Protein AF-0000000078949912 (afdb_homodimer)

Secondary structure (DSSP, 8-state):
----SS--HHHHHHHHHHHHHHHHHHHHTGGGS-HHHHHHHHHHHHHHHHHHHHHHHHHHHHTT---HHHHHHHHHHHHHHHHHHHHHHHHTT-S-HHHHHHHHHHHHHHHHHHHHHHTTT--PPPPHHHHHHHHHHHHHHHHHHHHHHHHHTT-HHHHHHHHHHHHTS---HHHHHHHHHHHHHHHHHHHHHHHHHHHHHHHHHH-/----SS--HHHHHHHHHHHHHHHHHHHHTGGGS-HHHHHHHHHHHHHHHHHHHHHHHHHHHHTT---HHHHHHHHHHHHHHHHHHHHHHHHTT-S-HHHHHHHHHHHHHHHHHHHHHHTTT--PPPPHHHHHHHHHHHHHHHHHHHHHHHHHTT-HHHHHHHHHHHHTS---HHHHHHHHHHHHHHHHHHHHHHHHHHHHHHHHHH-

InterPro domains:
  IPR000462 CDP-alcohol phosphatidyltransferase [PF01066] (8-153)
  IPR004570 CDP-diacylglycerol--glycerol-3-phosphate 3-phosphatidyltransferase [PIRSF000847] (8-204)
  IPR004570 CDP-diacylglycerol--glycerol-3-phosphate 3-phosphatidyltransferase [TIGR00560] (9-200)
  IPR043130 CDP-alcohol phosphatidyltransferase, transmembrane domain [G3DSA:1.20.120.1760] (3-205)
  IPR048254 CDP-alcohol phosphatidyltransferase, conserved site [PS00379] (56-78)
  IPR050324 CDP-alcohol phosphatidyltransferase class-I [PTHR14269] (9-197)

Sequence (414 aa):
MNSEIIMSPNKITFFRIILSFVILFILCLEDLWNSYLFLILIWFLIIFNEITDVIDGYIARKYNLVSNVGKILDPYADVLQHLTYFAFFFYKGITPYYFFMIFIYRELSVGVVRNLIIQFDIVQQAKFLGKIKSLFYAIATFASLFFYSLNKLRITTLIENFISSILNLDFNFSFIVGMIYAMSAFLTIISLIDYVVIFLYLSKYEKMNSEIIMSPNKITFFRIILSFVILFILCLEDLWNSYLFLILIWFLIIFNEITDVIDGYIARKYNLVSNVGKILDPYADVLQHLTYFAFFFYKGITPYYFFMIFIYRELSVGVVRNLIIQFDIVQQAKFLGKIKSLFYAIATFASLFFYSLNKLRITTLIENFISSILNLDFNFSFIVGMIYAMSAFLTIISLIDYVVIFLYLSKYEK

Radius of gyration: 22.81 Å; Cα contacts (8 Å, |Δi|>4): 380; chains: 2; bounding box: 58×64×53 Å

Organism: Borrelia turicatae (strain 91E135) (NCBI:txid314724)

Solvent-accessible surface area (backbone atoms only — not comparable to full-atom values): 22485 Å² total; per-residue (Å²): 137,90,86,79,83,68,72,46,51,54,52,53,39,50,49,47,42,52,47,36,51,50,52,48,53,52,60,72,41,50,86,79,44,58,68,67,62,48,50,54,49,52,53,50,51,51,52,50,54,56,50,50,54,56,49,40,52,50,50,22,62,74,70,66,59,74,44,76,66,39,49,54,46,45,59,49,32,53,49,53,39,51,50,49,51,47,50,52,35,34,74,71,70,67,42,53,69,70,48,53,51,52,52,53,51,40,57,54,48,51,50,51,50,49,46,59,39,36,77,72,74,41,85,72,66,88,47,72,52,50,51,53,27,51,51,35,48,50,51,36,49,53,46,47,50,51,53,50,50,29,53,74,68,71,42,44,67,60,50,32,50,52,47,16,66,72,64,73,38,92,52,49,68,69,56,55,46,49,49,41,40,49,52,28,42,51,39,42,52,54,34,44,50,54,53,52,51,52,45,55,55,52,57,59,65,72,100,136,93,84,76,81,68,72,46,50,54,53,54,39,51,49,47,41,52,47,36,54,52,50,47,54,53,60,74,42,51,88,78,44,58,68,66,62,46,50,55,50,49,52,49,52,53,52,49,55,56,50,50,53,57,49,40,53,49,49,22,63,73,68,66,59,75,44,76,68,41,49,54,46,43,58,47,32,53,49,53,38,50,50,49,51,47,50,53,36,33,74,72,69,66,42,52,70,72,47,53,50,50,52,52,52,39,57,54,48,51,50,51,50,49,45,58,38,35,76,73,75,40,84,73,64,88,48,72,51,51,52,55,26,49,50,35,49,48,50,36,48,52,47,47,49,50,53,50,50,30,54,74,69,70,42,43,67,61,51,31,52,52,48,16,66,71,65,73,40,92,50,48,69,70,55,55,46,49,50,42,40,48,51,28,42,52,40,42,52,53,35,44,50,55,53,52,50,53,47,55,56,54,57,58,65,72,100

Structure (mmCIF, N/CA/C/O backbone):
data_AF-0000000078949912-model_v1
#
loop_
_entity.id
_entity.type
_entity.pdbx_description
1 polymer 'CDP-diacylglycerol--glycerol-3-phosphate 3-phosphatidyltransferase'
#
loop_
_atom_site.group_PDB
_atom_site.id
_atom_site.type_symbol
_atom_site.label_atom_id
_atom_site.label_alt_id
_atom_site.label_comp_id
_atom_site.label_asym_id
_atom_site.label_entity_id
_atom_site.label_seq_id
_atom_site.pdbx_PDB_ins_code
_atom_site.Cartn_x
_atom_site.Cartn_y
_atom_site.Cartn_z
_atom_site.occupancy
_atom_site.B_iso_or_equiv
_atom_site.auth_seq_id
_atom_site.auth_comp_id
_atom_site.auth_asym_id
_atom_site.auth_atom_id
_atom_site.pdbx_PDB_model_num
ATOM 1 N N . MET A 1 1 ? 27.75 34.344 -1.564 1 29.56 1 MET A N 1
ATOM 2 C CA . MET A 1 1 ? 26.859 33.344 -0.991 1 29.56 1 MET A CA 1
ATOM 3 C C . MET A 1 1 ? 26.406 32.344 -2.049 1 29.56 1 MET A C 1
ATOM 5 O O . MET A 1 1 ? 25.594 32.656 -2.91 1 29.56 1 MET A O 1
ATOM 9 N N . ASN A 1 2 ? 27.234 31.469 -2.703 1 34.25 2 ASN A N 1
ATOM 10 C CA . ASN A 1 2 ? 27.531 30.516 -3.771 1 34.25 2 ASN A CA 1
ATOM 11 C C . ASN A 1 2 ? 26.609 29.312 -3.711 1 34.25 2 ASN A C 1
ATOM 13 O O . ASN A 1 2 ? 26.984 28.266 -3.15 1 34.25 2 ASN A O 1
ATOM 17 N N . SER A 1 3 ? 25.391 29.266 -3.158 1 40 3 SER A N 1
ATOM 18 C CA . SER A 1 3 ? 24.188 28.578 -2.715 1 40 3 SER A CA 1
ATOM 19 C C . SER A 1 3 ? 23.625 27.672 -3.811 1 40 3 SER A C 1
ATOM 21 O O . SER A 1 3 ? 22.422 27.438 -3.877 1 40 3 SER A O 1
ATOM 23 N N . GLU A 1 4 ? 24.188 27.312 -5.086 1 39.69 4 GLU A N 1
ATOM 24 C CA . GLU A 1 4 ? 24.125 26.953 -6.496 1 39.69 4 GLU A CA 1
ATOM 25 C C . GLU A 1 4 ? 23.703 25.484 -6.664 1 39.69 4 GLU A C 1
ATOM 27 O O . GLU A 1 4 ? 22.531 25.203 -6.941 1 39.69 4 GLU A O 1
ATOM 32 N N . ILE A 1 5 ? 24.688 24.359 -7.344 1 41.09 5 ILE A N 1
ATOM 33 C CA . ILE A 1 5 ? 24.641 23.203 -8.227 1 41.09 5 ILE A CA 1
ATOM 34 C C . ILE A 1 5 ? 24.266 21.953 -7.422 1 41.09 5 ILE A C 1
ATOM 36 O O . ILE A 1 5 ? 24.391 20.828 -7.91 1 41.09 5 ILE A O 1
ATOM 40 N N . ILE A 1 6 ? 24.547 21.828 -6.117 1 49.88 6 ILE A N 1
ATOM 41 C CA . ILE A 1 6 ? 24.297 20.578 -5.406 1 49.88 6 ILE A CA 1
ATOM 42 C C . ILE A 1 6 ? 22.828 20.203 -5.523 1 49.88 6 ILE A C 1
ATOM 44 O O . ILE A 1 6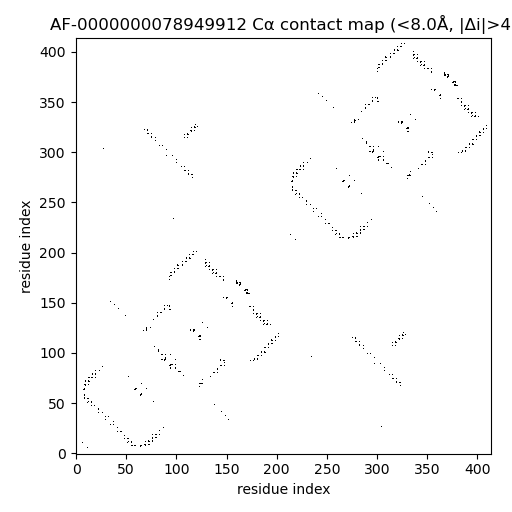 ? 21.953 20.984 -5.148 1 49.88 6 ILE A O 1
ATOM 48 N N . MET A 1 7 ? 22.719 19.344 -6.379 1 59.84 7 MET A N 1
ATOM 49 C CA . MET A 1 7 ? 21.344 18.875 -6.473 1 59.84 7 MET A CA 1
ATOM 50 C C . MET A 1 7 ? 20.703 18.797 -5.086 1 59.84 7 MET A C 1
ATOM 52 O O . MET A 1 7 ? 21.234 18.156 -4.188 1 59.84 7 MET A O 1
ATOM 56 N N . SER A 1 8 ? 19.875 19.656 -4.645 1 78 8 SER A N 1
ATOM 57 C CA . SER A 1 8 ? 19.156 19.703 -3.377 1 78 8 SER A CA 1
ATOM 58 C C . SER A 1 8 ? 18.562 18.344 -3.025 1 78 8 SER A C 1
ATOM 60 O O . SER A 1 8 ? 18.172 17.578 -3.914 1 78 8 SER A O 1
ATOM 62 N N . PRO A 1 9 ? 19.031 17.844 -1.79 1 81.44 9 PRO A N 1
ATOM 63 C CA . PRO A 1 9 ? 18.453 16.594 -1.315 1 81.44 9 PRO A CA 1
ATOM 64 C C . PRO A 1 9 ? 17.016 16.391 -1.799 1 81.44 9 PRO A C 1
ATOM 66 O O . PRO A 1 9 ? 16.625 15.258 -2.127 1 81.44 9 PRO A O 1
ATOM 69 N N . ASN A 1 10 ? 16.406 17.406 -2.064 1 86 10 ASN A N 1
ATOM 70 C CA . ASN A 1 10 ? 15.031 17.312 -2.541 1 86 10 ASN A CA 1
ATOM 71 C C . ASN A 1 10 ? 14.969 16.844 -3.994 1 86 10 ASN A C 1
ATOM 73 O O . ASN A 1 10 ? 14.078 16.094 -4.371 1 86 10 ASN A O 1
ATOM 77 N N . LYS A 1 11 ? 15.938 17.312 -4.742 1 88.38 11 LYS A N 1
ATOM 78 C CA . LYS A 1 11 ? 15.977 16.906 -6.145 1 88.38 11 LYS A CA 1
ATOM 79 C C . LYS A 1 11 ? 16.297 15.414 -6.273 1 88.38 11 LYS A C 1
ATOM 81 O O . LYS A 1 11 ? 15.75 14.727 -7.137 1 88.38 11 LYS A O 1
ATOM 86 N N . ILE A 1 12 ? 17.141 14.969 -5.438 1 90.62 12 ILE A N 1
ATOM 87 C CA . ILE A 1 12 ? 17.5 13.555 -5.445 1 90.62 12 ILE A CA 1
ATOM 88 C C . ILE A 1 12 ? 16.297 12.703 -5.047 1 90.62 12 ILE A C 1
ATOM 90 O O . ILE A 1 12 ? 16.031 11.672 -5.664 1 90.62 12 ILE A O 1
ATOM 94 N N . THR A 1 13 ? 15.633 13.148 -4.031 1 91.25 13 THR A N 1
ATOM 95 C CA . THR A 1 13 ? 14.43 12.445 -3.592 1 91.25 13 THR A CA 1
ATOM 96 C C . THR A 1 13 ? 13.398 12.391 -4.711 1 91.25 13 THR A C 1
ATOM 98 O O . THR A 1 13 ? 12.797 11.344 -4.961 1 91.25 13 THR A O 1
ATOM 101 N N . PHE A 1 14 ? 13.297 13.492 -5.434 1 91.5 14 PHE A N 1
ATOM 102 C CA . PHE A 1 14 ? 12.367 13.547 -6.551 1 91.5 14 PHE A CA 1
ATOM 103 C C . PHE A 1 14 ? 12.789 12.578 -7.652 1 91.5 14 PHE A C 1
ATOM 105 O O . PHE A 1 14 ? 11.945 11.891 -8.234 1 91.5 14 PHE A O 1
ATOM 112 N N . PHE A 1 15 ? 14.016 12.586 -7.898 1 93.62 15 PHE A N 1
ATOM 113 C CA . PHE A 1 15 ? 14.547 11.664 -8.891 1 93.62 15 PHE A CA 1
ATOM 114 C C . PHE A 1 15 ? 14.266 10.219 -8.492 1 93.62 15 PHE A C 1
ATOM 116 O O . PHE A 1 15 ? 13.891 9.398 -9.336 1 93.62 15 PHE A O 1
ATOM 123 N N . ARG A 1 16 ? 14.359 9.875 -7.262 1 94.56 16 ARG A N 1
ATOM 124 C CA . ARG A 1 16 ? 14.133 8.523 -6.773 1 94.56 16 ARG A CA 1
ATOM 125 C C . ARG A 1 16 ? 12.664 8.133 -6.898 1 94.56 16 ARG A C 1
ATOM 127 O O . ARG A 1 16 ? 12.344 6.973 -7.172 1 94.56 16 ARG A O 1
ATOM 134 N N . ILE A 1 17 ? 11.828 9.062 -6.715 1 94.25 17 ILE A N 1
ATOM 135 C CA . ILE A 1 17 ? 10.398 8.82 -6.902 1 94.25 17 ILE A CA 1
ATOM 136 C C . ILE A 1 17 ? 10.125 8.453 -8.359 1 94.25 17 ILE A C 1
ATOM 138 O O . ILE A 1 17 ? 9.461 7.449 -8.641 1 94.25 17 ILE A O 1
ATOM 142 N N . ILE A 1 18 ? 10.688 9.25 -9.273 1 94.69 18 ILE A N 1
ATOM 143 C CA . ILE A 1 18 ? 10.539 8.984 -10.695 1 94.69 18 ILE A CA 1
ATOM 144 C C . ILE A 1 18 ? 11.148 7.625 -11.039 1 94.69 18 ILE A C 1
ATOM 146 O O . ILE A 1 18 ? 10.555 6.84 -11.781 1 94.69 18 ILE A O 1
ATOM 150 N N . LEU A 1 19 ? 12.312 7.426 -10.5 1 95.44 19 LEU A N 1
ATOM 151 C CA . LEU A 1 19 ? 13 6.164 -10.742 1 95.44 19 LEU A CA 1
ATOM 152 C C . LEU A 1 19 ? 12.148 4.984 -10.289 1 95.44 19 LEU A C 1
ATOM 154 O O . LEU A 1 19 ? 12.164 3.924 -10.922 1 95.44 19 LEU A O 1
ATOM 158 N N . SER A 1 20 ? 11.461 5.105 -9.156 1 95.06 20 SER A N 1
ATOM 159 C CA . SER A 1 20 ? 10.586 4.043 -8.68 1 95.06 20 SER A CA 1
ATOM 160 C C . SER A 1 20 ? 9.5 3.717 -9.695 1 95.06 20 SER A C 1
ATOM 162 O O . SER A 1 20 ? 9.164 2.549 -9.898 1 95.06 20 SER A O 1
ATOM 164 N N . PHE A 1 21 ? 8.961 4.719 -10.375 1 94.12 21 PHE A N 1
ATOM 165 C CA . PHE A 1 21 ? 7.98 4.508 -11.43 1 94.12 21 PHE A CA 1
ATOM 166 C C . PHE A 1 21 ? 8.602 3.771 -12.609 1 94.12 21 PHE A C 1
ATOM 168 O O . PHE A 1 21 ? 7.988 2.863 -13.172 1 94.12 21 PHE A O 1
ATOM 175 N N . VAL A 1 22 ? 9.766 4.172 -12.977 1 95.06 22 VAL A N 1
ATOM 176 C CA . VAL A 1 22 ? 10.477 3.555 -14.094 1 95.06 22 VAL A CA 1
ATOM 177 C C . VAL A 1 22 ? 10.75 2.084 -13.781 1 95.06 22 VAL A C 1
ATOM 179 O O . VAL A 1 22 ? 10.523 1.212 -14.617 1 95.06 22 VAL A O 1
ATOM 182 N N . ILE A 1 23 ? 11.219 1.814 -12.602 1 96.19 23 ILE A N 1
ATOM 183 C CA . ILE A 1 23 ? 11.508 0.444 -12.188 1 96.19 23 ILE A CA 1
ATOM 184 C C . ILE A 1 23 ? 10.227 -0.387 -12.234 1 96.19 23 ILE A C 1
ATOM 186 O O . ILE A 1 23 ? 10.234 -1.526 -12.703 1 96.19 23 ILE A O 1
ATOM 190 N N . LEU A 1 24 ? 9.133 0.185 -11.719 1 94.88 24 LEU A N 1
ATOM 191 C CA . LEU A 1 24 ? 7.852 -0.501 -11.789 1 94.88 24 LEU A CA 1
ATOM 192 C C . LEU A 1 24 ? 7.5 -0.861 -13.227 1 94.88 24 LEU A C 1
ATOM 194 O O . LEU A 1 24 ? 7.074 -1.984 -13.508 1 94.88 24 LEU A O 1
ATOM 198 N N . PHE A 1 25 ? 7.688 0.076 -14.117 1 93.19 25 PHE A N 1
ATOM 199 C CA . PHE A 1 25 ? 7.387 -0.144 -15.523 1 93.19 25 PHE A CA 1
ATOM 200 C C . PHE A 1 25 ? 8.227 -1.281 -16.094 1 93.19 25 PHE A C 1
ATOM 202 O O . PHE A 1 25 ? 7.715 -2.141 -16.812 1 93.19 25 PHE A O 1
ATOM 209 N N . ILE A 1 26 ? 9.469 -1.305 -15.82 1 94.31 26 ILE A N 1
ATOM 210 C CA . ILE A 1 26 ? 10.383 -2.33 -16.312 1 94.31 26 ILE A CA 1
ATOM 211 C C . ILE A 1 26 ? 9.992 -3.689 -15.734 1 94.31 26 ILE A C 1
ATOM 213 O O . ILE A 1 26 ? 10.008 -4.699 -16.438 1 94.31 26 ILE A O 1
ATOM 217 N N . LEU A 1 27 ? 9.641 -3.713 -14.445 1 94.25 27 LEU A N 1
ATOM 218 C CA . LEU A 1 27 ? 9.219 -4.957 -13.805 1 94.25 27 LEU A CA 1
ATOM 219 C C . LEU A 1 27 ? 7.965 -5.512 -14.469 1 94.25 27 LEU A C 1
ATOM 221 O O . LEU A 1 27 ? 7.809 -6.727 -14.586 1 94.25 27 LEU A O 1
ATOM 225 N N . CYS A 1 28 ? 7.105 -4.605 -14.914 1 90.69 28 CYS A N 1
ATOM 226 C CA . CYS A 1 28 ? 5.867 -5.012 -15.57 1 90.69 28 CYS A CA 1
ATOM 227 C C . CYS A 1 28 ? 6.156 -5.66 -16.922 1 90.69 28 CYS A C 1
ATOM 229 O O . CYS A 1 28 ? 5.348 -6.441 -17.422 1 90.69 28 CYS A O 1
ATOM 231 N N . LEU A 1 29 ? 7.301 -5.398 -17.469 1 90.19 29 LEU A N 1
ATOM 232 C CA . LEU A 1 29 ? 7.648 -5.918 -18.781 1 90.19 29 LEU A CA 1
ATOM 233 C C . LEU A 1 29 ? 8.656 -7.059 -18.672 1 90.19 29 LEU A C 1
ATOM 235 O O . LEU A 1 29 ? 9.367 -7.363 -19.641 1 90.19 29 LEU A O 1
ATOM 239 N N . GLU A 1 30 ? 8.734 -7.621 -17.562 1 89.06 30 GLU A N 1
ATOM 240 C CA . GLU A 1 30 ? 9.711 -8.664 -17.281 1 89.06 30 GLU A CA 1
ATOM 241 C C . GLU A 1 30 ? 9.664 -9.766 -18.344 1 89.06 30 GLU A C 1
ATOM 243 O O . GLU A 1 30 ? 10.703 -10.242 -18.797 1 89.06 30 GLU A O 1
ATOM 248 N N . ASP A 1 31 ? 8.469 -10.172 -18.75 1 86.38 31 ASP A N 1
ATOM 249 C CA . ASP A 1 31 ? 8.281 -11.32 -19.641 1 86.38 31 ASP A CA 1
ATOM 250 C C . ASP A 1 31 ? 8.672 -10.977 -21.062 1 86.38 31 ASP A C 1
ATOM 252 O O . ASP A 1 31 ? 8.875 -11.867 -21.891 1 86.38 31 ASP A O 1
ATOM 256 N N . LEU A 1 32 ? 8.828 -9.688 -21.328 1 87.5 32 LEU A N 1
ATOM 257 C CA . LEU A 1 32 ? 9.094 -9.266 -22.703 1 87.5 32 LEU A CA 1
ATOM 258 C C . LEU A 1 32 ? 10.594 -9.117 -22.938 1 87.5 32 LEU A C 1
ATOM 260 O O . LEU A 1 32 ? 11.039 -8.992 -24.094 1 87.5 32 LEU A O 1
ATOM 264 N N . TRP A 1 33 ? 11.359 -9.234 -21.953 1 84.38 33 TRP A N 1
ATOM 265 C CA . TRP A 1 33 ? 12.797 -9 -22.062 1 84.38 33 TRP A CA 1
ATOM 266 C C . TRP A 1 33 ? 13.578 -10.305 -21.938 1 84.38 33 TRP A C 1
ATOM 268 O O . TRP A 1 33 ? 13.055 -11.297 -21.438 1 84.38 33 TRP A O 1
ATOM 278 N N . ASN A 1 34 ? 14.797 -10.195 -22.531 1 89 34 ASN A N 1
ATOM 279 C CA . ASN A 1 34 ? 15.742 -11.273 -22.266 1 89 34 ASN A CA 1
ATOM 280 C C . ASN A 1 34 ? 16.047 -11.383 -20.781 1 89 34 ASN A C 1
ATOM 282 O O . ASN A 1 34 ? 16.281 -10.375 -20.109 1 89 34 ASN A O 1
ATOM 286 N N . SER A 1 35 ? 16.031 -12.586 -20.297 1 86.19 35 SER A N 1
ATOM 287 C CA . SER A 1 35 ? 16.172 -12.836 -18.859 1 86.19 35 SER A CA 1
ATOM 288 C C . SER A 1 35 ? 17.469 -12.234 -18.328 1 86.19 35 SER A C 1
ATOM 290 O O . SER A 1 35 ? 17.469 -11.602 -17.266 1 86.19 35 SER A O 1
ATOM 292 N N . TYR A 1 36 ? 18.578 -12.391 -19.031 1 89 36 TYR A N 1
ATOM 293 C CA . TYR A 1 36 ? 19.875 -11.93 -18.562 1 89 36 TYR A CA 1
ATOM 294 C C . TYR A 1 36 ? 19.938 -10.406 -18.531 1 89 36 TYR A C 1
ATOM 296 O O . TYR A 1 36 ? 20.344 -9.82 -17.531 1 89 36 TYR A O 1
ATOM 304 N N . LEU A 1 37 ? 19.531 -9.828 -19.578 1 91 37 LEU A N 1
ATOM 305 C CA . LEU A 1 37 ? 19.547 -8.375 -19.656 1 91 37 LEU A CA 1
ATOM 306 C C . LEU A 1 37 ? 18.625 -7.762 -18.609 1 91 37 LEU A C 1
ATOM 308 O O . LEU A 1 37 ? 18.953 -6.746 -18 1 91 37 LEU A O 1
ATOM 312 N N . PHE A 1 38 ? 17.453 -8.336 -18.438 1 93.81 38 PHE A N 1
ATOM 313 C CA . PHE A 1 38 ? 16.5 -7.879 -17.438 1 93.81 38 PHE A CA 1
ATOM 314 C C . PHE A 1 38 ? 17.109 -7.926 -16.047 1 93.81 38 PHE A C 1
ATOM 316 O O . PHE A 1 38 ? 17.016 -6.957 -15.289 1 93.81 38 PHE A O 1
ATOM 323 N N . LEU A 1 39 ? 17.766 -9.047 -15.742 1 93.31 39 LEU A N 1
ATOM 324 C CA . LEU A 1 39 ? 18.344 -9.227 -14.414 1 93.31 39 LEU A CA 1
ATOM 325 C C . LEU A 1 39 ? 19.453 -8.211 -14.156 1 93.31 39 LEU A C 1
ATOM 327 O O . LEU A 1 39 ? 19.5 -7.613 -13.078 1 93.31 39 LEU A O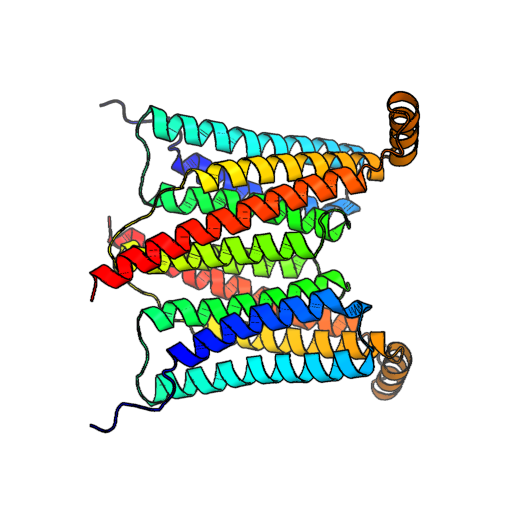 1
ATOM 331 N N . ILE A 1 40 ? 20.297 -8.008 -15.102 1 94.25 40 ILE A N 1
ATOM 332 C CA . ILE A 1 40 ? 21.375 -7.047 -14.953 1 94.25 40 ILE A CA 1
ATOM 333 C C . ILE A 1 40 ? 20.812 -5.648 -14.719 1 94.25 40 ILE A C 1
ATOM 335 O O . ILE A 1 40 ? 21.25 -4.934 -13.82 1 94.25 40 ILE A O 1
ATOM 339 N N . LEU A 1 41 ? 19.812 -5.309 -15.492 1 95.44 41 LEU A N 1
ATOM 340 C CA . LEU A 1 41 ? 19.203 -3.986 -15.406 1 95.44 41 LEU A CA 1
ATOM 341 C C . LEU A 1 41 ? 18.516 -3.793 -14.055 1 95.44 41 LEU A C 1
ATOM 343 O O . LEU A 1 41 ? 18.703 -2.758 -13.406 1 95.44 41 LEU A O 1
ATOM 347 N N . ILE A 1 42 ? 17.766 -4.738 -13.648 1 96 42 ILE A N 1
ATOM 348 C CA . ILE A 1 42 ? 17 -4.609 -12.414 1 96 42 ILE A CA 1
ATOM 349 C C . ILE A 1 42 ? 17.953 -4.578 -11.219 1 96 42 ILE A C 1
ATOM 351 O O . ILE A 1 42 ? 17.734 -3.82 -10.273 1 96 42 ILE A O 1
ATOM 355 N N . TRP A 1 43 ? 19.016 -5.43 -11.227 1 96.69 43 TRP A N 1
ATOM 356 C CA . TRP A 1 43 ? 20.031 -5.367 -10.18 1 96.69 43 TRP A CA 1
ATOM 357 C C . TRP A 1 43 ? 20.656 -3.977 -10.109 1 96.69 43 TRP A C 1
ATOM 359 O O . TRP A 1 43 ? 20.75 -3.391 -9.031 1 96.69 43 TRP A O 1
ATOM 369 N N . PHE A 1 44 ? 21.016 -3.484 -11.219 1 97.12 44 PHE A N 1
ATOM 370 C CA . PHE A 1 44 ? 21.656 -2.174 -11.289 1 97.12 44 PHE A CA 1
ATOM 371 C C . PHE A 1 44 ? 20.719 -1.09 -10.758 1 97.12 44 PHE A C 1
ATOM 373 O O . PHE A 1 44 ? 21.109 -0.281 -9.914 1 97.12 44 PHE A O 1
ATOM 380 N N . LEU A 1 45 ? 19.516 -1.075 -11.227 1 97.19 45 LEU A N 1
ATOM 381 C CA . LEU A 1 45 ? 18.562 -0.025 -10.867 1 97.19 45 LEU A CA 1
ATOM 382 C C . LEU A 1 45 ? 18.219 -0.084 -9.383 1 97.19 45 LEU A C 1
ATOM 384 O O . LEU A 1 45 ? 18.141 0.951 -8.719 1 97.19 45 LEU A O 1
ATOM 388 N N . ILE A 1 46 ? 18.031 -1.299 -8.852 1 96.88 46 ILE A N 1
ATOM 389 C CA . ILE A 1 46 ? 17.641 -1.441 -7.453 1 96.88 46 ILE A CA 1
ATOM 390 C C . ILE A 1 46 ? 18.812 -1.042 -6.555 1 96.88 46 ILE A C 1
ATOM 392 O O . ILE A 1 46 ? 18.625 -0.313 -5.578 1 96.88 46 ILE A O 1
ATOM 396 N N . ILE A 1 47 ? 20.031 -1.468 -6.867 1 96.19 47 ILE A N 1
ATOM 397 C CA . ILE A 1 47 ? 21.219 -1.095 -6.102 1 96.19 47 ILE A CA 1
ATOM 398 C C . ILE A 1 47 ? 21.422 0.418 -6.16 1 96.19 47 ILE A C 1
ATOM 400 O O . ILE A 1 47 ? 21.656 1.059 -5.133 1 96.19 47 ILE A O 1
ATOM 404 N N . PHE A 1 48 ? 21.297 0.929 -7.336 1 95.69 48 PHE A N 1
ATOM 405 C CA . PHE A 1 48 ? 21.453 2.363 -7.539 1 95.69 48 PHE A CA 1
ATOM 406 C C . PHE A 1 48 ? 20.453 3.145 -6.688 1 95.69 48 PHE A C 1
ATOM 408 O O . PHE A 1 48 ? 20.828 4.113 -6.023 1 95.69 48 PHE A O 1
ATOM 415 N N . ASN A 1 49 ? 19.234 2.732 -6.73 1 94.12 49 ASN A N 1
ATOM 416 C CA . ASN A 1 49 ? 18.188 3.416 -5.984 1 94.12 49 ASN A CA 1
ATOM 417 C C . ASN A 1 49 ? 18.422 3.33 -4.48 1 94.12 49 ASN A C 1
ATOM 419 O O . ASN A 1 49 ? 18.25 4.316 -3.764 1 94.12 49 ASN A O 1
ATOM 423 N N . GLU A 1 50 ? 18.844 2.184 -3.979 1 92.62 50 GLU A N 1
ATOM 424 C CA . GLU A 1 50 ? 19.094 1.994 -2.553 1 92.62 50 GLU A CA 1
ATOM 425 C C . GLU A 1 50 ? 20.297 2.807 -2.094 1 92.62 50 GLU A C 1
ATOM 427 O O . GLU A 1 50 ? 20.281 3.406 -1.016 1 92.62 50 GLU A O 1
ATOM 432 N N . ILE A 1 51 ? 21.328 2.871 -2.863 1 91.75 51 ILE A N 1
ATOM 433 C CA . ILE A 1 51 ? 22.547 3.574 -2.504 1 91.75 51 ILE A CA 1
ATOM 434 C C . ILE A 1 51 ? 22.297 5.082 -2.521 1 91.75 51 ILE A C 1
ATOM 436 O O . ILE A 1 51 ? 22.812 5.809 -1.66 1 91.75 51 ILE A O 1
ATOM 440 N N . THR A 1 52 ? 21.578 5.566 -3.475 1 91.25 52 THR A N 1
ATOM 441 C CA . THR A 1 52 ? 21.297 6.992 -3.59 1 91.25 52 THR A CA 1
ATOM 442 C C . THR A 1 52 ? 20.531 7.496 -2.371 1 91.25 52 THR A C 1
ATOM 444 O O . THR A 1 52 ? 20.703 8.641 -1.95 1 91.25 52 THR A O 1
ATOM 447 N N . ASP A 1 53 ? 19.641 6.621 -1.862 1 89.25 53 ASP A N 1
ATOM 448 C CA . ASP A 1 53 ? 18.891 6.992 -0.662 1 89.25 53 ASP A CA 1
ATOM 449 C C . ASP A 1 53 ? 19.828 7.211 0.52 1 89.25 53 ASP A C 1
ATOM 451 O O . ASP A 1 53 ? 19.719 8.211 1.229 1 89.25 53 ASP A O 1
ATOM 455 N N . VAL A 1 54 ? 20.781 6.371 0.708 1 86.94 54 VAL A N 1
ATOM 456 C CA . VAL A 1 54 ? 21.734 6.445 1.82 1 86.94 54 VAL A CA 1
ATOM 457 C C . VAL A 1 54 ? 22.625 7.676 1.662 1 86.94 54 VAL A C 1
ATOM 459 O O . VAL A 1 54 ? 22.844 8.414 2.621 1 86.94 54 VAL A O 1
ATOM 462 N N . ILE A 1 55 ? 22.984 7.902 0.501 1 86.94 55 ILE A N 1
ATOM 463 C CA . ILE A 1 55 ? 23.938 8.984 0.224 1 86.94 55 ILE A CA 1
ATOM 464 C C . ILE A 1 55 ? 23.234 10.328 0.399 1 86.94 55 ILE A C 1
ATOM 466 O O . ILE A 1 55 ? 23.766 11.234 1.049 1 86.94 55 ILE A O 1
ATOM 470 N N . ASP A 1 56 ? 22.109 10.414 -0.19 1 85.19 56 ASP A N 1
ATOM 471 C CA . ASP A 1 56 ? 21.406 11.688 -0.136 1 85.19 56 ASP A CA 1
ATOM 472 C C . ASP A 1 56 ? 21 12.031 1.295 1 85.19 56 ASP A C 1
ATOM 474 O O . ASP A 1 56 ? 21.047 13.195 1.696 1 85.19 56 ASP A O 1
ATOM 478 N N . GLY A 1 57 ? 20.578 11.039 2.076 1 81.81 57 GLY A N 1
ATOM 479 C CA . GLY A 1 57 ? 20.281 11.273 3.48 1 81.81 57 GLY A CA 1
ATOM 480 C C . GLY A 1 57 ? 21.484 11.758 4.27 1 81.81 57 GLY A C 1
ATOM 481 O O . GLY A 1 57 ? 21.375 12.68 5.074 1 81.81 57 GLY A O 1
ATOM 482 N N . TYR A 1 58 ? 22.562 11.156 3.955 1 83.81 58 TYR A N 1
ATOM 483 C CA . TYR A 1 58 ? 23.797 11.531 4.625 1 83.81 58 TYR A CA 1
ATOM 484 C C . TYR A 1 58 ? 24.188 12.969 4.297 1 83.81 58 TYR A C 1
ATOM 486 O O . TYR A 1 58 ? 24.531 13.75 5.188 1 83.81 58 TYR A O 1
ATOM 494 N N . ILE A 1 59 ? 24.016 13.305 3.068 1 83.81 59 ILE A N 1
ATOM 495 C CA . ILE A 1 59 ? 24.375 14.641 2.607 1 83.81 59 ILE A CA 1
ATOM 496 C C . ILE A 1 59 ? 23.422 15.672 3.207 1 83.81 59 ILE A C 1
ATOM 498 O O . ILE A 1 59 ? 23.859 16.734 3.654 1 83.81 59 ILE A O 1
ATOM 502 N N . ALA A 1 60 ? 22.188 15.406 3.248 1 83.38 60 ALA A N 1
ATOM 503 C CA . ALA A 1 60 ? 21.188 16.328 3.787 1 83.38 60 ALA A CA 1
ATOM 504 C C . ALA A 1 60 ? 21.453 16.625 5.262 1 83.38 60 ALA A C 1
ATOM 506 O O . ALA A 1 60 ? 21.344 17.766 5.699 1 83.38 60 ALA A O 1
ATOM 507 N N . ARG A 1 61 ? 21.906 15.617 6.035 1 82.19 61 ARG A N 1
ATOM 508 C CA . ARG A 1 61 ? 22.141 15.773 7.465 1 82.19 61 ARG A CA 1
ATOM 509 C C . ARG A 1 61 ? 23.484 16.453 7.727 1 82.19 61 ARG A C 1
ATOM 511 O O . ARG A 1 61 ? 23.594 17.328 8.586 1 82.19 61 ARG A O 1
ATOM 518 N N . LYS A 1 62 ? 24.375 16.094 6.969 1 85.69 62 LYS A N 1
ATOM 519 C CA . LYS A 1 62 ? 25.719 16.609 7.148 1 85.69 62 LYS A CA 1
ATOM 520 C C . LYS A 1 62 ? 25.781 18.109 6.852 1 85.69 62 LYS A C 1
ATOM 522 O O . LYS A 1 62 ? 26.438 18.859 7.562 1 85.69 62 LYS A O 1
ATOM 527 N N . TYR A 1 63 ? 25.016 18.547 5.809 1 87.81 63 TYR A N 1
ATOM 528 C CA . TYR A 1 63 ? 25.094 19.938 5.383 1 87.81 63 TYR A CA 1
ATOM 529 C C . TYR A 1 63 ? 23.859 20.719 5.836 1 87.81 63 TYR A C 1
ATOM 531 O O . TYR A 1 63 ? 23.625 21.828 5.359 1 87.81 63 TYR A O 1
ATOM 539 N N . ASN A 1 64 ? 22.969 20.078 6.652 1 85.12 64 ASN A N 1
ATOM 540 C CA . ASN A 1 64 ? 21.781 20.703 7.23 1 85.12 64 ASN A CA 1
ATOM 541 C C . ASN A 1 64 ? 20.828 21.203 6.152 1 85.12 64 ASN A C 1
ATOM 543 O O . ASN A 1 64 ? 20.375 22.359 6.195 1 85.12 64 ASN A O 1
ATOM 547 N N . LEU A 1 65 ? 20.688 20.5 5.199 1 83.38 65 LEU A N 1
ATOM 548 C CA . LEU A 1 65 ? 19.812 20.828 4.082 1 83.38 65 LEU A CA 1
ATOM 549 C C . LEU A 1 65 ? 18.453 20.172 4.242 1 83.38 65 LEU A C 1
ATOM 551 O O . LEU A 1 65 ? 17.703 20.031 3.27 1 83.38 65 LEU A O 1
ATOM 555 N N . VAL A 1 66 ? 18.094 19.828 5.504 1 80.31 66 VAL A N 1
ATOM 556 C CA . VAL A 1 66 ? 16.828 19.156 5.75 1 80.31 66 VAL A CA 1
ATOM 557 C C . VAL A 1 66 ? 15.68 20.156 5.691 1 80.31 66 VAL A C 1
ATOM 559 O O . VAL A 1 66 ? 15.727 21.188 6.355 1 80.31 66 VAL A O 1
ATOM 562 N N . SER A 1 67 ? 14.742 20 4.805 1 83.31 67 SER A N 1
ATOM 563 C CA . SER A 1 67 ? 13.578 20.859 4.652 1 83.31 67 SER A CA 1
ATOM 564 C C . SER A 1 67 ? 12.297 20.141 5.066 1 83.31 67 SER A C 1
ATOM 566 O O . SER A 1 67 ? 12.289 18.922 5.195 1 83.31 67 SER A O 1
ATOM 568 N N . ASN A 1 68 ? 11.25 20.875 5.316 1 82.69 68 ASN A N 1
ATOM 569 C CA . ASN A 1 68 ? 9.969 20.266 5.672 1 82.69 68 ASN A CA 1
ATOM 570 C C . ASN A 1 68 ? 9.422 19.406 4.535 1 82.69 68 ASN A C 1
ATOM 572 O O . ASN A 1 68 ? 8.883 18.328 4.773 1 82.69 68 ASN A O 1
ATOM 576 N N . VAL A 1 69 ? 9.57 19.891 3.363 1 84.12 69 VAL A N 1
ATOM 577 C CA . VAL A 1 69 ? 9.125 19.125 2.205 1 84.12 69 VAL A CA 1
ATOM 578 C C . VAL A 1 69 ? 9.938 17.828 2.092 1 84.12 69 VAL A C 1
ATOM 580 O O . VAL A 1 69 ? 9.391 16.766 1.815 1 84.12 69 VAL A O 1
ATOM 583 N N . GLY A 1 70 ? 11.188 17.953 2.336 1 85.44 70 GLY A N 1
ATOM 584 C CA . GLY A 1 70 ? 12.062 16.781 2.311 1 85.44 70 GLY A CA 1
ATOM 585 C C . GLY A 1 70 ? 11.711 15.758 3.363 1 85.44 70 GLY A C 1
ATOM 586 O O . GLY A 1 70 ? 11.734 14.555 3.096 1 85.44 70 GLY A O 1
ATOM 587 N N . LYS A 1 71 ? 11.297 16.203 4.512 1 87.25 71 LYS A N 1
ATOM 588 C CA . LYS A 1 71 ? 10.914 15.32 5.609 1 87.25 71 LYS A CA 1
ATOM 589 C C . LYS A 1 71 ? 9.695 14.484 5.242 1 87.25 71 LYS A C 1
ATOM 591 O O . LYS A 1 71 ? 9.516 13.375 5.75 1 87.25 71 LYS A O 1
ATOM 596 N N . ILE A 1 72 ? 8.984 15.031 4.336 1 89.38 72 ILE A N 1
ATOM 597 C CA . ILE A 1 72 ? 7.758 14.359 3.93 1 89.38 72 ILE A CA 1
ATOM 598 C C . ILE A 1 72 ? 8.031 13.484 2.707 1 89.38 72 ILE A C 1
ATOM 600 O O . ILE A 1 72 ? 7.621 12.32 2.666 1 89.38 72 ILE A O 1
ATOM 604 N N . LEU A 1 73 ? 8.812 13.961 1.756 1 90.12 73 LEU A N 1
ATOM 605 C CA . LEU A 1 73 ? 9.008 13.289 0.475 1 90.12 73 LEU A CA 1
ATOM 606 C C . LEU A 1 73 ? 10 12.141 0.61 1 90.12 73 LEU A C 1
ATOM 608 O O . LEU A 1 73 ? 9.883 11.125 -0.087 1 90.12 73 LEU A O 1
ATOM 612 N N . ASP A 1 74 ? 10.914 12.359 1.526 1 89.69 74 ASP A N 1
ATOM 613 C CA . ASP A 1 74 ? 11.953 11.352 1.68 1 89.69 74 ASP A CA 1
ATOM 614 C C . ASP A 1 74 ? 11.352 10.008 2.09 1 89.69 74 ASP A C 1
ATOM 616 O O . ASP A 1 74 ? 11.531 9 1.396 1 89.69 74 ASP A O 1
ATOM 620 N N . PRO A 1 75 ? 10.609 10.031 3.154 1 90.44 75 PRO A N 1
ATOM 621 C CA . PRO A 1 75 ? 9.984 8.758 3.539 1 90.44 75 PRO A CA 1
ATOM 622 C C . PRO A 1 75 ? 9.047 8.219 2.465 1 90.44 75 PRO A C 1
ATOM 624 O O . PRO A 1 75 ? 8.922 7 2.309 1 90.44 75 PRO A O 1
ATOM 627 N N . TYR A 1 76 ? 8.43 9.023 1.75 1 93.31 76 TYR A N 1
ATOM 628 C CA . TYR A 1 76 ? 7.543 8.609 0.666 1 93.31 76 TYR A CA 1
ATOM 629 C C . TYR A 1 76 ? 8.32 7.867 -0.417 1 93.31 76 TYR A C 1
ATOM 631 O O . TYR A 1 76 ? 7.891 6.805 -0.876 1 93.31 76 TYR A O 1
ATOM 639 N N . ALA A 1 77 ? 9.391 8.453 -0.831 1 93.75 77 ALA A N 1
ATOM 640 C CA . ALA A 1 77 ? 10.227 7.816 -1.85 1 93.75 77 ALA A CA 1
ATOM 641 C C . ALA A 1 77 ? 10.672 6.43 -1.403 1 93.75 77 ALA A C 1
ATOM 643 O O . ALA A 1 77 ? 10.664 5.48 -2.195 1 93.75 77 ALA A O 1
ATOM 644 N N . ASP A 1 78 ? 11.008 6.375 -0.144 1 92.44 78 ASP A N 1
ATOM 645 C CA . ASP A 1 78 ? 11.469 5.109 0.421 1 92.44 78 ASP A CA 1
ATOM 646 C C . ASP A 1 78 ? 10.359 4.059 0.383 1 92.44 78 ASP A C 1
ATOM 648 O O . ASP A 1 78 ? 10.594 2.92 -0.031 1 92.44 78 ASP A O 1
ATOM 652 N N . VAL A 1 79 ? 9.211 4.445 0.723 1 93.62 79 VAL A N 1
ATOM 653 C CA . VAL A 1 79 ? 8.086 3.52 0.783 1 93.62 79 VAL A CA 1
ATOM 654 C C . VAL A 1 79 ? 7.688 3.096 -0.629 1 93.62 79 VAL A C 1
ATOM 656 O O . VAL A 1 79 ? 7.422 1.918 -0.879 1 93.62 79 VAL A O 1
ATOM 659 N N . LEU A 1 80 ? 7.66 3.965 -1.521 1 95.06 80 LEU A N 1
ATOM 660 C CA . LEU A 1 80 ? 7.277 3.67 -2.898 1 95.06 80 LEU A CA 1
ATOM 661 C C . LEU A 1 80 ? 8.203 2.619 -3.504 1 95.06 80 LEU A C 1
ATOM 663 O O . LEU A 1 80 ? 7.734 1.655 -4.113 1 95.06 80 LEU A O 1
ATOM 667 N N . GLN A 1 81 ? 9.422 2.873 -3.344 1 95.5 81 GLN A N 1
ATOM 668 C CA . GLN A 1 81 ? 10.383 1.953 -3.945 1 95.5 81 GLN A CA 1
ATOM 669 C C . GLN A 1 81 ? 10.281 0.565 -3.318 1 95.5 81 GLN A C 1
ATOM 671 O O . GLN A 1 81 ? 10.211 -0.439 -4.027 1 95.5 81 GLN A O 1
ATOM 676 N N . HIS A 1 82 ? 10.258 0.487 -2.029 1 96.81 82 HIS A N 1
ATOM 677 C CA . HIS A 1 82 ? 10.266 -0.81 -1.363 1 96.81 82 HIS A CA 1
ATOM 678 C C . HIS A 1 82 ? 8.969 -1.567 -1.617 1 96.81 82 HIS A C 1
ATOM 680 O O . HIS A 1 82 ? 8.984 -2.781 -1.834 1 96.81 82 HIS A O 1
ATOM 686 N N . LEU A 1 83 ? 7.84 -0.888 -1.64 1 96.5 83 LEU A N 1
ATOM 687 C CA . LEU A 1 83 ? 6.59 -1.581 -1.931 1 96.5 83 LEU A CA 1
ATOM 688 C C . LEU A 1 83 ? 6.555 -2.059 -3.379 1 96.5 83 LEU A C 1
ATOM 690 O O . LEU A 1 83 ? 5.953 -3.09 -3.684 1 96.5 83 LEU A O 1
ATOM 694 N N . THR A 1 84 ? 7.207 -1.288 -4.262 1 97.12 84 THR A N 1
ATOM 695 C CA . THR A 1 84 ? 7.34 -1.733 -5.645 1 97.12 84 THR A CA 1
ATOM 696 C C . THR A 1 84 ? 8.07 -3.074 -5.715 1 97.12 84 THR A C 1
ATOM 698 O O . THR A 1 84 ? 7.602 -4.008 -6.371 1 97.12 84 THR A O 1
ATOM 701 N N . TYR A 1 85 ? 9.164 -3.158 -4.98 1 97.69 85 TYR A N 1
ATOM 702 C CA . TYR A 1 85 ? 9.953 -4.387 -4.98 1 97.69 85 TYR A CA 1
ATOM 703 C C . TYR A 1 85 ? 9.172 -5.531 -4.344 1 97.69 85 TYR A C 1
ATOM 705 O O . TYR A 1 85 ? 9.07 -6.617 -4.926 1 97.69 85 TYR A O 1
ATOM 713 N N . PHE A 1 86 ? 8.609 -5.254 -3.195 1 97.88 86 PHE A N 1
ATOM 714 C CA . PHE A 1 86 ? 7.918 -6.297 -2.443 1 97.88 86 PHE A CA 1
ATOM 715 C C . PHE A 1 86 ? 6.711 -6.816 -3.217 1 97.88 86 PHE A C 1
ATOM 717 O O . PHE A 1 86 ? 6.41 -8.008 -3.18 1 97.88 86 PHE A O 1
ATOM 724 N N . ALA A 1 87 ? 6.016 -5.953 -3.893 1 97.06 87 ALA A N 1
ATOM 725 C CA . ALA A 1 87 ? 4.859 -6.367 -4.684 1 97.06 87 ALA A CA 1
ATOM 726 C C . ALA A 1 87 ? 5.285 -7.262 -5.848 1 97.06 87 ALA A C 1
ATOM 728 O O . ALA A 1 87 ? 4.598 -8.234 -6.172 1 97.06 87 ALA A O 1
ATOM 729 N N . PHE A 1 88 ? 6.387 -6.934 -6.52 1 96.88 88 PHE A N 1
ATOM 730 C CA . PHE A 1 88 ? 6.875 -7.75 -7.625 1 96.88 88 PHE A CA 1
ATOM 731 C C . PHE A 1 88 ? 7.27 -9.141 -7.141 1 96.88 88 PHE A C 1
ATOM 733 O O . PHE A 1 88 ? 6.891 -10.148 -7.746 1 96.88 88 PHE A O 1
ATOM 740 N N . PHE A 1 89 ? 8.016 -9.18 -6.066 1 97 89 PHE A N 1
ATOM 741 C CA . PHE A 1 89 ? 8.453 -10.469 -5.539 1 97 89 PHE A CA 1
ATOM 742 C C . PHE A 1 89 ? 7.273 -11.25 -4.973 1 97 89 PHE A C 1
ATOM 744 O O . PHE A 1 89 ? 7.297 -12.477 -4.949 1 97 89 PHE A O 1
ATOM 751 N N . PHE A 1 90 ? 6.25 -10.484 -4.512 1 95.5 90 PHE A N 1
ATOM 752 C CA . PHE A 1 90 ? 4.996 -11.133 -4.145 1 95.5 90 PHE A CA 1
ATOM 753 C C . PHE A 1 90 ? 4.355 -11.797 -5.355 1 95.5 90 PHE A C 1
ATOM 755 O O . PHE A 1 90 ? 3.916 -12.945 -5.273 1 95.5 90 PHE A O 1
ATOM 762 N N . TYR A 1 91 ? 4.336 -11.07 -6.406 1 94.5 91 TYR A N 1
ATOM 763 C CA . TYR A 1 91 ? 3.793 -11.578 -7.66 1 94.5 91 TYR A CA 1
ATOM 764 C C . TYR A 1 91 ? 4.523 -12.844 -8.094 1 94.5 91 TYR A C 1
ATOM 766 O O . TYR A 1 91 ? 3.91 -13.758 -8.648 1 94.5 91 TYR A O 1
ATOM 774 N N . LYS A 1 92 ? 5.781 -12.93 -7.797 1 94.19 92 LYS A N 1
ATOM 775 C CA . LYS A 1 92 ? 6.602 -14.062 -8.219 1 94.19 92 LYS A CA 1
ATOM 776 C C . LYS A 1 92 ? 6.625 -15.156 -7.156 1 94.19 92 LYS A C 1
ATOM 778 O O . LYS A 1 92 ? 7.352 -16.141 -7.289 1 94.19 92 LYS A O 1
ATOM 783 N N . GLY A 1 93 ? 5.91 -14.977 -6.031 1 93.69 93 GLY A N 1
ATOM 784 C CA . GLY A 1 93 ? 5.754 -16 -5.012 1 93.69 93 GLY A CA 1
ATOM 785 C C . GLY A 1 93 ? 6.863 -15.992 -3.977 1 93.69 93 GLY A C 1
ATOM 786 O O . GLY A 1 93 ? 7.027 -16.953 -3.223 1 93.69 93 GLY A O 1
ATOM 787 N N . ILE A 1 94 ? 7.633 -14.914 -3.926 1 95.12 94 ILE A N 1
ATOM 788 C CA . ILE A 1 94 ? 8.789 -14.852 -3.039 1 95.12 94 ILE A CA 1
ATOM 789 C C . ILE A 1 94 ? 8.406 -14.141 -1.743 1 95.12 94 ILE A C 1
ATOM 791 O O . ILE A 1 94 ? 8.625 -14.664 -0.65 1 95.12 94 ILE A O 1
ATOM 795 N N . THR A 1 95 ? 7.844 -12.953 -1.828 1 96.25 95 THR A N 1
ATOM 796 C CA . THR A 1 95 ? 7.371 -12.234 -0.649 1 96.25 95 THR A CA 1
ATOM 797 C C . THR A 1 95 ? 6.133 -12.906 -0.065 1 96.25 95 THR A C 1
ATOM 799 O O . THR A 1 95 ? 5.105 -13.023 -0.738 1 96.25 95 THR A O 1
ATOM 802 N N . PRO A 1 96 ? 6.262 -13.32 1.206 1 95.69 96 PRO A N 1
ATOM 803 C CA . PRO A 1 96 ? 5.07 -13.922 1.804 1 95.69 96 PRO A CA 1
ATOM 804 C C . PRO A 1 96 ? 3.918 -12.93 1.952 1 95.69 96 PRO A C 1
ATOM 806 O O . PRO A 1 96 ? 4.133 -11.781 2.344 1 95.69 96 PRO A O 1
ATOM 809 N N . TYR A 1 97 ? 2.754 -13.43 1.666 1 94.31 97 TYR A N 1
ATOM 810 C CA . TYR A 1 97 ? 1.532 -12.633 1.661 1 94.31 97 TYR A CA 1
ATOM 811 C C . TYR A 1 97 ? 1.358 -11.891 2.982 1 94.31 97 TYR A C 1
ATOM 813 O O . TYR A 1 97 ? 1.131 -10.68 2.996 1 94.31 97 TYR A O 1
ATOM 821 N N . TYR A 1 98 ? 1.559 -12.547 4.137 1 93.38 98 TYR A N 1
ATOM 822 C CA . TYR A 1 98 ? 1.298 -12 5.461 1 93.38 98 TYR A CA 1
ATOM 823 C C . TYR A 1 98 ? 2.219 -10.82 5.75 1 93.38 98 TYR A C 1
ATOM 825 O O . TYR A 1 98 ? 1.774 -9.781 6.254 1 93.38 98 TYR A O 1
ATOM 833 N N . PHE A 1 99 ? 3.443 -11.016 5.418 1 96.12 99 PHE A N 1
ATOM 834 C CA . PHE A 1 99 ? 4.402 -9.953 5.703 1 96.12 99 PHE A CA 1
ATOM 835 C C . PHE A 1 99 ? 4.188 -8.766 4.785 1 96.12 99 PHE A C 1
ATOM 837 O O . PHE A 1 99 ? 4.312 -7.613 5.211 1 96.12 99 PHE A O 1
ATOM 844 N N . PHE A 1 100 ? 3.834 -9.031 3.518 1 96.62 100 PHE A N 1
ATOM 845 C CA . PHE A 1 100 ? 3.539 -7.957 2.576 1 96.62 100 PHE A CA 1
ATOM 846 C C . PHE A 1 100 ? 2.402 -7.082 3.092 1 96.62 100 PHE A C 1
ATOM 848 O O . PHE A 1 100 ? 2.48 -5.852 3.027 1 96.62 100 PHE A O 1
ATOM 855 N N . MET A 1 101 ? 1.354 -7.707 3.637 1 96.5 101 MET A N 1
ATOM 856 C CA . MET A 1 101 ? 0.214 -6.965 4.164 1 96.5 101 MET A CA 1
ATOM 857 C C . MET A 1 101 ? 0.619 -6.137 5.379 1 96.5 101 MET A C 1
ATOM 859 O O . MET A 1 101 ? 0.161 -5.008 5.547 1 96.5 101 MET A O 1
ATOM 863 N N . ILE A 1 102 ? 1.443 -6.68 6.191 1 96.19 102 ILE A N 1
ATOM 864 C CA . ILE A 1 102 ? 1.936 -5.941 7.352 1 96.19 102 ILE A CA 1
ATOM 865 C C . ILE A 1 102 ? 2.666 -4.684 6.887 1 96.19 102 ILE A C 1
ATOM 867 O O . ILE A 1 102 ? 2.488 -3.607 7.465 1 96.19 102 ILE A O 1
ATOM 871 N N . PHE A 1 103 ? 3.492 -4.812 5.844 1 97.31 103 PHE A N 1
ATOM 872 C CA . PHE A 1 103 ? 4.238 -3.674 5.316 1 97.31 103 PHE A CA 1
ATOM 873 C C . PHE A 1 103 ? 3.289 -2.604 4.789 1 97.31 103 PHE A C 1
ATOM 875 O O . PHE A 1 103 ? 3.445 -1.421 5.098 1 97.31 103 PHE A O 1
ATOM 882 N N . ILE A 1 104 ? 2.285 -3.021 4.043 1 96.31 104 ILE A N 1
ATOM 883 C CA . ILE A 1 104 ? 1.319 -2.088 3.477 1 96.31 104 ILE A CA 1
ATOM 884 C C . ILE A 1 104 ? 0.573 -1.372 4.598 1 96.31 104 ILE A C 1
ATOM 886 O O . ILE A 1 104 ? 0.46 -0.144 4.594 1 96.31 104 ILE A O 1
ATOM 890 N N . TYR A 1 105 ? 0.105 -2.104 5.551 1 95.75 105 TYR A N 1
ATOM 891 C CA . TYR A 1 105 ? -0.655 -1.534 6.656 1 95.75 105 TYR A CA 1
ATOM 892 C C . TYR A 1 105 ? 0.178 -0.515 7.426 1 95.75 105 TYR A C 1
ATOM 894 O O . TYR A 1 105 ? -0.312 0.563 7.77 1 95.75 105 TYR A O 1
ATOM 902 N N . ARG A 1 106 ? 1.327 -0.881 7.633 1 95.19 106 ARG A N 1
ATOM 903 C CA . ARG A 1 106 ? 2.199 0.007 8.398 1 95.19 106 ARG A CA 1
ATOM 904 C C . ARG A 1 106 ? 2.471 1.297 7.629 1 95.19 106 ARG A C 1
ATOM 906 O O . ARG A 1 106 ? 2.404 2.389 8.203 1 95.19 106 ARG A O 1
ATOM 913 N N . GLU A 1 107 ? 2.787 1.182 6.43 1 95.06 107 GLU A N 1
ATOM 914 C CA . GLU A 1 107 ? 3.146 2.357 5.645 1 95.06 107 GLU A CA 1
ATOM 915 C C . GLU A 1 107 ? 1.959 3.307 5.496 1 95.06 107 GLU A C 1
ATOM 917 O O . GLU A 1 107 ? 2.119 4.527 5.578 1 95.06 107 GLU A O 1
ATOM 922 N N . LEU A 1 108 ? 0.81 2.756 5.305 1 94.94 108 LEU A N 1
ATOM 923 C CA . LEU A 1 108 ? -0.394 3.576 5.234 1 94.94 108 LEU A CA 1
ATOM 924 C C . LEU A 1 108 ? -0.699 4.211 6.59 1 94.94 108 LEU A C 1
ATOM 926 O O . LEU A 1 108 ? -1.033 5.395 6.664 1 94.94 108 LEU A O 1
ATOM 930 N N . SER A 1 109 ? -0.573 3.436 7.617 1 94.88 109 SER A N 1
ATOM 931 C CA . SER A 1 109 ? -0.922 3.898 8.953 1 94.88 109 SER A CA 1
ATOM 932 C C . SER A 1 109 ? 0.003 5.023 9.414 1 94.88 109 SER A C 1
ATOM 934 O O . SER A 1 109 ? -0.452 6.016 9.984 1 94.88 109 SER A O 1
ATOM 936 N N . VAL A 1 110 ? 1.261 4.82 9.172 1 93 110 VAL A N 1
ATOM 937 C CA . VAL A 1 110 ? 2.221 5.844 9.57 1 93 110 VAL A CA 1
ATOM 938 C C . VAL A 1 110 ? 1.941 7.141 8.82 1 93 110 VAL A C 1
ATOM 940 O O . VAL A 1 110 ? 2.051 8.234 9.391 1 93 110 VAL A O 1
ATOM 943 N N . GLY A 1 111 ? 1.585 7.055 7.516 1 91.44 111 GLY A N 1
ATOM 944 C CA . GLY A 1 111 ? 1.199 8.242 6.773 1 91.44 111 GLY A CA 1
ATOM 945 C C . GLY A 1 111 ? 0.04 8.992 7.398 1 91.44 111 GLY A C 1
ATOM 946 O O . GLY A 1 111 ? 0.061 10.219 7.484 1 91.44 111 GLY A O 1
ATOM 947 N N . VAL A 1 112 ? -0.913 8.289 7.848 1 92.12 112 VAL A N 1
ATOM 948 C CA . VAL A 1 112 ? -2.1 8.891 8.453 1 92.12 112 VAL A CA 1
ATOM 949 C C . VAL A 1 112 ? -1.74 9.5 9.805 1 92.12 112 VAL A C 1
ATOM 951 O O . VAL A 1 112 ? -2.168 10.609 10.125 1 92.12 112 VAL A O 1
ATOM 954 N N . VAL A 1 113 ? -0.941 8.797 10.602 1 92.06 113 VAL A N 1
ATOM 955 C CA . VAL A 1 113 ? -0.532 9.289 11.914 1 92.06 113 VAL A CA 1
ATOM 956 C C . VAL A 1 113 ? 0.245 10.594 11.758 1 92.06 113 VAL A C 1
ATOM 958 O O . VAL A 1 113 ? 0.047 11.539 12.523 1 92.06 113 VAL A O 1
ATOM 961 N N . ARG A 1 114 ? 1.064 10.609 10.75 1 90.12 114 ARG A N 1
ATOM 962 C CA . ARG A 1 114 ? 1.818 11.836 10.492 1 90.12 114 ARG A CA 1
ATOM 963 C C . ARG A 1 114 ? 0.887 12.984 10.125 1 90.12 114 ARG A C 1
ATOM 965 O O . ARG A 1 114 ? 1.125 14.133 10.508 1 90.12 114 ARG A O 1
ATOM 972 N N . ASN A 1 115 ? -0.156 12.695 9.336 1 89.06 115 ASN A N 1
ATOM 973 C CA . ASN A 1 115 ? -1.152 13.703 8.984 1 89.06 115 ASN A CA 1
ATOM 974 C C . ASN A 1 115 ? -1.878 14.227 10.227 1 89.06 115 ASN A C 1
ATOM 976 O O . ASN A 1 115 ? -2.166 15.422 10.32 1 89.06 115 ASN A O 1
ATOM 980 N N . LEU A 1 116 ? -2.123 13.359 11.141 1 88.06 116 LEU A N 1
ATOM 981 C CA . LEU A 1 116 ? -2.801 13.742 12.375 1 88.06 116 LEU A CA 1
ATOM 982 C C . LEU A 1 116 ? -1.889 14.594 13.25 1 88.06 116 LEU A C 1
ATOM 984 O O . LEU A 1 116 ? -2.342 15.555 13.875 1 88.06 116 LEU A O 1
ATOM 988 N N . ILE A 1 117 ? -0.613 14.305 13.258 1 87.44 117 ILE A N 1
ATOM 989 C CA . ILE A 1 117 ? 0.36 15.023 14.07 1 87.44 117 ILE A CA 1
ATOM 990 C C . ILE A 1 117 ? 0.577 16.422 13.5 1 87.44 117 ILE A C 1
ATOM 992 O O . ILE A 1 117 ? 0.746 17.391 14.258 1 87.44 117 ILE A O 1
ATOM 996 N N . ILE A 1 118 ? 0.527 16.531 12.18 1 85.56 118 ILE A N 1
ATOM 997 C CA . ILE A 1 118 ? 0.771 17.812 11.516 1 85.56 118 ILE A CA 1
ATOM 998 C C . ILE A 1 118 ? -0.309 18.812 11.914 1 85.56 118 ILE A C 1
ATOM 1000 O O . ILE A 1 118 ? -0.066 20.031 11.93 1 85.56 118 ILE A O 1
ATOM 1004 N N . GLN A 1 119 ? -1.458 18.312 12.273 1 82.38 119 GLN A N 1
ATOM 1005 C CA . GLN A 1 119 ? -2.529 19.188 12.727 1 82.38 119 GLN A CA 1
ATOM 1006 C C . GLN A 1 119 ? -2.119 19.953 13.984 1 82.38 119 GLN A C 1
ATOM 1008 O O . GLN A 1 119 ? -2.721 20.984 14.32 1 82.38 119 GLN A O 1
ATOM 1013 N N . PHE A 1 120 ? -1.089 19.516 14.672 1 82.31 120 PHE A N 1
ATOM 1014 C CA . PHE A 1 120 ? -0.557 20.188 15.852 1 82.31 120 PHE A CA 1
ATOM 1015 C C . PHE A 1 120 ? 0.634 21.062 15.484 1 82.31 120 PHE A C 1
ATOM 1017 O O . PHE A 1 120 ? 1.405 21.469 16.359 1 82.31 120 PHE A O 1
ATOM 1024 N N . ASP A 1 121 ? 0.846 21.156 14.18 1 82.31 121 ASP A N 1
ATOM 1025 C CA . ASP A 1 121 ? 1.892 22 13.633 1 82.31 121 ASP A CA 1
ATOM 1026 C C . ASP A 1 121 ? 3.273 21.391 13.852 1 82.31 121 ASP A C 1
ATOM 1028 O O . ASP A 1 121 ? 4.242 22.109 14.109 1 82.31 121 ASP A O 1
ATOM 1032 N N . ILE A 1 122 ? 3.301 20.141 13.945 1 83.31 122 ILE A N 1
ATOM 1033 C CA . ILE A 1 122 ? 4.555 19.406 14.094 1 83.31 122 ILE A CA 1
ATOM 1034 C C . ILE A 1 122 ? 4.785 18.516 12.875 1 83.31 122 ILE A C 1
ATOM 1036 O O . ILE A 1 122 ? 3.957 17.656 12.555 1 83.31 122 ILE A O 1
ATOM 1040 N N . VAL A 1 123 ? 5.859 18.812 12.164 1 81.25 123 VAL A N 1
ATOM 1041 C CA . VAL A 1 123 ? 6.273 17.922 11.078 1 81.25 123 VAL A CA 1
ATOM 1042 C C . VAL A 1 123 ? 7.301 16.922 11.602 1 81.25 123 VAL A C 1
ATOM 1044 O O . VAL A 1 123 ? 8.43 17.297 11.93 1 81.25 123 VAL A O 1
ATOM 1047 N N . GLN A 1 124 ? 6.902 15.711 11.688 1 78.69 124 GLN A N 1
ATOM 1048 C CA . GLN A 1 124 ? 7.719 14.688 12.32 1 78.69 124 GLN A CA 1
ATOM 1049 C C . GLN A 1 124 ? 8.812 14.188 11.375 1 78.69 124 GLN A C 1
ATOM 1051 O O . GLN A 1 124 ? 8.531 13.852 10.227 1 78.69 124 GLN A O 1
ATOM 1056 N N . GLN A 1 125 ? 10.008 14.18 11.875 1 76.19 125 GLN A N 1
ATOM 1057 C CA . GLN A 1 125 ? 11.125 13.586 11.148 1 76.19 125 GLN A CA 1
ATOM 1058 C C . GLN A 1 125 ? 11.172 12.07 11.359 1 76.19 125 GLN A C 1
ATOM 1060 O O . GLN A 1 125 ? 10.531 11.547 12.266 1 76.19 125 GLN A O 1
ATOM 1065 N N . ALA A 1 126 ? 11.953 11.477 10.445 1 73.81 126 ALA A N 1
ATOM 1066 C CA . ALA A 1 126 ? 12.102 10.023 10.555 1 73.81 126 ALA A CA 1
ATOM 1067 C C . ALA A 1 126 ? 12.734 9.641 11.891 1 73.81 126 ALA A C 1
ATOM 1069 O O . ALA A 1 126 ? 13.664 10.305 12.359 1 73.81 126 ALA A O 1
ATOM 1070 N N . LYS A 1 127 ? 12.211 8.555 12.461 1 82.38 127 LYS A N 1
ATOM 1071 C CA . LYS A 1 127 ? 12.688 8.055 13.75 1 82.38 127 LYS A CA 1
ATOM 1072 C C . LYS A 1 127 ? 13.727 6.957 13.562 1 82.38 127 LYS A C 1
ATOM 1074 O O . LYS A 1 127 ? 13.844 6.387 12.477 1 82.38 127 LYS A O 1
ATOM 1079 N N . PHE A 1 128 ? 14.391 6.73 14.602 1 84.44 128 PHE A N 1
ATOM 1080 C CA . PHE A 1 128 ? 15.461 5.734 14.57 1 84.44 128 PHE A CA 1
ATOM 1081 C C . PHE A 1 128 ? 14.914 4.371 14.18 1 84.44 128 PHE A C 1
ATOM 1083 O O . PHE A 1 128 ? 15.508 3.676 13.352 1 84.44 128 PHE A O 1
ATOM 1090 N N . LEU A 1 129 ? 13.812 4 14.711 1 85.25 129 LEU A N 1
ATOM 1091 C CA . LEU A 1 129 ? 13.219 2.703 14.406 1 85.25 129 LEU A CA 1
ATOM 1092 C C . LEU A 1 129 ? 12.812 2.623 12.938 1 85.25 129 LEU A C 1
ATOM 1094 O O . LEU A 1 129 ? 12.836 1.545 12.344 1 85.25 129 LEU A O 1
ATOM 1098 N N . GLY A 1 130 ? 12.461 3.734 12.438 1 86.12 130 GLY A N 1
ATOM 1099 C CA . GLY A 1 130 ? 12.156 3.797 11.016 1 86.12 130 GLY A CA 1
ATOM 1100 C C . GLY A 1 130 ? 13.367 3.549 10.133 1 86.12 130 GLY A C 1
ATOM 1101 O O . GLY A 1 130 ? 13.258 2.891 9.094 1 86.12 130 GLY A O 1
ATOM 1102 N N . LYS A 1 131 ? 14.477 3.963 10.586 1 85.94 131 LYS A N 1
ATOM 1103 C CA . LYS A 1 131 ? 15.711 3.768 9.836 1 85.94 131 LYS A CA 1
ATOM 1104 C C . LYS A 1 131 ? 16.125 2.303 9.836 1 85.94 131 LYS A C 1
ATOM 1106 O O . LYS A 1 131 ? 16.562 1.77 8.812 1 85.94 131 LYS A O 1
ATOM 1111 N N . ILE A 1 132 ? 15.977 1.705 10.914 1 90.81 132 ILE A N 1
ATOM 1112 C CA . ILE A 1 132 ? 16.344 0.296 11.031 1 90.81 132 ILE A CA 1
ATOM 1113 C C . ILE A 1 132 ? 15.406 -0.548 10.164 1 90.81 132 ILE A C 1
ATOM 1115 O O . ILE A 1 132 ? 15.852 -1.488 9.5 1 90.81 132 ILE A O 1
ATOM 1119 N N . LYS A 1 133 ? 14.148 -0.17 10.227 1 91.31 133 LYS A N 1
ATOM 1120 C CA . LYS A 1 133 ? 13.203 -0.906 9.398 1 91.31 133 LYS A CA 1
ATOM 1121 C C . LYS A 1 133 ? 13.562 -0.804 7.918 1 91.31 133 LYS A C 1
ATOM 1123 O O . LYS A 1 133 ? 13.477 -1.791 7.184 1 91.31 133 LYS A O 1
ATOM 1128 N N . SER A 1 134 ? 13.953 0.383 7.543 1 91.31 134 SER A N 1
ATOM 1129 C CA . SER A 1 134 ? 14.297 0.599 6.145 1 91.31 134 SER A CA 1
ATOM 1130 C C . SER A 1 134 ? 15.516 -0.227 5.742 1 91.31 134 SER A C 1
ATOM 1132 O O . SER A 1 134 ? 15.594 -0.717 4.613 1 91.31 134 SER A O 1
ATOM 1134 N N . LEU A 1 135 ? 16.422 -0.354 6.648 1 92.31 135 LEU A N 1
ATOM 1135 C CA . LEU A 1 135 ? 17.594 -1.197 6.402 1 92.31 135 LEU A CA 1
ATOM 1136 C C . LEU A 1 135 ? 17.172 -2.648 6.18 1 92.31 135 LEU A C 1
ATOM 1138 O O . LEU A 1 135 ? 17.656 -3.305 5.258 1 92.31 135 LEU A O 1
ATOM 1142 N N . PHE A 1 136 ? 16.297 -3.107 6.984 1 95.75 136 PHE A N 1
ATOM 1143 C CA . PHE A 1 136 ? 15.852 -4.488 6.855 1 95.75 136 PHE A CA 1
ATOM 1144 C C . PHE A 1 136 ? 15.008 -4.668 5.602 1 95.75 136 PHE A C 1
ATOM 1146 O O . PHE A 1 136 ? 15.008 -5.738 4.988 1 95.75 136 PHE A O 1
ATOM 1153 N N . TYR A 1 137 ? 14.234 -3.611 5.203 1 96.69 137 TYR A N 1
ATOM 1154 C CA . TYR A 1 137 ? 13.539 -3.631 3.922 1 96.69 137 TYR A CA 1
ATOM 1155 C C . TYR A 1 137 ? 14.523 -3.838 2.773 1 96.69 137 TYR A C 1
ATOM 1157 O O . TYR A 1 137 ? 14.258 -4.621 1.859 1 96.69 137 TYR A O 1
ATOM 1165 N N . ALA A 1 138 ? 15.656 -3.162 2.906 1 96.12 138 ALA A N 1
ATOM 1166 C CA . ALA A 1 138 ? 16.672 -3.27 1.865 1 96.12 138 ALA A CA 1
ATOM 1167 C C . ALA A 1 138 ? 17.266 -4.676 1.822 1 96.12 138 ALA A C 1
ATOM 1169 O O . ALA A 1 138 ? 17.422 -5.258 0.746 1 96.12 138 ALA A O 1
ATOM 1170 N N . ILE A 1 139 ? 17.547 -5.18 2.953 1 97.06 139 ILE A N 1
ATOM 1171 C CA . ILE A 1 139 ? 18.094 -6.527 3.043 1 97.06 139 ILE A CA 1
ATOM 1172 C C . ILE A 1 139 ? 17.109 -7.531 2.455 1 97.06 139 ILE A C 1
ATOM 1174 O O . ILE A 1 139 ? 17.484 -8.422 1.696 1 97.06 139 ILE A O 1
ATOM 1178 N N . ALA A 1 140 ? 15.875 -7.402 2.816 1 97.25 140 ALA A N 1
ATOM 1179 C CA . ALA A 1 140 ? 14.844 -8.281 2.283 1 97.25 140 ALA A CA 1
ATOM 1180 C C . ALA A 1 140 ? 14.75 -8.164 0.765 1 97.25 140 ALA A C 1
ATOM 1182 O O . ALA A 1 140 ? 14.57 -9.164 0.069 1 97.25 140 ALA A O 1
ATOM 1183 N N . THR A 1 141 ? 14.844 -6.988 0.286 1 97.5 141 THR A N 1
ATOM 1184 C CA . THR A 1 141 ? 14.797 -6.746 -1.151 1 97.5 141 THR A CA 1
ATOM 1185 C C . THR A 1 141 ? 15.953 -7.445 -1.857 1 97.5 141 THR A C 1
ATOM 1187 O O . THR A 1 141 ? 15.75 -8.156 -2.846 1 97.5 141 THR A O 1
ATOM 1190 N N . PHE A 1 142 ? 17.141 -7.297 -1.356 1 97.38 142 PHE A N 1
ATOM 1191 C CA . PHE A 1 142 ? 18.312 -7.906 -1.98 1 97.38 142 PHE A CA 1
ATOM 1192 C C . PHE A 1 142 ? 18.25 -9.43 -1.893 1 97.38 142 PHE A C 1
ATOM 1194 O O . PHE A 1 142 ? 18.609 -10.125 -2.842 1 97.38 142 PHE A O 1
ATOM 1201 N N . ALA A 1 143 ? 17.844 -9.922 -0.772 1 96.75 143 ALA A N 1
ATOM 1202 C CA . ALA A 1 143 ? 17.672 -11.367 -0.626 1 96.75 143 ALA A CA 1
ATOM 1203 C C . ALA A 1 143 ? 16.641 -11.906 -1.621 1 96.75 143 ALA A C 1
ATOM 1205 O O . ALA A 1 143 ? 16.859 -12.945 -2.246 1 96.75 143 ALA A O 1
ATOM 1206 N N . SER A 1 144 ? 15.523 -11.234 -1.751 1 97.19 144 SER A N 1
ATOM 1207 C CA . SER A 1 144 ? 14.477 -11.641 -2.689 1 97.19 144 SER A CA 1
ATOM 1208 C C . SER A 1 144 ? 14.977 -11.57 -4.129 1 97.19 144 SER A C 1
ATOM 1210 O O . SER A 1 144 ? 14.664 -12.445 -4.941 1 97.19 144 SER A O 1
ATOM 1212 N N . LEU A 1 145 ? 15.688 -10.508 -4.414 1 96.56 145 LEU A N 1
ATOM 1213 C CA . LEU A 1 145 ? 16.25 -10.344 -5.75 1 96.56 145 LEU A CA 1
ATOM 1214 C C . LEU A 1 145 ? 17.219 -11.469 -6.07 1 96.56 145 LEU A C 1
ATOM 1216 O O . LEU A 1 145 ? 17.234 -11.992 -7.188 1 96.56 145 LEU A O 1
ATOM 1220 N N . PHE A 1 146 ? 18.031 -11.789 -5.141 1 95.5 146 PHE A N 1
ATOM 1221 C CA . PHE A 1 146 ? 18.984 -12.883 -5.305 1 95.5 146 PHE A CA 1
ATOM 1222 C C . PHE A 1 146 ? 18.25 -14.203 -5.547 1 95.5 146 PHE A C 1
ATOM 1224 O O . PHE A 1 146 ? 18.578 -14.945 -6.473 1 95.5 146 PHE A O 1
ATOM 1231 N N . PHE A 1 147 ? 17.266 -14.492 -4.734 1 93.81 147 PHE A N 1
ATOM 1232 C CA . PHE A 1 147 ? 16.469 -15.695 -4.875 1 93.81 147 PHE A CA 1
ATOM 1233 C C . PHE A 1 147 ? 15.773 -15.734 -6.234 1 93.81 147 PHE A C 1
ATOM 1235 O O . PHE A 1 147 ? 15.773 -16.766 -6.91 1 93.81 147 PHE A O 1
ATOM 1242 N N . TYR A 1 148 ? 15.188 -14.625 -6.609 1 94.75 148 TYR A N 1
ATOM 1243 C CA . TYR A 1 148 ? 14.523 -14.508 -7.902 1 94.75 148 TYR A CA 1
ATOM 1244 C C . TYR A 1 148 ? 15.492 -14.797 -9.047 1 94.75 148 TYR A C 1
ATOM 1246 O O . TYR A 1 148 ? 15.156 -15.5 -9.992 1 94.75 148 TYR A O 1
ATOM 1254 N N . SER A 1 149 ? 16.734 -14.242 -8.961 1 93.94 149 SER A N 1
ATOM 1255 C CA . SER A 1 149 ? 17.75 -14.438 -9.977 1 93.94 149 SER A CA 1
ATOM 1256 C C . SER A 1 149 ? 18.141 -15.906 -10.102 1 93.94 149 SER A C 1
ATOM 1258 O O . SER A 1 149 ? 18.297 -16.422 -11.211 1 93.94 149 SER A O 1
ATOM 1260 N N . LEU A 1 150 ? 18.266 -16.594 -8.984 1 91.44 150 LEU A N 1
ATOM 1261 C CA . LEU A 1 150 ? 18.609 -18.016 -8.992 1 91.44 150 LEU A CA 1
ATOM 1262 C C . LEU A 1 150 ? 17.5 -18.828 -9.656 1 91.44 150 LEU A C 1
ATOM 1264 O O . LEU A 1 150 ? 17.781 -19.75 -10.422 1 91.44 150 LEU A O 1
ATOM 1268 N N . ASN A 1 151 ? 16.25 -18.516 -9.352 1 90 151 ASN A N 1
ATOM 1269 C CA . ASN A 1 151 ? 15.117 -19.219 -9.945 1 90 151 ASN A CA 1
ATOM 1270 C C . ASN A 1 151 ? 15.047 -19 -11.453 1 90 151 ASN A C 1
ATOM 1272 O O . ASN A 1 151 ? 14.75 -19.922 -12.203 1 90 151 ASN A O 1
ATOM 1276 N N . LYS A 1 152 ? 15.273 -17.766 -11.789 1 87.81 152 LYS A N 1
ATOM 1277 C CA . LYS A 1 152 ? 15.195 -17.422 -13.203 1 87.81 152 LYS A CA 1
ATOM 1278 C C . LYS A 1 152 ? 16.297 -18.125 -14 1 87.81 152 LYS A C 1
ATOM 1280 O O . LYS A 1 152 ? 16.094 -18.5 -15.156 1 87.81 152 LYS A O 1
ATOM 1285 N N . LEU A 1 153 ? 17.438 -18.312 -13.383 1 87.81 153 LEU A N 1
ATOM 1286 C CA . LEU A 1 153 ? 18.562 -18.969 -14.039 1 87.81 153 LEU A CA 1
ATOM 1287 C C . LEU A 1 153 ? 18.484 -20.484 -13.852 1 87.81 153 LEU A C 1
ATOM 1289 O O . LEU A 1 153 ? 19.312 -21.219 -14.406 1 87.81 153 LEU A O 1
ATOM 1293 N N . ARG A 1 154 ? 17.453 -21.047 -13.102 1 84.81 154 ARG A N 1
ATOM 1294 C CA . ARG A 1 154 ? 17.219 -22.469 -12.859 1 84.81 154 ARG A CA 1
ATOM 1295 C C . ARG A 1 154 ? 18.422 -23.109 -12.172 1 84.81 154 ARG A C 1
ATOM 1297 O O . ARG A 1 154 ? 18.844 -24.203 -12.555 1 84.81 154 ARG A O 1
ATOM 1304 N N . ILE A 1 155 ? 19.094 -22.344 -11.289 1 84.25 155 ILE A N 1
ATOM 1305 C CA . ILE A 1 155 ? 20.266 -22.859 -10.586 1 84.25 155 ILE A CA 1
ATOM 1306 C C . ILE A 1 155 ? 19.969 -22.922 -9.094 1 84.25 155 ILE A C 1
ATOM 1308 O O . ILE A 1 155 ? 20.891 -23.141 -8.289 1 84.25 155 ILE A O 1
ATOM 1312 N N . THR A 1 156 ? 18.75 -22.75 -8.719 1 80.25 156 THR A N 1
ATOM 1313 C CA . THR A 1 156 ? 18.391 -22.719 -7.305 1 80.25 156 THR A CA 1
ATOM 1314 C C . THR A 1 156 ? 18.719 -24.062 -6.645 1 80.25 156 THR A C 1
ATOM 1316 O O . THR A 1 156 ? 19.344 -24.094 -5.582 1 80.25 156 THR A O 1
ATOM 1319 N N . THR A 1 157 ? 18.328 -25.094 -7.227 1 79.88 157 THR A N 1
ATOM 1320 C CA . THR A 1 157 ? 18.547 -26.422 -6.672 1 79.88 157 THR A CA 1
ATOM 1321 C C . THR A 1 157 ? 20.031 -26.75 -6.574 1 79.88 157 THR A C 1
ATOM 1323 O O . THR A 1 157 ? 20.484 -27.344 -5.594 1 79.88 157 THR A O 1
ATOM 1326 N N . LEU A 1 158 ? 20.797 -26.375 -7.547 1 79.31 158 LEU A N 1
ATOM 1327 C CA . LEU A 1 158 ? 22.234 -26.609 -7.559 1 79.31 158 LEU A CA 1
ATOM 1328 C C . LEU A 1 158 ? 22.922 -25.906 -6.395 1 79.31 158 LEU A C 1
ATOM 1330 O O . LEU A 1 158 ? 23.734 -26.5 -5.691 1 79.31 158 LEU A O 1
ATOM 1334 N N . ILE A 1 159 ? 22.516 -24.719 -6.207 1 77.75 159 ILE A N 1
ATOM 1335 C CA . ILE A 1 159 ? 23.141 -23.922 -5.16 1 77.75 159 ILE A CA 1
ATOM 1336 C C . ILE A 1 159 ? 22.656 -24.391 -3.789 1 77.75 159 ILE A C 1
ATOM 1338 O O . ILE A 1 159 ? 23.453 -24.453 -2.838 1 77.75 159 ILE A O 1
ATOM 1342 N N . GLU A 1 160 ? 21.375 -24.75 -3.688 1 79.5 160 GLU A N 1
ATOM 1343 C CA . GLU A 1 160 ? 20.859 -25.266 -2.424 1 79.5 160 GLU A CA 1
ATOM 1344 C C . GLU A 1 160 ? 21.578 -26.547 -2.021 1 79.5 160 GLU A C 1
ATOM 1346 O O . GLU A 1 160 ? 21.938 -26.719 -0.854 1 79.5 160 GLU A O 1
ATOM 1351 N N . ASN A 1 161 ? 21.797 -27.375 -2.965 1 79.69 161 ASN A N 1
ATOM 1352 C CA . ASN A 1 161 ? 22.516 -28.625 -2.717 1 79.69 161 ASN A CA 1
ATOM 1353 C C . ASN A 1 161 ? 23.969 -28.375 -2.33 1 79.69 161 ASN A C 1
ATOM 1355 O O . ASN A 1 161 ? 24.5 -29.031 -1.437 1 79.69 161 ASN A O 1
ATOM 1359 N N . PHE A 1 162 ? 24.531 -27.453 -3.02 1 79.94 162 PHE A N 1
ATOM 1360 C CA . PHE A 1 162 ? 25.922 -27.109 -2.734 1 79.94 162 PHE A CA 1
ATOM 1361 C C . PHE A 1 162 ? 26.062 -26.578 -1.312 1 79.94 162 PHE A C 1
ATOM 1363 O O . PHE A 1 162 ? 26.938 -27.031 -0.564 1 79.94 162 PHE A O 1
ATOM 1370 N N . ILE A 1 163 ? 25.172 -25.703 -0.953 1 76.5 163 ILE A N 1
ATOM 1371 C CA . ILE A 1 163 ? 25.234 -25.094 0.373 1 76.5 163 ILE A CA 1
ATOM 1372 C C . ILE A 1 163 ? 24.859 -26.125 1.432 1 76.5 163 ILE A C 1
ATOM 1374 O O . ILE A 1 163 ? 25.469 -26.156 2.512 1 76.5 163 ILE A O 1
ATOM 1378 N N . SER A 1 164 ? 23.844 -26.953 1.146 1 78.25 164 SER A N 1
ATOM 1379 C CA . SER A 1 164 ? 23.469 -28.016 2.074 1 78.25 164 SER A CA 1
ATOM 1380 C C . SER A 1 164 ? 24.625 -28.969 2.326 1 78.25 164 SER A C 1
ATOM 1382 O O . SER A 1 164 ? 24.812 -29.453 3.445 1 78.25 164 SER A O 1
ATOM 1384 N N . SER A 1 165 ? 25.391 -29.203 1.289 1 78.06 165 SER A N 1
ATOM 1385 C CA . SER A 1 165 ? 26.547 -30.078 1.416 1 78.06 165 SER A CA 1
ATOM 1386 C C . SER A 1 165 ? 27.625 -29.438 2.293 1 78.06 165 SER A C 1
ATOM 1388 O O . SER A 1 165 ? 28.266 -30.125 3.096 1 78.06 165 SER A O 1
ATOM 1390 N N . ILE A 1 166 ? 27.703 -28.125 2.162 1 75 166 ILE A N 1
ATOM 1391 C CA . ILE A 1 166 ? 28.734 -27.422 2.914 1 75 166 ILE A CA 1
ATOM 1392 C C . ILE A 1 166 ? 28.297 -27.25 4.363 1 75 166 ILE A C 1
ATOM 1394 O O . ILE A 1 166 ? 29.078 -27.484 5.289 1 75 166 ILE A O 1
ATOM 1398 N N . LEU A 1 167 ? 27.047 -26.922 4.492 1 77.5 167 LEU A N 1
ATOM 1399 C CA . LEU A 1 167 ? 26.562 -26.562 5.828 1 77.5 167 LEU A CA 1
ATOM 1400 C C . LEU A 1 167 ? 25.984 -27.781 6.531 1 77.5 167 LEU A C 1
ATOM 1402 O O . LEU A 1 167 ? 25.703 -27.75 7.73 1 77.5 167 LEU A O 1
ATOM 1406 N N . ASN A 1 168 ? 25.906 -28.922 5.852 1 75.31 168 ASN A N 1
ATOM 1407 C CA . ASN A 1 168 ? 25.312 -30.141 6.395 1 75.31 168 ASN A CA 1
ATOM 1408 C C . ASN A 1 168 ? 23.906 -29.891 6.922 1 75.31 168 ASN A C 1
ATOM 1410 O O . ASN A 1 168 ? 23.547 -30.391 7.988 1 75.31 168 ASN A O 1
ATOM 1414 N N . LEU A 1 169 ? 23.281 -28.828 6.426 1 69.69 169 LEU A N 1
ATOM 1415 C CA . LEU A 1 169 ? 21.906 -28.5 6.762 1 69.69 169 LEU A CA 1
ATOM 1416 C C . LEU A 1 169 ? 21.078 -28.281 5.504 1 69.69 169 LEU A C 1
ATOM 1418 O O . LEU A 1 169 ? 21.609 -27.891 4.461 1 69.69 169 LEU A O 1
ATOM 1422 N N . ASP A 1 170 ? 19.828 -28.812 5.551 1 75.12 170 ASP A N 1
ATOM 1423 C CA . ASP A 1 170 ? 18.953 -28.594 4.41 1 75.12 170 ASP A CA 1
ATOM 1424 C C . ASP A 1 170 ? 18.656 -27.109 4.219 1 75.12 170 ASP A C 1
ATOM 1426 O O . ASP A 1 170 ? 17.844 -26.531 4.934 1 75.12 170 ASP A O 1
ATOM 1430 N N . PHE A 1 171 ? 19.625 -26.562 3.492 1 73.75 171 PHE A N 1
ATOM 1431 C CA . PHE A 1 171 ? 19.516 -25.125 3.203 1 73.75 171 PHE A CA 1
ATOM 1432 C C . PHE A 1 171 ? 18.406 -24.875 2.193 1 73.75 171 PHE A C 1
ATOM 1434 O O . PHE A 1 171 ? 18.328 -25.531 1.156 1 73.75 171 PHE A O 1
ATOM 1441 N N . ASN A 1 172 ? 17.391 -24.109 2.672 1 85.19 172 ASN A N 1
ATOM 1442 C CA . ASN A 1 172 ? 16.297 -23.688 1.788 1 85.19 172 ASN A CA 1
ATOM 1443 C C . ASN A 1 172 ? 16.25 -22.172 1.667 1 85.19 172 ASN A C 1
ATOM 1445 O O . ASN A 1 172 ? 15.977 -21.469 2.65 1 85.19 172 ASN A O 1
ATOM 1449 N N . PHE A 1 173 ? 16.656 -21.656 0.513 1 87.06 173 PHE A N 1
ATOM 1450 C CA . PHE A 1 173 ? 16.688 -20.219 0.257 1 87.06 173 PHE A CA 1
ATOM 1451 C C . PHE A 1 173 ? 15.359 -19.578 0.611 1 87.06 173 PHE A C 1
ATOM 1453 O O . PHE A 1 173 ? 15.328 -18.469 1.158 1 87.06 173 PHE A O 1
ATOM 1460 N N . SER A 1 174 ? 14.258 -20.25 0.296 1 88.44 174 SER A N 1
ATOM 1461 C CA . SER A 1 174 ? 12.93 -19.719 0.581 1 88.44 174 SER A CA 1
ATOM 1462 C C . SER A 1 174 ? 12.734 -19.5 2.078 1 88.44 174 SER A C 1
ATOM 1464 O O . SER A 1 174 ? 12.102 -18.531 2.49 1 88.44 174 SER A O 1
ATOM 1466 N N . PHE A 1 175 ? 13.328 -20.328 2.822 1 90.88 175 PHE A N 1
ATOM 1467 C CA . PHE A 1 175 ? 13.203 -20.234 4.273 1 90.88 175 PHE A CA 1
ATOM 1468 C C . PHE A 1 175 ? 13.977 -19.047 4.809 1 90.88 175 PHE A C 1
ATOM 1470 O O . PHE A 1 175 ? 13.477 -18.312 5.664 1 90.88 175 PHE A O 1
ATOM 1477 N N . ILE A 1 176 ? 15.211 -18.828 4.348 1 92 176 ILE A N 1
ATOM 1478 C CA . ILE A 1 176 ? 16.047 -17.719 4.785 1 92 176 ILE A CA 1
ATOM 1479 C C . ILE A 1 176 ? 15.391 -16.391 4.418 1 92 176 ILE A C 1
ATOM 1481 O O . ILE A 1 176 ? 15.344 -15.469 5.234 1 92 176 ILE A O 1
ATOM 1485 N N . VAL A 1 177 ? 14.891 -16.312 3.162 1 94.44 177 VAL A N 1
ATOM 1486 C CA . VAL A 1 177 ? 14.203 -15.109 2.715 1 94.44 177 VAL A CA 1
ATOM 1487 C C . VAL A 1 177 ? 12.977 -14.859 3.594 1 94.44 177 VAL A C 1
ATOM 1489 O O . VAL A 1 177 ? 12.719 -13.719 3.992 1 94.44 177 VAL A O 1
ATOM 1492 N N . GLY A 1 178 ? 12.258 -15.93 3.959 1 94.94 178 GLY A N 1
ATOM 1493 C CA . GLY A 1 178 ? 11.117 -15.82 4.852 1 94.94 178 GLY A CA 1
ATOM 1494 C C . GLY A 1 178 ? 11.484 -15.273 6.219 1 94.94 178 GLY A C 1
ATOM 1495 O O . GLY A 1 178 ? 10.75 -14.453 6.781 1 94.94 178 GLY A O 1
ATOM 1496 N N . MET A 1 179 ? 12.625 -15.68 6.703 1 95.75 179 MET A N 1
ATOM 1497 C CA . MET A 1 179 ? 13.086 -15.219 8.008 1 95.75 179 MET A CA 1
ATOM 1498 C C . MET A 1 179 ? 13.43 -13.734 7.977 1 95.75 179 MET A C 1
ATOM 1500 O O . MET A 1 179 ? 13.164 -13.008 8.93 1 95.75 179 MET A O 1
ATOM 1504 N N . ILE A 1 180 ? 14.07 -13.367 6.938 1 97.06 180 ILE A N 1
ATOM 1505 C CA . ILE A 1 180 ? 14.43 -11.961 6.781 1 97.06 180 ILE A CA 1
ATOM 1506 C C . ILE A 1 180 ? 13.172 -11.102 6.727 1 97.06 180 ILE A C 1
ATOM 1508 O O . ILE A 1 180 ? 13.102 -10.047 7.355 1 97.06 180 ILE A O 1
ATOM 1512 N N . TYR A 1 181 ? 12.148 -11.562 5.953 1 97.44 181 TYR A N 1
ATOM 1513 C CA . TYR A 1 181 ? 10.875 -10.852 5.895 1 97.44 181 TYR A CA 1
ATOM 1514 C C . TYR A 1 181 ? 10.211 -10.812 7.266 1 97.44 181 TYR A C 1
ATOM 1516 O O . TYR A 1 181 ? 9.609 -9.797 7.637 1 97.44 181 TYR A O 1
ATOM 1524 N N . ALA A 1 182 ? 10.344 -11.891 8.016 1 97 182 ALA A N 1
ATOM 1525 C CA . ALA A 1 182 ? 9.766 -11.945 9.352 1 97 182 ALA A CA 1
ATOM 1526 C C . ALA A 1 182 ? 10.406 -10.914 10.273 1 97 182 ALA A C 1
ATOM 1528 O O . ALA A 1 182 ? 9.711 -10.219 11.023 1 97 182 ALA A O 1
ATOM 1529 N N . MET A 1 183 ? 11.672 -10.859 10.195 1 97 183 MET A N 1
ATOM 1530 C CA . MET A 1 183 ? 12.391 -9.867 10.992 1 97 183 MET A CA 1
ATOM 1531 C C . MET A 1 183 ? 12 -8.453 10.586 1 97 183 MET A C 1
ATOM 1533 O O . MET A 1 183 ? 11.781 -7.59 11.438 1 97 183 MET A O 1
ATOM 1537 N N . SER A 1 184 ? 11.938 -8.227 9.297 1 96.5 184 SER A N 1
ATOM 1538 C CA . SER A 1 184 ? 11.523 -6.918 8.797 1 96.5 184 SER A CA 1
ATOM 1539 C C . SER A 1 184 ? 10.125 -6.562 9.281 1 96.5 184 SER A C 1
ATOM 1541 O O . SER A 1 184 ? 9.867 -5.422 9.664 1 96.5 184 SER A O 1
ATOM 1543 N N . ALA A 1 185 ? 9.242 -7.531 9.25 1 96.75 185 ALA A N 1
ATOM 1544 C CA . ALA A 1 185 ? 7.867 -7.32 9.695 1 96.75 185 ALA A CA 1
ATOM 1545 C C . ALA A 1 185 ? 7.816 -6.984 11.18 1 96.75 185 ALA A C 1
ATOM 1547 O O . ALA A 1 185 ? 7.047 -6.121 11.602 1 96.75 185 ALA A O 1
ATOM 1548 N N . PHE A 1 186 ? 8.641 -7.656 11.906 1 96.62 186 PHE A N 1
ATOM 1549 C CA . PHE A 1 186 ? 8.711 -7.41 13.344 1 96.62 186 PHE A CA 1
ATOM 1550 C C . PHE A 1 186 ? 9.133 -5.973 13.625 1 96.62 186 PHE A C 1
ATOM 1552 O O . PHE A 1 186 ? 8.5 -5.277 14.422 1 96.62 186 PHE A O 1
ATOM 1559 N N . LEU A 1 187 ? 10.141 -5.531 13 1 95.44 187 LEU A N 1
ATOM 1560 C CA . LEU A 1 187 ? 10.633 -4.172 13.172 1 95.44 187 LEU A CA 1
ATOM 1561 C C . LEU A 1 187 ? 9.609 -3.15 12.688 1 95.44 187 LEU A C 1
ATOM 1563 O O . LEU A 1 187 ? 9.484 -2.068 13.266 1 95.44 187 LEU A O 1
ATOM 1567 N N . THR A 1 188 ? 8.914 -3.486 11.617 1 94.75 188 THR A N 1
ATOM 1568 C CA . THR A 1 188 ? 7.883 -2.619 11.055 1 94.75 188 THR A CA 1
ATOM 1569 C C . THR A 1 188 ? 6.758 -2.395 12.055 1 94.75 188 THR A C 1
ATOM 1571 O O . THR A 1 188 ? 6.289 -1.268 12.227 1 94.75 188 THR A O 1
ATOM 1574 N N . ILE A 1 189 ? 6.371 -3.406 12.75 1 95.5 189 ILE A N 1
ATOM 1575 C CA . ILE A 1 189 ? 5.312 -3.307 13.75 1 95.5 189 ILE A CA 1
ATOM 1576 C C . ILE A 1 189 ? 5.777 -2.43 14.906 1 95.5 189 ILE A C 1
ATOM 1578 O O . ILE A 1 189 ? 5.039 -1.554 15.367 1 95.5 189 ILE A O 1
ATOM 1582 N N . ILE A 1 190 ? 6.984 -2.646 15.344 1 94.75 190 ILE A N 1
ATOM 1583 C CA . ILE A 1 190 ? 7.523 -1.873 16.453 1 94.75 190 ILE A CA 1
ATOM 1584 C C . ILE A 1 190 ? 7.602 -0.398 16.078 1 94.75 190 ILE A C 1
ATOM 1586 O O . ILE A 1 190 ? 7.262 0.478 16.875 1 94.75 190 ILE A O 1
ATOM 1590 N N . SER A 1 191 ? 8.055 -0.132 14.875 1 93.75 191 SER A N 1
ATOM 1591 C CA . SER A 1 191 ? 8.148 1.243 14.398 1 93.75 191 SER A CA 1
ATOM 1592 C C . SER A 1 191 ? 6.777 1.907 14.344 1 93.75 191 SER 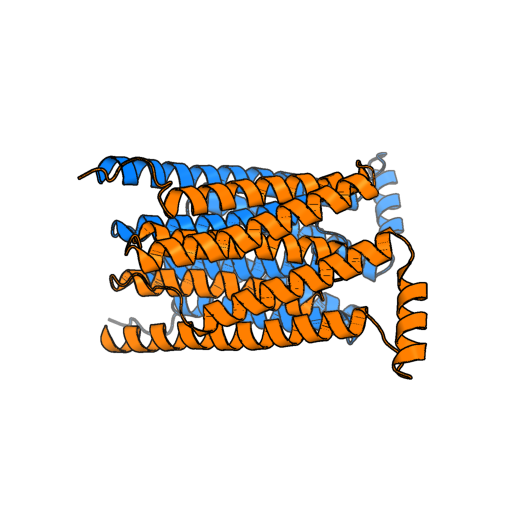A C 1
ATOM 1594 O O . SER A 1 191 ? 6.645 3.096 14.641 1 93.75 191 SER A O 1
ATOM 1596 N N . LEU A 1 192 ? 5.73 1.184 13.938 1 93.19 192 LEU A N 1
ATOM 1597 C CA . LEU A 1 192 ? 4.375 1.719 13.891 1 93.19 192 LEU A CA 1
ATOM 1598 C C . LEU A 1 192 ? 3.893 2.094 15.289 1 93.19 192 LEU A C 1
ATOM 1600 O O . LEU A 1 192 ? 3.285 3.15 15.477 1 93.19 192 LEU A O 1
ATOM 1604 N N . ILE A 1 193 ? 4.195 1.216 16.25 1 93.5 193 ILE A N 1
ATOM 1605 C CA . ILE A 1 193 ? 3.789 1.464 17.625 1 93.5 193 ILE A CA 1
ATOM 1606 C C . ILE A 1 193 ? 4.426 2.758 18.125 1 93.5 193 ILE A C 1
ATOM 1608 O O . ILE A 1 193 ? 3.777 3.553 18.812 1 93.5 193 ILE A O 1
ATOM 1612 N N . ASP A 1 194 ? 5.645 3.008 17.812 1 91.5 194 ASP A N 1
ATOM 1613 C CA . ASP A 1 194 ? 6.352 4.227 18.203 1 91.5 194 ASP A CA 1
ATOM 1614 C C . ASP A 1 194 ? 5.625 5.469 17.688 1 91.5 194 ASP A C 1
ATOM 1616 O O . ASP A 1 194 ? 5.477 6.449 18.422 1 91.5 194 ASP A O 1
ATOM 1620 N N . TYR A 1 195 ? 5.145 5.473 16.484 1 90.38 195 TYR A N 1
ATOM 1621 C CA . TYR A 1 195 ? 4.449 6.613 15.906 1 90.38 195 TYR A CA 1
ATOM 1622 C C . TYR A 1 195 ? 3.096 6.828 16.562 1 90.38 195 TYR A C 1
ATOM 1624 O O . TYR A 1 195 ? 2.693 7.969 16.812 1 90.38 195 TYR A O 1
ATOM 1632 N N . VAL A 1 196 ? 2.438 5.727 16.859 1 91.06 196 VAL A N 1
ATOM 1633 C CA . VAL A 1 196 ? 1.119 5.809 17.469 1 91.06 196 VAL A CA 1
ATOM 1634 C C . VAL A 1 196 ? 1.245 6.371 18.891 1 91.06 196 VAL A C 1
ATOM 1636 O O . VAL A 1 196 ? 0.436 7.203 19.297 1 91.06 196 VAL A O 1
ATOM 1639 N N . VAL A 1 197 ? 2.275 6.008 19.609 1 90.12 197 VAL A N 1
ATOM 1640 C CA . VAL A 1 197 ? 2.5 6.473 20.969 1 90.12 197 VAL A CA 1
ATOM 1641 C C . VAL A 1 197 ? 2.762 7.977 20.969 1 90.12 197 VAL A C 1
ATOM 1643 O O . VAL A 1 197 ? 2.238 8.711 21.812 1 90.12 197 VAL A O 1
ATOM 1646 N N . ILE A 1 198 ? 3.486 8.461 20.047 1 86.69 198 ILE A N 1
ATOM 1647 C CA . ILE A 1 198 ? 3.783 9.883 19.938 1 86.69 198 ILE A CA 1
ATOM 1648 C C . ILE A 1 198 ? 2.494 10.664 19.688 1 86.69 198 ILE A C 1
ATOM 1650 O O . ILE A 1 198 ? 2.258 11.703 20.312 1 86.69 198 ILE A O 1
ATOM 1654 N N . PHE A 1 199 ? 1.683 10.141 18.828 1 87.44 199 PHE A N 1
ATOM 1655 C CA . PHE A 1 199 ? 0.42 10.805 18.516 1 87.44 199 PHE A CA 1
ATOM 1656 C C . PHE A 1 199 ? -0.483 10.836 19.75 1 87.44 199 PHE A C 1
ATOM 1658 O O . PHE A 1 199 ? -1.11 11.859 20.031 1 87.44 199 PHE A O 1
ATOM 1665 N N . LEU A 1 200 ? -0.522 9.742 20.469 1 86.88 200 LEU A N 1
ATOM 1666 C CA . LEU A 1 200 ? -1.369 9.672 21.656 1 86.88 200 LEU A CA 1
ATOM 1667 C C . LEU A 1 200 ? -0.873 10.625 22.734 1 86.88 200 LEU A C 1
ATOM 1669 O O . LEU A 1 200 ? -1.674 11.219 23.469 1 86.88 200 LEU A O 1
ATOM 1673 N N . TYR A 1 201 ? 0.404 10.789 22.766 1 85.94 201 TYR A N 1
ATOM 1674 C CA . TYR A 1 201 ? 0.993 11.727 23.719 1 85.94 201 TYR A CA 1
ATOM 1675 C C . TYR A 1 201 ? 0.638 13.164 23.359 1 85.94 201 TYR A C 1
ATOM 1677 O O . TYR A 1 201 ? 0.258 13.945 24.234 1 85.94 201 TYR A O 1
ATOM 1685 N N . LEU A 1 202 ? 0.6 13.523 22.094 1 82.38 202 LEU A N 1
ATOM 1686 C CA . LEU A 1 202 ? 0.305 14.875 21.625 1 82.38 202 LEU A CA 1
ATOM 1687 C C . LEU A 1 202 ? -1.178 15.188 21.797 1 82.38 202 LEU A C 1
ATOM 1689 O O . LEU A 1 202 ? -1.543 16.328 22.109 1 82.38 202 LEU A O 1
ATOM 1693 N N . SER A 1 203 ? -2.008 14.25 21.547 1 79.81 203 SER A N 1
ATOM 1694 C CA . SER A 1 203 ? -3.453 14.43 21.625 1 79.81 203 SER A CA 1
ATOM 1695 C C . SER A 1 203 ? -3.914 14.648 23.062 1 79.81 203 SER A C 1
ATOM 1697 O O . SER A 1 203 ? -4.953 15.266 23.297 1 79.81 203 SER A O 1
ATOM 1699 N N . LYS A 1 204 ? -3.174 14.102 23.969 1 77.44 204 LYS A N 1
ATOM 1700 C CA . LYS A 1 204 ? -3.49 14.297 25.391 1 77.44 204 LYS A CA 1
ATOM 1701 C C . LYS A 1 204 ? -3.209 15.734 25.828 1 77.44 204 LYS A C 1
ATOM 1703 O O . LYS A 1 204 ? -3.924 16.281 26.656 1 77.44 204 LYS A O 1
ATOM 1708 N N . TYR A 1 205 ? -2.203 16.266 25.172 1 63.78 205 TYR A N 1
ATOM 1709 C CA . TYR A 1 205 ? -1.838 17.625 25.578 1 63.78 205 TYR A CA 1
ATOM 1710 C C . TYR A 1 205 ? -2.748 18.656 24.938 1 63.78 205 TYR A C 1
ATOM 1712 O O . TYR A 1 205 ? -2.82 19.797 25.375 1 63.78 205 TYR A O 1
ATOM 1720 N N . GLU A 1 206 ? -3.33 18.344 23.75 1 58.97 206 GLU A N 1
ATOM 1721 C CA . GLU A 1 206 ? -4.254 19.328 23.172 1 58.97 206 GLU A CA 1
ATOM 1722 C C . GLU A 1 206 ? -5.574 19.344 23.922 1 58.97 206 GLU A C 1
ATOM 1724 O O . GLU A 1 206 ? -6.387 20.266 23.734 1 58.97 206 GLU A O 1
ATOM 1729 N N . LYS A 1 207 ? -6.008 18.391 24.734 1 47.84 207 LYS A N 1
ATOM 1730 C CA . LYS A 1 207 ? -7.156 18.656 25.594 1 47.84 207 LYS A CA 1
ATOM 1731 C C . LYS A 1 207 ? -6.805 19.641 26.703 1 47.84 207 LYS A C 1
ATOM 1733 O O . LYS A 1 207 ? -5.727 19.562 27.297 1 47.84 207 LYS A O 1
ATOM 1738 N N . MET B 1 1 ? -29.641 19.406 25.469 1 29.83 1 MET B N 1
ATOM 1739 C CA . MET B 1 1 ? -28.781 19.203 24.312 1 29.83 1 MET B CA 1
ATOM 1740 C C . MET B 1 1 ? -28.219 17.781 24.297 1 29.83 1 MET B C 1
ATOM 1742 O O . MET B 1 1 ? -27.359 17.438 25.109 1 29.83 1 MET B O 1
ATOM 1746 N N . ASN B 1 2 ? -28.953 16.688 24.141 1 34.59 2 ASN B N 1
ATOM 1747 C CA . ASN B 1 2 ? -29.109 15.234 24.156 1 34.59 2 ASN B CA 1
ATOM 1748 C C . ASN B 1 2 ? -28.109 14.555 23.219 1 34.59 2 ASN B C 1
ATOM 1750 O O . ASN B 1 2 ? -28.453 14.195 22.094 1 34.59 2 ASN B O 1
ATOM 1754 N N . SER B 1 3 ? -26.984 15.109 22.844 1 40.59 3 SER B N 1
ATOM 1755 C CA . SER B 1 3 ? -25.781 15.117 22.016 1 40.59 3 SER B CA 1
ATOM 1756 C C . SER B 1 3 ? -25.031 13.797 22.109 1 40.59 3 SER B C 1
ATOM 1758 O O . SER B 1 3 ? -23.891 13.688 21.656 1 40.59 3 SER B O 1
ATOM 1760 N N . GLU B 1 4 ? -25.281 12.789 23 1 39.88 4 GLU B N 1
ATOM 1761 C CA . GLU B 1 4 ? -24.656 11.641 23.672 1 39.88 4 GLU B CA 1
ATOM 1762 C C . GLU B 1 4 ? -24.391 10.516 22.672 1 39.88 4 GLU B C 1
ATOM 1764 O O . GLU B 1 4 ? -23.266 9.992 22.609 1 39.88 4 GLU B O 1
ATOM 1769 N N . ILE B 1 5 ? -25.422 9.477 22.328 1 42.16 5 ILE B N 1
ATOM 1770 C CA . ILE B 1 5 ? -25.391 8.047 22.062 1 42.16 5 ILE B CA 1
ATOM 1771 C C . ILE B 1 5 ? -24.984 7.797 20.609 1 42.16 5 ILE B C 1
ATOM 1773 O O . ILE B 1 5 ? -25.078 6.672 20.125 1 42.16 5 ILE B O 1
ATOM 1777 N N . ILE B 1 6 ? -25.266 8.672 19.641 1 50 6 ILE B N 1
ATOM 1778 C CA . ILE B 1 6 ? -24.984 8.391 18.234 1 50 6 ILE B CA 1
ATOM 1779 C C . ILE B 1 6 ? -23.484 8.109 18.062 1 50 6 ILE B C 1
ATOM 1781 O O . ILE B 1 6 ? -22.641 8.938 18.422 1 50 6 ILE B O 1
ATOM 1785 N N . MET B 1 7 ? -23.328 6.891 17.984 1 60.41 7 MET B N 1
ATOM 1786 C CA . MET B 1 7 ? -21.922 6.586 17.719 1 60.41 7 MET B CA 1
ATOM 1787 C C . MET B 1 7 ? -21.312 7.605 16.766 1 60.41 7 MET B C 1
ATOM 1789 O O . MET B 1 7 ? -21.844 7.832 15.68 1 60.41 7 MET B O 1
ATOM 1793 N N . SER B 1 8 ? -20.547 8.531 17.141 1 78.44 8 SER B N 1
ATOM 1794 C CA . SER B 1 8 ? -19.859 9.555 16.375 1 78.44 8 SER B CA 1
ATOM 1795 C C . SER B 1 8 ? -19.203 8.953 15.133 1 78.44 8 SER B C 1
ATOM 1797 O O . SER B 1 8 ? -18.75 7.805 15.156 1 78.44 8 SER B O 1
ATOM 1799 N N . PRO B 1 9 ? -19.656 9.531 13.922 1 81.69 9 PRO B N 1
ATOM 1800 C CA . PRO B 1 9 ? -19.016 9.086 12.68 1 81.69 9 PRO B CA 1
ATOM 1801 C C . PRO B 1 9 ? -17.562 8.672 12.883 1 81.69 9 PRO B C 1
ATOM 1803 O O . PRO B 1 9 ? -17.109 7.703 12.273 1 81.69 9 PRO B O 1
ATOM 1806 N N . ASN B 1 10 ? -17 9.164 13.836 1 86.25 10 ASN B N 1
ATOM 1807 C CA . ASN B 1 10 ? -15.609 8.812 14.109 1 86.25 10 ASN B CA 1
ATOM 1808 C C . ASN B 1 10 ? -15.492 7.422 14.727 1 86.25 10 ASN B C 1
ATOM 1810 O O . ASN B 1 10 ? -14.555 6.684 14.422 1 86.25 10 ASN B O 1
ATOM 1814 N N . LYS B 1 11 ? -16.453 7.113 15.555 1 88.56 11 LYS B N 1
ATOM 1815 C CA . LYS B 1 11 ? -16.453 5.793 16.172 1 88.56 11 LYS B CA 1
ATOM 1816 C C . LYS B 1 11 ? -16.688 4.699 15.133 1 88.56 11 LYS B C 1
ATOM 1818 O O . LYS B 1 11 ? -16.094 3.625 15.195 1 88.56 11 LYS B O 1
ATOM 1823 N N . ILE B 1 12 ? -17.516 4.992 14.227 1 90.69 12 ILE B N 1
ATOM 1824 C CA . ILE B 1 12 ? -17.812 4.039 13.164 1 90.69 12 ILE B CA 1
ATOM 1825 C C . ILE B 1 12 ? -16.578 3.838 12.289 1 90.69 12 ILE B C 1
ATOM 1827 O O . ILE B 1 12 ? -16.25 2.707 11.93 1 90.69 12 ILE B O 1
ATOM 1831 N N . THR B 1 13 ? -15.961 4.922 11.961 1 91.31 13 THR B N 1
ATOM 1832 C CA . THR B 1 13 ? -14.734 4.855 11.172 1 91.31 13 THR B CA 1
ATOM 1833 C C . THR B 1 13 ? -13.672 4.031 11.898 1 91.31 13 THR B C 1
ATOM 1835 O O . THR B 1 13 ? -13.016 3.184 11.289 1 91.31 13 THR B O 1
ATOM 1838 N N . PHE B 1 14 ? -13.617 4.215 13.195 1 91.62 14 PHE B N 1
ATOM 1839 C CA . PHE B 1 14 ? -12.664 3.455 14 1 91.62 14 PHE B CA 1
ATOM 1840 C C . PHE B 1 14 ? -13.008 1.971 13.984 1 91.62 14 PHE B C 1
ATOM 1842 O O . PHE B 1 14 ? -12.117 1.125 13.875 1 91.62 14 PHE B O 1
ATOM 1849 N N . PHE B 1 15 ? -14.227 1.734 14.133 1 93.62 15 PHE B N 1
ATOM 1850 C CA . PHE B 1 15 ? -14.688 0.353 14.078 1 93.62 15 PHE B CA 1
ATOM 1851 C C . PHE B 1 15 ? -14.336 -0.282 12.734 1 93.62 15 PHE B C 1
ATOM 1853 O O . PHE B 1 15 ? -13.906 -1.437 12.688 1 93.62 15 PHE B O 1
ATOM 1860 N N . ARG B 1 16 ? -14.438 0.408 11.672 1 94.62 16 ARG B N 1
ATOM 1861 C CA . ARG B 1 16 ? -14.156 -0.104 10.336 1 94.62 16 ARG B CA 1
ATOM 1862 C C . ARG B 1 16 ? -12.664 -0.378 10.156 1 94.62 16 ARG B C 1
ATOM 1864 O O . ARG B 1 16 ? -12.281 -1.328 9.477 1 94.62 16 ARG B O 1
ATOM 1871 N N . ILE B 1 17 ? -11.883 0.42 10.758 1 94.31 17 ILE B N 1
ATOM 1872 C CA . ILE B 1 17 ? -10.438 0.192 10.727 1 94.31 17 ILE B CA 1
ATOM 1873 C C . ILE B 1 17 ? -10.117 -1.132 11.422 1 94.31 17 ILE B C 1
ATOM 1875 O O . ILE B 1 17 ? -9.391 -1.966 10.867 1 94.31 17 ILE B O 1
ATOM 1879 N N . ILE B 1 18 ? -10.703 -1.332 12.609 1 94.75 18 ILE B N 1
ATOM 1880 C CA . ILE B 1 18 ? -10.508 -2.572 13.352 1 94.75 18 ILE B CA 1
ATOM 1881 C C . ILE B 1 18 ? -11.039 -3.75 12.539 1 94.75 18 ILE B C 1
ATOM 1883 O O . ILE B 1 18 ? -10.398 -4.801 12.453 1 94.75 18 ILE B O 1
ATOM 1887 N N . LEU B 1 19 ? -12.195 -3.537 12.008 1 95.56 19 LEU B N 1
ATOM 1888 C CA . LEU B 1 19 ? -12.82 -4.582 11.203 1 95.56 19 LEU B CA 1
ATOM 1889 C C . LEU B 1 19 ? -11.922 -4.973 10.031 1 95.56 19 LEU B C 1
ATOM 1891 O O . LEU B 1 19 ? -11.859 -6.145 9.648 1 95.56 19 LEU B O 1
ATOM 1895 N N . SER B 1 20 ? -11.25 -4.008 9.391 1 95.12 20 SER B N 1
ATOM 1896 C CA . SER B 1 20 ? -10.336 -4.301 8.297 1 95.12 20 SER B CA 1
ATOM 1897 C C . SER B 1 20 ? -9.211 -5.227 8.75 1 95.12 20 SER B C 1
ATOM 1899 O O . SER B 1 20 ? -8.812 -6.133 8.016 1 95.12 20 SER B O 1
ATOM 1901 N N . PHE B 1 21 ? -8.711 -5.055 9.969 1 94.19 21 PHE B N 1
ATOM 1902 C CA . PHE B 1 21 ? -7.699 -5.938 10.531 1 94.19 21 PHE B CA 1
ATOM 1903 C C . PHE B 1 21 ? -8.258 -7.34 10.742 1 94.19 21 PHE B C 1
ATOM 1905 O O . PHE B 1 21 ? -7.586 -8.336 10.445 1 94.19 21 PHE B O 1
ATOM 1912 N N . VAL B 1 22 ? -9.438 -7.41 11.258 1 95.12 22 VAL B N 1
ATOM 1913 C CA . VAL B 1 22 ? -10.094 -8.688 11.508 1 95.12 22 VAL B CA 1
ATOM 1914 C C . VAL B 1 22 ? -10.297 -9.43 10.188 1 95.12 22 VAL B C 1
ATOM 1916 O O . VAL B 1 22 ? -10.008 -10.625 10.086 1 95.12 22 VAL B O 1
ATOM 1919 N N . ILE B 1 23 ? -10.766 -8.75 9.195 1 96.19 23 ILE B N 1
ATOM 1920 C CA . ILE B 1 23 ? -10.992 -9.352 7.891 1 96.19 23 ILE B CA 1
ATOM 1921 C C . ILE B 1 23 ? -9.672 -9.867 7.328 1 96.19 23 ILE B C 1
ATOM 1923 O O . ILE B 1 23 ? -9.609 -10.977 6.781 1 96.19 23 ILE B O 1
ATOM 1927 N N . LEU B 1 24 ? -8.625 -9.047 7.441 1 94.88 24 LEU B N 1
ATOM 1928 C CA . LEU B 1 24 ? -7.305 -9.484 7 1 94.88 24 LEU B CA 1
ATOM 1929 C C . LEU B 1 24 ? -6.906 -10.781 7.688 1 94.88 24 LEU B C 1
ATOM 1931 O O . LEU B 1 24 ? -6.414 -11.711 7.035 1 94.88 24 LEU B O 1
ATOM 1935 N N . PHE B 1 25 ? -7.121 -10.859 8.969 1 93.31 25 PHE B N 1
ATOM 1936 C CA . PHE B 1 25 ? -6.773 -12.047 9.734 1 93.31 25 PHE B CA 1
ATOM 1937 C C . PHE B 1 25 ? -7.547 -13.258 9.234 1 93.31 25 PHE B C 1
ATOM 1939 O O . PHE B 1 25 ? -6.977 -14.344 9.07 1 93.31 25 PHE B O 1
ATOM 1946 N N . ILE B 1 26 ? -8.789 -13.133 9.016 1 94.25 26 ILE B N 1
ATOM 1947 C CA . ILE B 1 26 ? -9.641 -14.219 8.539 1 94.25 26 ILE B CA 1
ATOM 1948 C C . ILE B 1 26 ? -9.195 -14.656 7.148 1 94.25 26 ILE B C 1
ATOM 1950 O O . ILE B 1 26 ? -9.141 -15.852 6.855 1 94.25 26 ILE B O 1
ATOM 1954 N N . LEU B 1 27 ? -8.867 -13.68 6.289 1 94.25 27 LEU B N 1
ATOM 1955 C CA . LEU B 1 27 ? -8.398 -13.992 4.941 1 94.25 27 LEU B CA 1
ATOM 1956 C C . LEU B 1 27 ? -7.098 -14.789 4.988 1 94.25 27 LEU B C 1
ATOM 1958 O O . LEU B 1 27 ? -6.875 -15.664 4.152 1 94.25 27 LEU B O 1
ATOM 1962 N N . CYS B 1 28 ? -6.273 -14.492 5.984 1 90.75 28 CYS B N 1
ATOM 1963 C CA . CYS B 1 28 ? -5.004 -15.188 6.137 1 90.75 28 CYS B CA 1
ATOM 1964 C C . CYS B 1 28 ? -5.227 -16.641 6.531 1 90.75 28 CYS B C 1
ATOM 1966 O O . CYS B 1 28 ? -4.363 -17.5 6.289 1 90.75 28 CYS B O 1
ATOM 1968 N N . LEU B 1 29 ? -6.371 -16.953 7.051 1 90.06 29 LEU B N 1
ATOM 1969 C CA . LEU B 1 29 ? -6.66 -18.297 7.516 1 90.06 29 LEU B CA 1
ATOM 1970 C C . LEU B 1 29 ? -7.609 -19.016 6.559 1 90.06 29 LEU B C 1
ATOM 1972 O O . LEU B 1 29 ? -8.281 -19.969 6.941 1 90.06 29 LEU B O 1
ATOM 1976 N N . GLU B 1 30 ? -7.688 -18.562 5.406 1 89 30 GLU B N 1
ATOM 1977 C CA . GLU B 1 30 ? -8.617 -19.094 4.41 1 89 30 GLU B CA 1
ATOM 1978 C C . GLU B 1 30 ? -8.484 -20.594 4.273 1 89 30 GLU B C 1
ATOM 1980 O O . GLU B 1 30 ? -9.484 -21.312 4.191 1 89 30 GLU B O 1
ATOM 1985 N N . ASP B 1 31 ? -7.246 -21.125 4.266 1 86.12 31 ASP B N 1
ATOM 1986 C CA . ASP B 1 31 ? -6.984 -22.531 3.99 1 86.12 31 ASP B CA 1
ATOM 1987 C C . ASP B 1 31 ? -7.355 -23.406 5.184 1 86.12 31 ASP B C 1
ATOM 1989 O O . ASP B 1 31 ? -7.492 -24.625 5.051 1 86.12 31 ASP B O 1
ATOM 1993 N N . LEU B 1 32 ? -7.574 -22.766 6.32 1 87.44 32 LEU B N 1
ATOM 1994 C CA . LEU B 1 32 ? -7.828 -23.531 7.535 1 87.44 32 LEU B CA 1
ATOM 1995 C C . LEU B 1 32 ? -9.328 -23.688 7.77 1 87.44 32 LEU B C 1
ATOM 1997 O O . LEU B 1 32 ? -9.75 -24.5 8.609 1 87.44 32 LEU B O 1
ATOM 2001 N N . TRP B 1 33 ? -10.117 -23.062 7.016 1 84.25 33 TRP B N 1
ATOM 2002 C CA . TRP B 1 33 ? -11.562 -23.062 7.234 1 84.25 33 TRP B CA 1
ATOM 2003 C C . TRP B 1 33 ? -12.281 -23.859 6.156 1 84.25 33 TRP B C 1
ATOM 2005 O O . TRP B 1 33 ? -11.727 -24.109 5.086 1 84.25 33 TRP B O 1
ATOM 2015 N N . ASN B 1 34 ? -13.492 -24.297 6.594 1 88.75 34 ASN B N 1
ATOM 2016 C CA . ASN B 1 34 ? -14.391 -24.844 5.586 1 88.75 34 ASN B CA 1
ATOM 2017 C C . ASN B 1 34 ? -14.734 -23.812 4.516 1 88.75 34 ASN B C 1
ATOM 2019 O O . ASN B 1 34 ? -15.016 -22.656 4.836 1 88.75 34 ASN B O 1
ATOM 2023 N N . SER B 1 35 ? -14.672 -24.234 3.314 1 85.94 35 SER B N 1
ATOM 2024 C CA . SER B 1 35 ? -14.836 -23.344 2.178 1 85.94 35 SER B CA 1
ATOM 2025 C C . SER B 1 35 ? -16.172 -22.609 2.244 1 85.94 35 SER B C 1
ATOM 2027 O O . SER B 1 35 ? -16.219 -21.391 2.027 1 85.94 35 SER B O 1
ATOM 2029 N N . TYR B 1 36 ? -17.25 -23.281 2.57 1 88.88 36 TYR B N 1
ATOM 2030 C CA . TYR B 1 36 ? -18.578 -22.688 2.578 1 88.88 36 TYR B CA 1
ATOM 2031 C C . TYR B 1 36 ? -18.719 -21.672 3.699 1 88.88 36 TYR B C 1
ATOM 2033 O O . TYR B 1 36 ? -19.172 -20.547 3.473 1 88.88 36 TYR B O 1
ATOM 2041 N N . LEU B 1 37 ? -18.312 -22.062 4.84 1 90.88 37 LEU B N 1
ATOM 2042 C CA . LEU B 1 37 ? -18.406 -21.156 5.988 1 90.88 37 LEU B CA 1
ATOM 2043 C C . LEU B 1 37 ? -17.531 -19.922 5.781 1 90.88 37 LEU B C 1
ATOM 2045 O O . LEU B 1 37 ? -17.922 -18.812 6.137 1 90.88 37 LEU B O 1
ATOM 2049 N N . PHE B 1 38 ? -16.344 -20.125 5.254 1 93.75 38 PHE B N 1
ATOM 2050 C CA . PHE B 1 38 ? -15.43 -19.016 4.961 1 93.75 38 PHE B CA 1
ATOM 2051 C C . PHE B 1 38 ? -16.062 -18.031 3.99 1 93.75 38 PHE B C 1
ATOM 2053 O O . PHE B 1 38 ? -16.031 -16.828 4.223 1 93.75 38 PHE B O 1
ATOM 2060 N N . LEU B 1 39 ? -16.688 -18.578 2.943 1 93.31 39 LEU B N 1
ATOM 2061 C CA . LEU B 1 39 ? -17.266 -17.734 1.916 1 93.31 39 LEU B CA 1
ATOM 2062 C C . LEU B 1 39 ? -18.438 -16.922 2.482 1 93.31 39 LEU B C 1
ATOM 2064 O O . LEU B 1 39 ? -18.547 -15.719 2.219 1 93.31 39 LEU B O 1
ATOM 2068 N N . ILE B 1 40 ? -19.266 -17.531 3.24 1 94.19 40 ILE B N 1
ATOM 2069 C CA . ILE B 1 40 ? -20.406 -16.844 3.834 1 94.19 40 ILE B CA 1
ATOM 2070 C C . ILE B 1 40 ? -19.922 -15.719 4.746 1 94.19 40 ILE B C 1
ATOM 2072 O O . ILE B 1 40 ? -20.422 -14.602 4.684 1 94.19 40 ILE B O 1
ATOM 2076 N N . LEU B 1 41 ? -18.922 -16.031 5.543 1 95.44 41 LEU B N 1
ATOM 2077 C CA . LEU B 1 41 ? -18.391 -15.062 6.492 1 95.44 41 LEU B CA 1
ATOM 2078 C C . LEU B 1 41 ? -17.75 -13.883 5.766 1 95.44 41 LEU B C 1
ATOM 2080 O O . LEU B 1 41 ? -18 -12.727 6.109 1 95.44 41 LEU B O 1
ATOM 2084 N N . ILE B 1 42 ? -16.953 -14.172 4.805 1 95.94 42 ILE B N 1
ATOM 2085 C CA . ILE B 1 42 ? -16.219 -13.117 4.105 1 95.94 42 ILE B CA 1
ATOM 2086 C C . ILE B 1 42 ? -17.188 -12.25 3.318 1 95.94 42 ILE B C 1
ATOM 2088 O O . ILE B 1 42 ? -17.031 -11.023 3.264 1 95.94 42 ILE B O 1
ATOM 2092 N N . TRP B 1 43 ? -18.203 -12.852 2.658 1 96.62 43 TRP B N 1
ATOM 2093 C CA . TRP B 1 43 ? -19.25 -12.078 1.995 1 96.62 43 TRP B CA 1
ATOM 2094 C C . TRP B 1 43 ? -19.953 -11.141 2.979 1 96.62 43 TRP B C 1
ATOM 2096 O O . TRP B 1 43 ? -20.109 -9.953 2.705 1 96.62 43 TRP B O 1
ATOM 2106 N N . PHE B 1 44 ? -20.297 -11.672 4.062 1 97.12 44 PHE B N 1
ATOM 2107 C CA . PHE B 1 44 ? -21 -10.891 5.074 1 97.12 44 PHE B CA 1
ATOM 2108 C C . PHE B 1 44 ? -20.141 -9.734 5.562 1 97.12 44 PHE B C 1
ATOM 2110 O O . PHE B 1 44 ? -20.594 -8.594 5.609 1 97.12 44 PHE B O 1
ATOM 2117 N N . LEU B 1 45 ? -18.938 -10.016 5.918 1 97.12 45 LEU B N 1
ATOM 2118 C CA . LEU B 1 45 ? -18.062 -9.008 6.5 1 97.12 45 LEU B CA 1
ATOM 2119 C C . LEU B 1 45 ? -17.75 -7.918 5.484 1 97.12 45 LEU B C 1
ATOM 2121 O O . LEU B 1 45 ? -17.734 -6.73 5.828 1 97.12 45 LEU B O 1
ATOM 2125 N N . ILE B 1 46 ? -17.484 -8.312 4.223 1 96.88 46 ILE B N 1
ATOM 2126 C CA . ILE B 1 46 ? -17.125 -7.332 3.201 1 96.88 46 ILE B CA 1
ATOM 2127 C C . ILE B 1 46 ? -18.344 -6.453 2.881 1 96.88 46 ILE B C 1
ATOM 2129 O O . ILE B 1 46 ? -18.219 -5.23 2.789 1 96.88 46 ILE B O 1
ATOM 2133 N N . ILE B 1 47 ? -19.516 -7.031 2.74 1 96.12 47 ILE B N 1
ATOM 2134 C CA . ILE B 1 47 ? -20.734 -6.27 2.488 1 96.12 47 ILE B CA 1
ATOM 2135 C C . ILE B 1 47 ? -21.016 -5.328 3.658 1 96.12 47 ILE B C 1
ATOM 2137 O O . ILE B 1 47 ? -21.312 -4.148 3.457 1 96.12 47 ILE B O 1
ATOM 2141 N N . PHE B 1 48 ? -20.891 -5.867 4.816 1 95.62 48 PHE B N 1
ATOM 2142 C CA . PHE B 1 48 ? -21.125 -5.086 6.027 1 95.62 48 PHE B CA 1
ATOM 2143 C C . PHE B 1 48 ? -20.188 -3.883 6.074 1 95.62 48 PHE B C 1
ATOM 2145 O O . PHE B 1 48 ? -20.609 -2.764 6.355 1 95.62 48 PHE B O 1
ATOM 2152 N N . ASN B 1 49 ? -18.953 -4.125 5.82 1 94.12 49 ASN B N 1
ATOM 2153 C CA . ASN B 1 49 ? -17.953 -3.061 5.867 1 94.12 49 ASN B CA 1
ATOM 2154 C C . ASN B 1 49 ? -18.219 -1.998 4.805 1 94.12 49 ASN B C 1
ATOM 2156 O O . ASN B 1 49 ? -18.109 -0.801 5.074 1 94.12 49 ASN B O 1
ATOM 2160 N N . GLU B 1 50 ? -18.578 -2.4 3.598 1 92.69 50 GLU B N 1
ATOM 2161 C CA . GLU B 1 50 ? -18.859 -1.466 2.51 1 92.69 50 GLU B CA 1
ATOM 2162 C C . GLU B 1 50 ? -20.109 -0.646 2.787 1 92.69 50 GLU B C 1
ATOM 2164 O O . GLU B 1 50 ? -20.141 0.559 2.531 1 92.69 50 GLU B O 1
ATOM 2169 N N . ILE B 1 51 ? -21.125 -1.23 3.318 1 91.69 51 ILE B N 1
ATOM 2170 C CA . ILE B 1 51 ? -22.391 -0.558 3.576 1 91.69 51 ILE B CA 1
ATOM 2171 C C . ILE B 1 51 ? -22.219 0.432 4.727 1 91.69 51 ILE B C 1
ATOM 2173 O O . ILE B 1 51 ? -22.781 1.53 4.695 1 91.69 51 ILE B O 1
ATOM 2177 N N . THR B 1 52 ? -21.5 0.0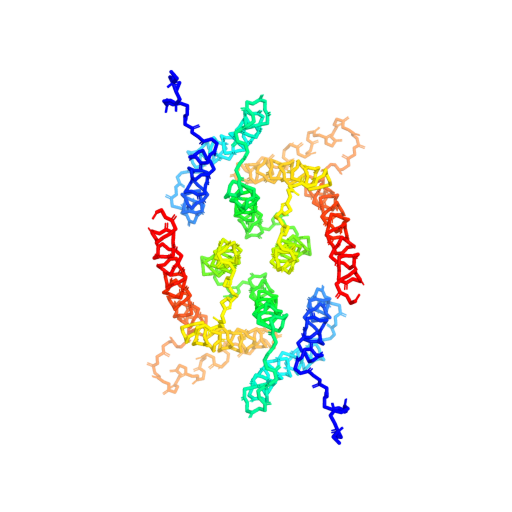78 5.746 1 91.25 52 THR B N 1
ATOM 2178 C CA . THR B 1 52 ? -21.297 0.943 6.902 1 91.25 52 THR B CA 1
ATOM 2179 C C . THR B 1 52 ? -20.578 2.229 6.496 1 91.25 52 THR B C 1
ATOM 2181 O O . THR B 1 52 ? -20.812 3.289 7.078 1 91.25 52 THR B O 1
ATOM 2184 N N . ASP B 1 53 ? -19.656 2.074 5.516 1 89.31 53 ASP B N 1
ATOM 2185 C CA . ASP B 1 53 ? -18.969 3.262 5.02 1 89.31 53 ASP B CA 1
ATOM 2186 C C . ASP B 1 53 ? -19.953 4.246 4.391 1 89.31 53 ASP B C 1
ATOM 2188 O O . ASP B 1 53 ? -19.906 5.445 4.676 1 89.31 53 ASP B O 1
ATOM 2192 N N . VAL B 1 54 ? -20.859 3.781 3.617 1 87 54 VAL B N 1
ATOM 2193 C CA . VAL B 1 54 ? -21.828 4.617 2.92 1 87 54 VAL B CA 1
ATOM 2194 C C . VAL B 1 54 ? -22.781 5.258 3.93 1 87 54 VAL B C 1
ATOM 2196 O O . VAL B 1 54 ? -23.062 6.457 3.852 1 87 54 VAL B O 1
ATOM 2199 N N . ILE B 1 55 ? -23.125 4.523 4.844 1 87 55 ILE B N 1
ATOM 2200 C CA . ILE B 1 55 ? -24.125 4.973 5.816 1 87 55 ILE B CA 1
ATOM 2201 C C . ILE B 1 55 ? -23.5 6.027 6.734 1 87 55 ILE B C 1
ATOM 2203 O O . ILE B 1 55 ? -24.094 7.082 6.969 1 87 55 ILE B O 1
ATOM 2207 N N . ASP B 1 56 ? -22.375 5.691 7.223 1 85.25 56 ASP B N 1
ATOM 2208 C CA . ASP B 1 56 ? -21.75 6.609 8.164 1 85.25 56 ASP B CA 1
ATOM 2209 C C . ASP B 1 56 ? -21.391 7.934 7.496 1 85.25 56 ASP B C 1
ATOM 2211 O O . ASP B 1 56 ? -21.5 9 8.109 1 85.25 56 ASP B O 1
ATOM 2215 N N . GLY B 1 57 ? -20.922 7.898 6.23 1 81.94 57 GLY B N 1
ATOM 2216 C CA . GLY B 1 57 ? -20.672 9.125 5.488 1 81.94 57 GLY B CA 1
ATOM 2217 C C . GLY B 1 57 ? -21.922 9.969 5.301 1 81.94 57 GLY B C 1
ATOM 2218 O O . GLY B 1 57 ? -21.875 11.188 5.473 1 81.94 57 GLY B O 1
ATOM 2219 N N . TYR B 1 58 ? -22.938 9.266 5.039 1 83.88 58 TYR B N 1
ATOM 2220 C CA . TYR B 1 58 ? -24.219 9.961 4.852 1 83.88 58 TYR B CA 1
ATOM 2221 C C . TYR B 1 58 ? -24.656 10.633 6.141 1 83.88 58 TYR B C 1
ATOM 2223 O O . TYR B 1 58 ? -25.062 11.797 6.133 1 83.88 58 TYR B O 1
ATOM 2231 N N . ILE B 1 59 ? -24.484 9.945 7.207 1 83.88 59 ILE B N 1
ATOM 2232 C CA . ILE B 1 59 ? -24.906 10.461 8.508 1 83.88 59 ILE B CA 1
ATOM 2233 C C . ILE B 1 59 ? -24.016 11.633 8.914 1 83.88 59 ILE B C 1
ATOM 2235 O O . ILE B 1 59 ? -24.516 12.648 9.406 1 83.88 59 ILE B O 1
ATOM 2239 N N . ALA B 1 60 ? -22.766 11.562 8.711 1 83.56 60 ALA B N 1
ATOM 2240 C CA . ALA B 1 60 ? -21.828 12.625 9.078 1 83.56 60 ALA B CA 1
ATOM 2241 C C . ALA B 1 60 ? -22.141 13.914 8.32 1 83.56 60 ALA B C 1
ATOM 2243 O O . ALA B 1 60 ? -22.109 15 8.898 1 83.56 60 ALA B O 1
ATOM 2244 N N . ARG B 1 61 ? -22.562 13.812 7.043 1 82.56 61 ARG B N 1
ATOM 2245 C CA . ARG B 1 61 ? -22.844 14.977 6.211 1 82.56 61 ARG B CA 1
ATOM 2246 C C . ARG B 1 61 ? -24.234 15.547 6.52 1 82.56 61 ARG B C 1
ATOM 2248 O O . ARG B 1 61 ? -24.391 16.766 6.613 1 82.56 61 ARG B O 1
ATOM 2255 N N . LYS B 1 62 ? -25.078 14.688 6.723 1 85.88 62 LYS B N 1
ATOM 2256 C CA . LYS B 1 62 ? -26.453 15.094 6.965 1 85.88 62 LYS B CA 1
ATOM 2257 C C . LYS B 1 62 ? -26.578 15.852 8.289 1 85.88 62 LYS B C 1
ATOM 2259 O O . LYS B 1 62 ? -27.297 16.844 8.375 1 85.88 62 LYS B O 1
ATOM 2264 N N . TYR B 1 63 ? -25.812 15.391 9.32 1 88 63 TYR B N 1
ATOM 2265 C CA . TYR B 1 63 ? -25.953 15.977 10.641 1 88 63 TYR B CA 1
ATOM 2266 C C . TYR B 1 63 ? -24.781 16.906 10.961 1 88 63 TYR B C 1
ATOM 2268 O O . TYR B 1 63 ? -24.578 17.281 12.117 1 88 63 TYR B O 1
ATOM 2276 N N . ASN B 1 64 ? -23.875 17.156 9.953 1 85.25 64 ASN B N 1
ATOM 2277 C CA . ASN B 1 64 ? -22.734 18.062 10.078 1 85.25 64 ASN B CA 1
ATOM 2278 C C . ASN B 1 64 ? -21.781 17.625 11.188 1 85.25 64 ASN B C 1
ATOM 2280 O O . ASN B 1 64 ? -21.406 18.438 12.031 1 85.25 64 ASN B O 1
ATOM 2284 N N . LEU B 1 65 ? -21.578 16.438 11.289 1 83.75 65 LEU B N 1
ATOM 2285 C CA . LEU B 1 65 ? -20.703 15.867 12.305 1 83.75 65 LEU B CA 1
ATOM 2286 C C . LEU B 1 65 ? -19.312 15.625 11.734 1 83.75 65 LEU B C 1
ATOM 2288 O O . LEU B 1 65 ? -18.531 14.836 12.289 1 83.75 65 LEU B O 1
ATOM 2292 N N . VAL B 1 66 ? -18.969 16.359 10.648 1 80.38 66 VAL B N 1
ATOM 2293 C CA . VAL B 1 66 ? -17.672 16.172 10.008 1 80.38 66 VAL B CA 1
ATOM 2294 C C . VAL B 1 66 ? -16.578 16.844 10.836 1 80.38 66 VAL B C 1
ATOM 2296 O O . VAL B 1 66 ? -16.688 18.016 11.18 1 80.38 66 VAL B O 1
ATOM 2299 N N . SER B 1 67 ? -15.609 16.125 11.328 1 83.69 67 SER B N 1
ATOM 2300 C CA . SER B 1 67 ? -14.484 16.625 12.102 1 83.69 67 SER B CA 1
ATOM 2301 C C . SER B 1 67 ? -13.18 16.531 11.312 1 83.69 67 SER B C 1
ATOM 2303 O O . SER B 1 67 ? -13.109 15.82 10.305 1 83.69 67 SER B O 1
ATOM 2305 N N . ASN B 1 68 ? -12.172 17.266 11.727 1 83 68 ASN B N 1
ATOM 2306 C CA . ASN B 1 68 ? -10.867 17.188 11.07 1 83 68 ASN B CA 1
ATOM 2307 C C . ASN B 1 68 ? -10.258 15.797 11.188 1 83 68 ASN B C 1
ATOM 2309 O O . ASN B 1 68 ? -9.672 15.289 10.227 1 83 68 ASN B O 1
ATOM 2313 N N . VAL B 1 69 ? -10.406 15.219 12.312 1 84.31 69 VAL B N 1
ATOM 2314 C CA . VAL B 1 69 ? -9.898 13.867 12.508 1 84.31 69 VAL B CA 1
ATOM 2315 C C . VAL B 1 69 ? -10.648 12.891 11.602 1 84.31 69 VAL B C 1
ATOM 2317 O O . VAL B 1 69 ? -10.047 12.008 10.992 1 84.31 69 VAL B O 1
ATOM 2320 N N . GLY B 1 70 ? -11.906 13.094 11.5 1 85.94 70 GLY B N 1
ATOM 2321 C CA . GLY B 1 70 ? -12.719 12.266 10.617 1 85.94 70 GLY B CA 1
ATOM 2322 C C . GLY B 1 70 ? -12.336 12.398 9.156 1 85.94 70 GLY B C 1
ATOM 2323 O O . GLY B 1 70 ? -12.297 11.406 8.43 1 85.94 70 GLY B O 1
ATOM 2324 N N . LYS B 1 71 ? -11.977 13.57 8.742 1 87.44 71 LYS B N 1
ATOM 2325 C CA . LYS B 1 71 ? -11.578 13.828 7.367 1 87.44 71 LYS B CA 1
ATOM 2326 C C . LYS B 1 71 ? -10.305 13.062 7.008 1 87.44 71 LYS B C 1
ATOM 2328 O O . LYS B 1 71 ? -10.086 12.719 5.844 1 87.44 71 LYS B O 1
ATOM 2333 N N . ILE B 1 72 ? -9.594 12.773 8.031 1 89.56 72 ILE B N 1
ATOM 2334 C CA . ILE B 1 72 ? -8.328 12.086 7.816 1 89.56 72 ILE B CA 1
ATOM 2335 C C . ILE B 1 72 ? -8.531 10.578 7.961 1 89.56 72 ILE B C 1
ATOM 2337 O O . ILE B 1 72 ? -8.07 9.797 7.121 1 89.56 72 ILE B O 1
ATOM 2341 N N . LEU B 1 73 ? -9.312 10.141 8.93 1 90.38 73 LEU B N 1
ATOM 2342 C CA . LEU B 1 73 ? -9.445 8.727 9.266 1 90.38 73 LEU B CA 1
ATOM 2343 C C . LEU B 1 73 ? -10.383 8.016 8.289 1 90.38 73 LEU B C 1
ATOM 2345 O O . LEU B 1 73 ? -10.195 6.836 7.988 1 90.38 73 LEU B O 1
ATOM 2349 N N . ASP B 1 74 ? -11.32 8.812 7.84 1 89.94 74 ASP B N 1
ATOM 2350 C CA . ASP B 1 74 ? -12.312 8.211 6.953 1 89.94 74 ASP B CA 1
ATOM 2351 C C . ASP B 1 74 ? -11.656 7.672 5.684 1 89.94 74 ASP B C 1
ATOM 2353 O O . ASP B 1 74 ? -11.773 6.48 5.379 1 89.94 74 ASP B O 1
ATOM 2357 N N . PRO B 1 75 ? -10.938 8.523 5.008 1 90.5 75 PRO B N 1
ATOM 2358 C CA . PRO B 1 75 ? -10.258 8.016 3.816 1 90.5 75 PRO B CA 1
ATOM 2359 C C . PRO B 1 75 ? -9.266 6.898 4.137 1 90.5 75 PRO B C 1
ATOM 2361 O O . PRO B 1 75 ? -9.07 5.988 3.326 1 90.5 75 PRO B O 1
ATOM 2364 N N . TYR B 1 76 ? -8.68 6.922 5.23 1 93.31 76 TYR B N 1
ATOM 2365 C CA . TYR B 1 76 ? -7.75 5.879 5.652 1 93.31 76 TYR B CA 1
ATOM 2366 C C . TYR B 1 76 ? -8.461 4.539 5.789 1 93.31 76 TYR B C 1
ATOM 2368 O O . TYR B 1 76 ? -7.973 3.516 5.305 1 93.31 76 TYR B O 1
ATOM 2376 N N . ALA B 1 77 ? -9.547 4.559 6.477 1 93.75 77 ALA B N 1
ATOM 2377 C CA . ALA B 1 77 ? -10.32 3.332 6.652 1 93.75 77 ALA B CA 1
ATOM 2378 C C . ALA B 1 77 ? -10.711 2.732 5.301 1 93.75 77 ALA B C 1
ATOM 2380 O O . ALA B 1 77 ? -10.641 1.518 5.109 1 93.75 77 ALA B O 1
ATOM 2381 N N . ASP B 1 78 ? -11.078 3.625 4.43 1 92.5 78 ASP B N 1
ATOM 2382 C CA . ASP B 1 78 ? -11.484 3.197 3.096 1 92.5 78 ASP B CA 1
ATOM 2383 C C . ASP B 1 78 ? -10.32 2.533 2.357 1 92.5 78 ASP B C 1
ATOM 2385 O O . ASP B 1 78 ? -10.484 1.462 1.77 1 92.5 78 ASP B O 1
ATOM 2389 N N . VAL B 1 79 ? -9.203 3.109 2.443 1 93.75 79 VAL B N 1
ATOM 2390 C CA . VAL B 1 79 ? -8.023 2.607 1.735 1 93.75 79 VAL B CA 1
ATOM 2391 C C . VAL B 1 79 ? -7.574 1.285 2.352 1 93.75 79 VAL B C 1
ATOM 2393 O O . VAL B 1 79 ? -7.246 0.339 1.634 1 93.75 79 VAL B O 1
ATOM 2396 N N . LEU B 1 80 ? -7.574 1.171 3.596 1 95.06 80 LEU B N 1
ATOM 2397 C CA . LEU B 1 80 ? -7.148 -0.039 4.289 1 95.06 80 LEU B CA 1
ATOM 2398 C C . LEU B 1 80 ? -8 -1.232 3.875 1 95.06 80 LEU B C 1
ATOM 2400 O O . LEU B 1 80 ? -7.473 -2.301 3.561 1 95.06 80 LEU B O 1
ATOM 2404 N N . GLN B 1 81 ? -9.227 -1.002 3.928 1 95.56 81 GLN B N 1
ATOM 2405 C CA . GLN B 1 81 ? -10.125 -2.109 3.609 1 95.56 81 GLN B CA 1
ATOM 2406 C C . GLN B 1 81 ? -9.969 -2.541 2.154 1 95.56 81 GLN B C 1
ATOM 2408 O O . GLN B 1 81 ? -9.828 -3.732 1.867 1 95.56 81 GLN B O 1
ATOM 2413 N N . HIS B 1 82 ? -9.984 -1.622 1.256 1 96.81 82 HIS B N 1
ATOM 2414 C CA . HIS B 1 82 ? -9.938 -1.972 -0.16 1 96.81 82 HIS B CA 1
ATOM 2415 C C . HIS B 1 82 ? -8.594 -2.594 -0.531 1 96.81 82 HIS B C 1
ATOM 2417 O O . HIS B 1 82 ? -8.547 -3.555 -1.303 1 96.81 82 HIS B O 1
ATOM 2423 N N . LEU B 1 83 ? -7.5 -2.102 0.017 1 96.56 83 LEU B N 1
ATOM 2424 C CA . LEU B 1 83 ? -6.207 -2.713 -0.281 1 96.56 83 LEU B CA 1
ATOM 2425 C C . LEU B 1 83 ? -6.121 -4.113 0.313 1 96.56 83 LEU B C 1
ATOM 2427 O O . LEU B 1 83 ? -5.461 -4.992 -0.249 1 96.56 83 LEU B O 1
ATOM 2431 N N . THR B 1 84 ? -6.785 -4.312 1.467 1 97.12 84 THR B N 1
ATOM 2432 C CA . THR B 1 84 ? -6.867 -5.652 2.039 1 97.12 84 THR B CA 1
ATOM 2433 C C . THR B 1 84 ? -7.523 -6.621 1.06 1 97.12 84 THR B C 1
ATOM 2435 O O . THR B 1 84 ? -6.996 -7.703 0.802 1 97.12 84 THR B O 1
ATOM 2438 N N . TYR B 1 85 ? -8.625 -6.184 0.492 1 97.69 85 TYR B N 1
ATOM 2439 C CA . TYR B 1 85 ? -9.352 -7.027 -0.449 1 97.69 85 TYR B CA 1
ATOM 2440 C C . TYR B 1 85 ? -8.539 -7.266 -1.713 1 97.69 85 TYR B C 1
ATOM 2442 O O . TYR B 1 85 ? -8.367 -8.406 -2.141 1 97.69 85 TYR B O 1
ATOM 2450 N N . PHE B 1 86 ? -8.016 -6.184 -2.252 1 97.88 86 PHE B N 1
ATOM 2451 C CA . PHE B 1 86 ? -7.293 -6.27 -3.518 1 97.88 86 PHE B CA 1
ATOM 2452 C C . PHE B 1 86 ? -6.043 -7.129 -3.369 1 97.88 86 PHE B C 1
ATOM 2454 O O . PHE B 1 86 ? -5.68 -7.871 -4.285 1 97.88 86 PHE B O 1
ATOM 2461 N N . ALA B 1 87 ? -5.371 -7.043 -2.266 1 97 87 ALA B N 1
ATOM 2462 C CA . ALA B 1 87 ? -4.18 -7.855 -2.029 1 97 87 ALA B CA 1
ATOM 2463 C C . ALA B 1 87 ? -4.531 -9.336 -1.948 1 97 87 ALA B C 1
ATOM 2465 O O . ALA B 1 87 ? -3.785 -10.188 -2.443 1 97 87 ALA B O 1
ATOM 2466 N N . PHE B 1 88 ? -5.641 -9.688 -1.274 1 96.88 88 PHE B N 1
ATOM 2467 C CA . PHE B 1 88 ? -6.062 -11.078 -1.174 1 96.88 88 PHE B CA 1
ATOM 2468 C C . PHE B 1 88 ? -6.395 -11.641 -2.549 1 96.88 88 PHE B C 1
ATOM 2470 O O . PHE B 1 88 ? -5.949 -12.742 -2.898 1 96.88 88 PHE B O 1
ATOM 2477 N N . PHE B 1 89 ? -7.16 -10.891 -3.307 1 97 89 PHE B N 1
ATOM 2478 C CA . PHE B 1 89 ? -7.539 -11.359 -4.633 1 97 89 PHE B CA 1
ATOM 2479 C C . PHE B 1 89 ? -6.332 -11.391 -5.562 1 97 89 PHE B C 1
ATOM 2481 O O . PHE B 1 89 ? -6.289 -12.18 -6.508 1 97 89 PHE B O 1
ATOM 2488 N N . PHE B 1 90 ? -5.355 -10.492 -5.27 1 95.56 90 PHE B N 1
ATOM 2489 C CA . PHE B 1 90 ? -4.078 -10.57 -5.965 1 95.56 90 PHE B CA 1
ATOM 2490 C C . PHE B 1 90 ? -3.377 -11.891 -5.656 1 95.56 90 PHE B C 1
ATOM 2492 O O . PHE B 1 90 ? -2.883 -12.562 -6.562 1 95.56 90 PHE B O 1
ATOM 2499 N N . TYR B 1 91 ? -3.385 -12.211 -4.414 1 94.44 91 TYR B N 1
ATOM 2500 C CA . TYR B 1 91 ? -2.791 -13.461 -3.959 1 94.44 91 TYR B CA 1
ATOM 2501 C C . TYR B 1 91 ? -3.445 -14.656 -4.645 1 94.44 91 TYR B C 1
ATOM 2503 O O . TYR B 1 91 ? -2.777 -15.641 -4.957 1 94.44 91 TYR B O 1
ATOM 2511 N N . LYS B 1 92 ? -4.699 -14.555 -4.93 1 94.19 92 LYS B N 1
ATOM 2512 C CA . LYS B 1 92 ? -5.453 -15.656 -5.523 1 94.19 92 LYS B CA 1
ATOM 2513 C C . LYS B 1 92 ? -5.441 -15.57 -7.047 1 94.19 92 LYS B C 1
ATOM 2515 O O . LYS B 1 92 ? -6.109 -16.359 -7.723 1 94.19 92 LYS B O 1
ATOM 2520 N N . GLY B 1 93 ? -4.766 -14.57 -7.641 1 93.69 93 GLY B N 1
ATOM 2521 C CA . GLY B 1 93 ? -4.582 -14.469 -9.078 1 93.69 93 GLY B CA 1
ATOM 2522 C C . GLY B 1 93 ? -5.711 -13.734 -9.781 1 93.69 93 GLY B C 1
ATOM 2523 O O . GLY B 1 93 ? -5.836 -13.805 -11 1 93.69 93 GLY B O 1
ATOM 2524 N N . ILE B 1 94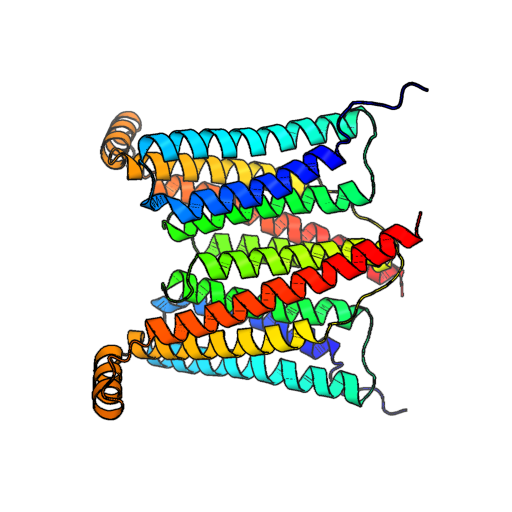 ? -6.531 -13.031 -9.016 1 95.12 94 ILE B N 1
ATOM 2525 C CA . ILE B 1 94 ? -7.711 -12.383 -9.586 1 95.12 94 ILE B CA 1
ATOM 2526 C C . ILE B 1 94 ? -7.395 -10.914 -9.891 1 95.12 94 ILE B C 1
ATOM 2528 O O . ILE B 1 94 ? -7.609 -10.453 -11.016 1 95.12 94 ILE B O 1
ATOM 2532 N N . THR B 1 95 ? -6.879 -10.172 -8.93 1 96.25 95 THR B N 1
ATOM 2533 C CA . THR B 1 95 ? -6.473 -8.789 -9.156 1 96.25 95 THR B CA 1
ATOM 2534 C C . THR B 1 95 ? -5.215 -8.727 -10.016 1 96.25 95 THR B C 1
ATOM 2536 O O . THR B 1 95 ? -4.168 -9.258 -9.633 1 96.25 95 THR B O 1
ATOM 2539 N N . PRO B 1 96 ? -5.363 -8.062 -11.164 1 95.75 96 PRO B N 1
ATOM 2540 C CA . PRO B 1 96 ? -4.152 -7.945 -11.984 1 95.75 96 PRO B CA 1
ATOM 2541 C C . PRO B 1 96 ? -3.057 -7.125 -11.312 1 95.75 96 PRO B C 1
ATOM 2543 O O . PRO B 1 96 ? -3.338 -6.082 -10.719 1 95.75 96 PRO B O 1
ATOM 2546 N N . TYR B 1 97 ? -1.862 -7.609 -11.461 1 94.25 97 TYR B N 1
ATOM 2547 C CA . TYR B 1 97 ? -0.682 -7.027 -10.836 1 94.25 97 TYR B CA 1
ATOM 2548 C C . TYR B 1 97 ? -0.577 -5.539 -11.141 1 94.25 97 TYR B C 1
ATOM 2550 O O . TYR B 1 97 ? -0.41 -4.723 -10.234 1 94.25 97 TYR B O 1
ATOM 2558 N N . TYR B 1 98 ? -0.771 -5.113 -12.398 1 93.31 98 TYR B N 1
ATOM 2559 C CA . TYR B 1 98 ? -0.567 -3.742 -12.859 1 93.31 98 TYR B CA 1
ATOM 2560 C C . TYR B 1 98 ? -1.552 -2.793 -12.188 1 93.31 98 TYR B C 1
ATOM 2562 O O . TYR B 1 98 ? -1.17 -1.712 -11.727 1 93.31 98 TYR B O 1
ATOM 2570 N N . PHE B 1 99 ? -2.754 -3.232 -12.133 1 96.12 99 PHE B N 1
ATOM 2571 C CA . PHE B 1 99 ? -3.771 -2.367 -11.555 1 96.12 99 PHE B CA 1
ATOM 2572 C C . PHE B 1 99 ? -3.596 -2.264 -10.039 1 96.12 99 PHE B C 1
ATOM 2574 O O . PHE B 1 99 ? -3.789 -1.193 -9.461 1 96.12 99 PHE B O 1
ATOM 2581 N N . PHE B 1 100 ? -3.205 -3.379 -9.398 1 96.62 100 PHE B N 1
ATOM 2582 C CA . PHE B 1 100 ? -2.945 -3.363 -7.965 1 96.62 100 PHE B CA 1
ATOM 25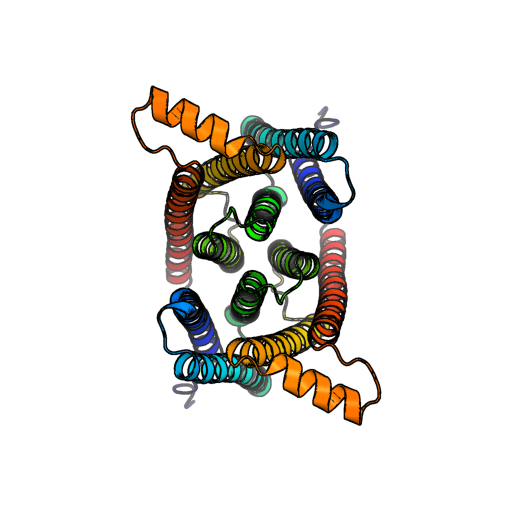83 C C . PHE B 1 100 ? -1.867 -2.342 -7.621 1 96.62 100 PHE B C 1
ATOM 2585 O O . PHE B 1 100 ? -2.006 -1.586 -6.66 1 96.62 100 PHE B O 1
ATOM 2592 N N . MET B 1 101 ? -0.792 -2.297 -8.422 1 96.5 101 MET B N 1
ATOM 2593 C CA . MET B 1 101 ? 0.298 -1.354 -8.188 1 96.5 101 MET B CA 1
ATOM 2594 C C . MET B 1 101 ? -0.175 0.083 -8.375 1 96.5 101 MET B C 1
ATOM 2596 O O . MET B 1 101 ? 0.219 0.975 -7.625 1 96.5 101 MET B O 1
ATOM 2600 N N . ILE B 1 102 ? -0.995 0.299 -9.352 1 96.12 102 ILE B N 1
ATOM 2601 C CA . ILE B 1 102 ? -1.549 1.63 -9.562 1 96.12 102 ILE B CA 1
ATOM 2602 C C . ILE B 1 102 ? -2.334 2.07 -8.336 1 96.12 102 ILE B C 1
ATOM 2604 O O . ILE B 1 102 ? -2.227 3.221 -7.898 1 96.12 102 ILE B O 1
ATOM 2608 N N . PHE B 1 103 ? -3.127 1.16 -7.754 1 97.31 103 PHE B N 1
ATOM 2609 C CA . PHE B 1 103 ? -3.916 1.475 -6.57 1 97.31 103 PHE B CA 1
ATOM 2610 C C . PHE B 1 103 ? -3.014 1.826 -5.395 1 97.31 103 PHE B C 1
ATOM 2612 O O . PHE B 1 103 ? -3.236 2.828 -4.711 1 97.31 103 PHE B O 1
ATOM 2619 N N . ILE B 1 104 ? -1.985 1.033 -5.191 1 96.31 104 ILE B N 1
ATOM 2620 C CA . ILE B 1 104 ? -1.058 1.269 -4.094 1 96.31 104 ILE B CA 1
ATOM 2621 C C . ILE B 1 104 ? -0.376 2.623 -4.273 1 96.31 104 ILE B C 1
ATOM 2623 O O . ILE B 1 104 ? -0.327 3.43 -3.342 1 96.31 104 ILE B O 1
ATOM 2627 N N . TYR B 1 105 ? 0.12 2.891 -5.441 1 95.75 105 TYR B N 1
ATOM 2628 C CA . TYR B 1 105 ? 0.823 4.137 -5.727 1 95.75 105 TYR B CA 1
ATOM 2629 C C . TYR B 1 105 ? -0.079 5.34 -5.48 1 95.75 105 TYR B C 1
ATOM 2631 O O . TYR B 1 105 ? 0.346 6.332 -4.883 1 95.75 105 TYR B O 1
ATOM 2639 N N . ARG B 1 106 ? -1.214 5.195 -5.922 1 95.19 106 ARG B N 1
ATOM 2640 C CA . ARG B 1 106 ? -2.146 6.309 -5.777 1 95.19 106 ARG B CA 1
ATOM 2641 C C . ARG B 1 106 ? -2.471 6.566 -4.309 1 95.19 106 ARG B C 1
ATOM 2643 O O . ARG B 1 106 ? -2.475 7.715 -3.861 1 95.19 106 ARG B O 1
ATOM 2650 N N . GLU B 1 107 ? -2.752 5.566 -3.611 1 95.06 107 GLU B N 1
ATOM 2651 C CA . GLU B 1 107 ? -3.154 5.73 -2.219 1 95.06 107 GLU B CA 1
ATOM 2652 C C . GLU B 1 107 ? -2.016 6.301 -1.378 1 95.06 107 GLU B C 1
ATOM 2654 O O . GLU B 1 107 ? -2.236 7.156 -0.52 1 95.06 107 GLU B O 1
ATOM 2659 N N . LEU B 1 108 ? -0.833 5.848 -1.636 1 94.94 108 LEU B N 1
ATOM 2660 C CA . LEU B 1 108 ? 0.329 6.398 -0.945 1 94.94 108 LEU B CA 1
ATOM 2661 C C . LEU B 1 108 ? 0.569 7.848 -1.352 1 94.94 108 LEU B C 1
ATOM 2663 O O . LEU B 1 108 ? 0.836 8.703 -0.5 1 94.94 108 LEU B O 1
ATOM 2667 N N . SER B 1 109 ? 0.462 8.109 -2.613 1 94.88 109 SER B N 1
ATOM 2668 C CA . SER B 1 109 ? 0.758 9.445 -3.137 1 94.88 109 SER B CA 1
ATOM 2669 C C . SER B 1 109 ? -0.236 10.477 -2.617 1 94.88 109 SER B C 1
ATOM 2671 O O . SER B 1 109 ? 0.152 11.578 -2.236 1 94.88 109 SER B O 1
ATOM 2673 N N . VAL B 1 110 ? -1.475 10.094 -2.633 1 93.06 110 VAL B N 1
ATOM 2674 C CA . VAL B 1 110 ? -2.496 11.023 -2.158 1 93.06 110 VAL B CA 1
ATOM 2675 C C . VAL B 1 110 ? -2.271 11.328 -0.68 1 93.06 110 VAL B C 1
ATOM 2677 O O . VAL B 1 110 ? -2.449 12.469 -0.24 1 93.06 110 VAL B O 1
ATOM 2680 N N . GLY B 1 111 ? -1.882 10.32 0.125 1 91.5 111 GLY B N 1
ATOM 2681 C CA . GLY B 1 111 ? -1.544 10.555 1.52 1 91.5 111 GLY B CA 1
ATOM 2682 C C . GLY B 1 111 ? -0.439 11.586 1.696 1 91.5 111 GLY B C 1
ATOM 2683 O O . GLY B 1 111 ? -0.526 12.453 2.566 1 91.5 111 GLY B O 1
ATOM 2684 N N . VAL B 1 112 ? 0.543 11.5 0.898 1 92.06 112 VAL B N 1
ATOM 2685 C CA . VAL B 1 112 ? 1.683 12.414 0.979 1 92.06 112 VAL B CA 1
ATOM 2686 C C . VAL B 1 112 ? 1.263 13.812 0.532 1 92.06 112 VAL B C 1
ATOM 2688 O O . VAL B 1 112 ? 1.622 14.805 1.166 1 92.06 112 VAL B O 1
ATOM 2691 N N . VAL B 1 113 ? 0.482 13.906 -0.539 1 92.06 113 VAL B N 1
ATOM 2692 C CA . VAL B 1 113 ? 0.019 15.195 -1.042 1 92.06 113 VAL B CA 1
ATOM 2693 C C . VAL B 1 113 ? -0.822 15.891 0.023 1 92.06 113 VAL B C 1
ATOM 2695 O O . VAL B 1 113 ? -0.692 17.094 0.23 1 92.06 113 VAL B O 1
ATOM 2698 N N . ARG B 1 114 ? -1.62 15.102 0.676 1 90.06 114 ARG B N 1
ATOM 2699 C CA . ARG B 1 114 ? -2.432 15.672 1.745 1 90.06 114 ARG B CA 1
ATOM 2700 C C . ARG B 1 114 ? -1.553 16.203 2.875 1 90.06 114 ARG B C 1
ATOM 2702 O O . ARG B 1 114 ? -1.858 17.234 3.477 1 90.06 114 ARG B O 1
ATOM 2709 N N . ASN B 1 115 ? -0.484 15.469 3.199 1 88.88 115 ASN B N 1
ATOM 2710 C CA . ASN B 1 115 ? 0.467 15.922 4.211 1 88.88 115 ASN B CA 1
ATOM 2711 C C . ASN B 1 115 ? 1.136 17.234 3.809 1 88.88 115 ASN B C 1
ATOM 2713 O O . ASN B 1 115 ? 1.359 18.094 4.652 1 88.88 115 ASN B O 1
ATOM 2717 N N . LEU B 1 116 ? 1.409 17.359 2.562 1 88 116 LEU B N 1
ATOM 2718 C CA . LEU B 1 116 ? 2.037 18.578 2.064 1 88 116 LEU B CA 1
ATOM 2719 C C . LEU B 1 116 ? 1.061 19.75 2.109 1 88 116 LEU B C 1
ATOM 2721 O O . LEU B 1 116 ? 1.447 20.875 2.438 1 88 116 LEU B O 1
ATOM 2725 N N . ILE B 1 117 ? -0.195 19.5 1.849 1 87.38 117 ILE B N 1
ATOM 2726 C CA . ILE B 1 117 ? -1.223 20.547 1.83 1 87.38 117 ILE B CA 1
ATOM 2727 C C . ILE B 1 117 ? -1.498 21.016 3.254 1 87.38 117 ILE B C 1
ATOM 2729 O O . ILE B 1 117 ? -1.736 22.203 3.48 1 87.38 117 ILE B O 1
ATOM 2733 N N . ILE B 1 118 ? -1.424 20.109 4.211 1 85.69 118 ILE B N 1
ATOM 2734 C CA . ILE B 1 118 ? -1.716 20.438 5.602 1 85.69 118 ILE B CA 1
ATOM 2735 C C . ILE B 1 118 ? -0.698 21.453 6.121 1 85.69 118 ILE B C 1
ATOM 2737 O O . ILE B 1 118 ? -1.005 22.25 7.012 1 85.69 118 ILE B O 1
ATOM 2741 N N . GLN B 1 119 ? 0.464 21.453 5.523 1 82.12 119 GLN B N 1
ATOM 2742 C CA . GLN B 1 119 ? 1.475 22.422 5.914 1 82.12 119 GLN B CA 1
ATOM 2743 C C . GLN B 1 119 ? 0.993 23.844 5.652 1 82.12 119 GLN B C 1
ATOM 2745 O O . GLN B 1 119 ? 1.532 24.812 6.215 1 82.12 119 GLN B O 1
ATOM 2750 N N . PHE B 1 120 ? -0.032 24.016 4.848 1 82.25 120 PHE B N 1
ATOM 2751 C CA . PHE B 1 120 ? -0.628 25.312 4.559 1 82.25 120 PHE B CA 1
ATOM 2752 C C . PHE B 1 120 ? -1.856 25.547 5.43 1 82.25 120 PHE B C 1
ATOM 2754 O O . PHE B 1 120 ? -2.678 26.422 5.129 1 82.25 120 PHE B O 1
ATOM 2761 N N . ASP B 1 121 ? -2.031 24.625 6.371 1 82.56 121 ASP B N 1
ATOM 2762 C CA . ASP B 1 121 ? -3.105 24.703 7.355 1 82.56 121 ASP B CA 1
ATOM 2763 C C . ASP B 1 121 ? -4.461 24.406 6.719 1 82.56 121 ASP B C 1
ATOM 2765 O O . ASP B 1 121 ? -5.469 25.016 7.062 1 82.56 121 ASP B O 1
ATOM 2769 N N . ILE B 1 122 ? -4.418 23.625 5.703 1 83.56 122 ILE B N 1
ATOM 2770 C CA . ILE B 1 122 ? -5.637 23.203 5.031 1 83.56 122 ILE B CA 1
ATOM 2771 C C . ILE B 1 122 ? -5.789 21.688 5.16 1 83.56 122 ILE B C 1
ATOM 2773 O O . ILE B 1 122 ? -4.91 20.938 4.746 1 83.56 122 ILE B O 1
ATOM 2777 N N . VAL B 1 123 ? -6.859 21.281 5.82 1 81.94 123 VAL B N 1
ATOM 2778 C CA . VAL B 1 123 ? -7.203 19.859 5.852 1 81.94 123 VAL B CA 1
ATOM 2779 C C . VAL B 1 123 ? -8.188 19.547 4.734 1 81.94 123 VAL B C 1
ATOM 2781 O O . VAL B 1 123 ? -9.344 19.969 4.777 1 81.94 123 VAL B O 1
ATOM 2784 N N . GLN B 1 124 ? -7.738 18.844 3.766 1 78.75 124 GLN B N 1
ATOM 2785 C CA . GLN B 1 124 ? -8.516 18.609 2.555 1 78.75 124 GLN B CA 1
ATOM 2786 C C . GLN B 1 124 ? -9.562 17.516 2.777 1 78.75 124 GLN B C 1
ATOM 2788 O O . GLN B 1 124 ? -9.234 16.438 3.277 1 78.75 124 GLN B O 1
ATOM 2793 N N . GLN B 1 125 ? -10.766 17.828 2.428 1 76.19 125 GLN B N 1
ATOM 2794 C CA . GLN B 1 125 ? -11.836 16.828 2.424 1 76.19 125 GLN B CA 1
ATOM 2795 C C . GLN B 1 125 ? -11.805 15.992 1.148 1 76.19 125 GLN B C 1
ATOM 2797 O O . GLN B 1 125 ? -11.172 16.375 0.165 1 76.19 125 GLN B O 1
ATOM 2802 N N . ALA B 1 126 ? -12.531 14.875 1.281 1 73.81 126 ALA B N 1
ATOM 2803 C CA . ALA B 1 126 ? -12.602 14 0.113 1 73.81 126 ALA B CA 1
ATOM 2804 C C . ALA B 1 126 ? -13.242 14.719 -1.069 1 73.81 126 ALA B C 1
ATOM 2806 O O . ALA B 1 126 ? -14.219 15.453 -0.901 1 73.81 126 ALA B O 1
ATOM 2807 N N . LYS B 1 127 ? -12.672 14.469 -2.252 1 82.69 127 LYS B N 1
ATOM 2808 C CA . LYS B 1 127 ? -13.156 15.086 -3.48 1 82.69 127 LYS B CA 1
ATOM 2809 C C . LYS B 1 127 ? -14.141 14.172 -4.211 1 82.69 127 LYS B C 1
ATOM 2811 O O . LYS B 1 127 ? -14.211 12.977 -3.926 1 82.69 127 LYS B O 1
ATOM 2816 N N . PHE B 1 128 ? -14.805 14.773 -5.078 1 84.81 128 PHE B N 1
ATOM 2817 C CA . PHE B 1 128 ? -15.82 14.047 -5.832 1 84.81 128 PHE B CA 1
ATOM 2818 C C . PHE B 1 128 ? -15.203 12.875 -6.59 1 84.81 128 PHE B C 1
ATOM 2820 O O . PHE B 1 128 ? -15.742 11.766 -6.582 1 84.81 128 PHE B O 1
ATOM 2827 N N . LEU B 1 129 ? -14.094 13.094 -7.188 1 85.62 129 LEU B N 1
ATOM 2828 C CA . LEU B 1 129 ? -13.422 12.047 -7.949 1 85.62 129 LEU B CA 1
ATOM 2829 C C . LEU B 1 129 ? -12.977 10.914 -7.039 1 85.62 129 LEU B C 1
ATOM 2831 O O . LEU B 1 129 ? -12.938 9.75 -7.461 1 85.62 129 LEU B O 1
ATOM 2835 N N . GLY B 1 130 ? -12.672 11.273 -5.871 1 86.25 130 GLY B N 1
ATOM 2836 C CA . GLY B 1 130 ? -12.336 10.258 -4.883 1 86.25 130 GLY B CA 1
ATOM 2837 C C . GLY B 1 130 ? -13.508 9.375 -4.516 1 86.25 130 GLY B C 1
ATOM 2838 O O . GLY B 1 130 ? -13.344 8.164 -4.328 1 86.25 130 GLY B O 1
ATOM 2839 N N . LYS B 1 131 ? -14.648 9.922 -4.523 1 86.06 131 LYS B N 1
ATOM 2840 C CA . LYS B 1 131 ? -15.852 9.164 -4.203 1 86.06 131 LYS B CA 1
ATOM 2841 C C . LYS B 1 131 ? -16.203 8.188 -5.324 1 86.06 131 LYS B C 1
ATOM 2843 O O . LYS B 1 131 ? -16.578 7.047 -5.062 1 86.06 131 LYS B O 1
ATOM 2848 N N . ILE B 1 132 ? -16.047 8.625 -6.48 1 90.88 132 ILE B N 1
ATOM 2849 C CA . ILE B 1 132 ? -16.344 7.77 -7.625 1 90.88 132 ILE B CA 1
ATOM 2850 C C . ILE B 1 132 ? -15.344 6.609 -7.668 1 90.88 132 ILE B C 1
ATOM 2852 O O . ILE B 1 132 ? -15.719 5.469 -7.945 1 90.88 132 ILE B O 1
ATOM 2856 N N . LYS B 1 133 ? -14.109 6.961 -7.391 1 91.44 133 LYS B N 1
ATOM 2857 C CA . LYS B 1 133 ? -13.102 5.902 -7.375 1 91.44 133 LYS B CA 1
ATOM 2858 C C . LYS B 1 133 ? -13.43 4.84 -6.336 1 91.44 133 LYS B C 1
ATOM 2860 O O . LYS B 1 133 ? -13.281 3.643 -6.594 1 91.44 133 LYS B O 1
ATOM 2865 N N . SER B 1 134 ? -13.891 5.316 -5.211 1 91.38 134 SER B N 1
ATOM 2866 C CA . SER B 1 134 ? -14.219 4.387 -4.137 1 91.38 134 SER B CA 1
ATOM 2867 C C . SER B 1 134 ? -15.383 3.48 -4.523 1 91.38 134 SER B C 1
ATOM 2869 O O . SER B 1 134 ? -15.406 2.305 -4.152 1 91.38 134 SER B O 1
ATOM 2871 N N . LEU B 1 135 ? -16.297 4.039 -5.242 1 92.38 135 LEU B N 1
ATOM 2872 C CA . LEU B 1 135 ? -17.406 3.24 -5.742 1 92.38 135 LEU B CA 1
ATOM 2873 C C . LEU B 1 135 ? -16.906 2.145 -6.68 1 92.38 135 LEU B C 1
ATOM 2875 O O . LEU B 1 135 ? -17.344 0.995 -6.578 1 92.38 135 LEU B O 1
ATOM 2879 N N . PHE B 1 136 ? -16.047 2.484 -7.527 1 95.81 136 PHE B N 1
ATOM 2880 C CA . PHE B 1 136 ? -15.516 1.504 -8.469 1 95.81 136 PHE B CA 1
ATOM 2881 C C . PHE B 1 136 ? -14.633 0.486 -7.758 1 95.81 136 PHE B C 1
ATOM 2883 O O . PHE B 1 136 ? -14.57 -0.677 -8.164 1 95.81 136 PHE B O 1
ATOM 2890 N N . TYR B 1 137 ? -13.898 0.925 -6.688 1 96.75 137 TYR B N 1
ATOM 2891 C CA . TYR B 1 137 ? -13.18 -0.018 -5.84 1 96.75 137 TYR B CA 1
ATOM 2892 C C . TYR B 1 137 ? -14.117 -1.066 -5.262 1 96.75 137 TYR B C 1
ATOM 2894 O O . TYR B 1 137 ? -13.797 -2.258 -5.246 1 96.75 137 TYR B O 1
ATOM 2902 N N . ALA B 1 138 ? -15.297 -0.583 -4.867 1 96.12 138 ALA B N 1
ATOM 2903 C CA . ALA B 1 138 ? -16.281 -1.489 -4.289 1 96.12 138 ALA B CA 1
ATOM 2904 C C . ALA B 1 138 ? -16.812 -2.475 -5.332 1 96.12 138 ALA B C 1
ATOM 2906 O O . ALA B 1 138 ? -16.906 -3.674 -5.062 1 96.12 138 ALA B O 1
ATOM 2907 N N . ILE B 1 139 ? -17.078 -1.971 -6.465 1 97 139 ILE B N 1
ATOM 2908 C CA . ILE B 1 139 ? -17.562 -2.816 -7.551 1 97 139 ILE B CA 1
ATOM 2909 C C . ILE B 1 139 ? -16.5 -3.867 -7.895 1 97 139 ILE B C 1
ATOM 2911 O O . ILE B 1 139 ? -16.828 -5.043 -8.07 1 97 139 ILE B O 1
ATOM 2915 N N . ALA B 1 140 ? -15.297 -3.447 -8.008 1 97.19 140 ALA B N 1
ATOM 2916 C CA . ALA B 1 140 ? -14.203 -4.375 -8.297 1 97.19 140 ALA B CA 1
ATOM 2917 C C . ALA B 1 140 ? -14.086 -5.438 -7.203 1 97.19 140 ALA B C 1
ATOM 2919 O O . ALA B 1 140 ? -13.844 -6.609 -7.496 1 97.19 140 ALA B O 1
ATOM 2920 N N . THR B 1 141 ? -14.234 -5.027 -6 1 97.5 141 THR B N 1
ATOM 2921 C CA . THR B 1 141 ? -14.164 -5.949 -4.871 1 97.5 141 THR B CA 1
ATOM 2922 C C . THR B 1 141 ? -15.273 -6.996 -4.957 1 97.5 141 THR B C 1
ATOM 2924 O O . THR B 1 141 ? -15.008 -8.195 -4.836 1 97.5 141 THR B O 1
ATOM 2927 N N . PHE B 1 142 ? -16.469 -6.586 -5.207 1 97.38 142 PHE B N 1
ATOM 2928 C CA . PHE B 1 142 ? -17.594 -7.512 -5.281 1 97.38 142 PHE B CA 1
ATOM 2929 C C . PHE B 1 142 ? -17.453 -8.445 -6.48 1 97.38 142 PHE B C 1
ATOM 2931 O O . PHE B 1 142 ? -17.766 -9.633 -6.387 1 97.38 142 PHE B O 1
ATOM 2938 N N . ALA B 1 143 ? -17.047 -7.906 -7.582 1 96.75 143 ALA B N 1
ATOM 2939 C CA . ALA B 1 143 ? -16.812 -8.734 -8.758 1 96.75 143 ALA B CA 1
ATOM 2940 C C . ALA B 1 143 ? -15.742 -9.789 -8.484 1 96.75 143 ALA B C 1
ATOM 2942 O O . ALA B 1 143 ? -15.891 -10.953 -8.867 1 96.75 143 ALA B O 1
ATOM 2943 N N . SER B 1 144 ? -14.648 -9.391 -7.871 1 97.19 144 SER B N 1
ATOM 2944 C CA . SER B 1 144 ? -13.562 -10.312 -7.531 1 97.19 144 SER B CA 1
ATOM 2945 C C . SER B 1 144 ? -14.031 -11.367 -6.543 1 97.19 144 SER B C 1
ATOM 2947 O O . SER B 1 144 ? -13.664 -12.539 -6.656 1 97.19 144 SER B O 1
ATOM 2949 N N . LEU B 1 145 ? -14.797 -10.914 -5.578 1 96.56 145 LEU B N 1
ATOM 2950 C CA . LEU B 1 145 ? -15.328 -11.844 -4.586 1 96.56 145 LEU B CA 1
ATOM 2951 C C . LEU B 1 145 ? -16.25 -12.875 -5.242 1 96.56 145 LEU B C 1
ATOM 2953 O O . LEU B 1 145 ? -16.203 -14.055 -4.898 1 96.56 145 LEU B O 1
ATOM 2957 N N . PHE B 1 146 ? -17.062 -12.422 -6.109 1 95.5 146 PHE B N 1
ATOM 2958 C CA . PHE B 1 146 ? -17.938 -13.32 -6.848 1 95.5 146 PHE B CA 1
ATOM 2959 C C . PHE B 1 146 ? -17.141 -14.328 -7.66 1 95.5 146 PHE B C 1
ATOM 2961 O O . PHE B 1 146 ? -17.406 -15.523 -7.613 1 95.5 146 PHE B O 1
ATOM 2968 N N . PHE B 1 147 ? -16.156 -13.859 -8.391 1 93.81 147 PHE B N 1
ATOM 2969 C CA . PHE B 1 147 ? -15.297 -14.719 -9.188 1 93.81 147 PHE B CA 1
ATOM 2970 C C . PHE B 1 147 ? -14.57 -15.727 -8.305 1 93.81 147 PHE B C 1
ATOM 2972 O O . PHE B 1 147 ? -14.492 -16.906 -8.633 1 93.81 147 PHE B O 1
ATOM 2979 N N . TYR B 1 148 ? -14.031 -15.242 -7.211 1 94.69 148 TYR B N 1
ATOM 2980 C CA . TYR B 1 148 ? -13.344 -16.109 -6.254 1 94.69 148 TYR B CA 1
ATOM 2981 C C . TYR B 1 148 ? -14.273 -17.203 -5.742 1 94.69 148 TYR B C 1
ATOM 2983 O O . TYR B 1 148 ? -13.875 -18.359 -5.641 1 94.69 148 TYR B O 1
ATOM 2991 N N . SER B 1 149 ? -15.531 -16.844 -5.406 1 93.88 149 SER B N 1
ATOM 2992 C CA . SER B 1 149 ? -16.516 -17.781 -4.902 1 93.88 149 SER B CA 1
ATOM 2993 C C . SER B 1 149 ? -16.828 -18.859 -5.938 1 93.88 149 SER B C 1
ATOM 2995 O O . SER B 1 149 ? -16.922 -20.047 -5.602 1 93.88 149 SER B O 1
ATOM 2997 N N . LEU B 1 150 ? -16.953 -18.484 -7.184 1 91.38 150 LEU B N 1
ATOM 2998 C CA . LEU B 1 150 ? -17.219 -19.453 -8.25 1 91.38 150 LEU B CA 1
ATOM 2999 C C . LEU B 1 150 ? -16.062 -20.422 -8.406 1 91.38 150 LEU B C 1
ATOM 3001 O O . LEU B 1 150 ? -16.281 -21.625 -8.609 1 91.38 150 LEU B O 1
ATOM 3005 N N . ASN B 1 151 ? -14.828 -19.922 -8.352 1 89.94 151 ASN B N 1
ATOM 3006 C CA . ASN B 1 151 ? -13.648 -20.766 -8.469 1 89.94 151 ASN B CA 1
ATOM 3007 C C . ASN B 1 151 ? -13.555 -21.75 -7.305 1 89.94 151 ASN B C 1
ATOM 3009 O O . ASN B 1 151 ? -13.188 -22.922 -7.496 1 89.94 151 ASN B O 1
ATOM 3013 N N . LYS B 1 152 ? -13.836 -21.203 -6.156 1 87.69 152 LYS B N 1
ATOM 3014 C CA . LYS B 1 152 ? -13.734 -22.047 -4.969 1 87.69 152 LYS B CA 1
ATOM 3015 C C . LYS B 1 152 ? -14.789 -23.156 -4.988 1 87.69 152 LYS B C 1
ATOM 3017 O O . LYS B 1 152 ? -14.539 -24.266 -4.508 1 87.69 152 LYS B O 1
ATOM 3022 N N . LEU B 1 153 ? -15.93 -22.875 -5.562 1 87.75 153 LEU B N 1
ATOM 3023 C CA . LEU B 1 153 ? -17 -23.859 -5.652 1 87.75 153 LEU B CA 1
ATOM 3024 C C . LEU B 1 153 ? -16.859 -24.719 -6.91 1 87.75 153 LEU B C 1
ATOM 3026 O O . LEU B 1 153 ? -17.625 -25.656 -7.121 1 87.75 153 LEU B O 1
ATOM 3030 N N . ARG B 1 154 ? -15.812 -24.469 -7.816 1 84.69 154 ARG B N 1
ATOM 3031 C CA . ARG B 1 154 ? -15.516 -25.203 -9.039 1 84.69 154 ARG B CA 1
ATOM 3032 C C . ARG B 1 154 ? -16.703 -25.172 -10 1 84.69 154 ARG B C 1
ATOM 3034 O O . ARG B 1 154 ? -17.062 -26.188 -10.578 1 84.69 154 ARG B O 1
ATOM 3041 N N . ILE B 1 155 ? -17.422 -24.031 -10.016 1 84.25 155 ILE B N 1
ATOM 3042 C CA . ILE B 1 155 ? -18.594 -23.906 -10.883 1 84.25 155 ILE B CA 1
ATOM 3043 C C . ILE B 1 155 ? -18.344 -22.812 -11.922 1 84.25 155 ILE B C 1
ATOM 3045 O O . ILE B 1 155 ? -19.266 -22.391 -12.625 1 84.25 155 ILE B O 1
ATOM 3049 N N . THR B 1 156 ? -17.141 -22.359 -11.992 1 80.44 156 THR B N 1
ATOM 3050 C CA . THR B 1 156 ? -16.812 -21.266 -12.898 1 80.44 156 THR B CA 1
ATOM 3051 C C . THR B 1 156 ? -17.094 -21.656 -14.344 1 80.44 156 THR B C 1
ATOM 3053 O O . THR B 1 156 ? -17.75 -20.906 -15.086 1 80.44 156 THR B O 1
ATOM 3056 N N . THR B 1 157 ? -16.641 -22.766 -14.734 1 79.81 157 THR B N 1
ATOM 3057 C CA . THR B 1 157 ? -16.797 -23.234 -16.109 1 79.81 157 THR B CA 1
ATOM 3058 C C . THR B 1 157 ? -18.266 -23.438 -16.438 1 79.81 157 THR B C 1
ATOM 3060 O O . THR B 1 157 ? -18.703 -23.125 -17.547 1 79.81 157 THR B O 1
ATOM 3063 N N . LEU B 1 158 ? -19.031 -23.953 -15.523 1 79.31 158 LEU B N 1
ATOM 3064 C CA . LEU B 1 158 ? -20.453 -24.188 -15.727 1 79.31 158 LEU B CA 1
ATOM 3065 C C . LEU B 1 158 ? -21.188 -22.891 -15.984 1 79.31 158 LEU B C 1
ATOM 3067 O O . LEU B 1 158 ? -22 -22.797 -16.906 1 79.31 158 LEU B O 1
ATOM 3071 N N . ILE B 1 159 ? -20.844 -21.938 -15.211 1 77.94 159 ILE B N 1
ATOM 3072 C CA . ILE B 1 159 ? -21.531 -20.656 -15.32 1 77.94 159 ILE B CA 1
ATOM 3073 C C . ILE B 1 159 ? -21.062 -19.922 -16.578 1 77.94 159 ILE B C 1
ATOM 3075 O O . ILE B 1 159 ? -21.859 -19.281 -17.266 1 77.94 159 ILE B O 1
ATOM 3079 N N . GLU B 1 160 ? -19.766 -20.016 -16.875 1 79.69 160 GLU B N 1
ATOM 3080 C CA . GLU B 1 160 ? -19.25 -19.391 -18.078 1 79.69 160 GLU B CA 1
ATOM 3081 C C . GLU B 1 160 ? -19.906 -19.969 -19.328 1 79.69 160 GLU B C 1
ATOM 3083 O O . GLU B 1 160 ? -20.281 -19.234 -20.25 1 79.69 160 GLU B O 1
ATOM 3088 N N . ASN B 1 161 ? -20.062 -21.234 -19.328 1 79.5 161 ASN B N 1
ATOM 3089 C CA . ASN B 1 161 ? -20.719 -21.906 -20.438 1 79.5 161 ASN B CA 1
ATOM 3090 C C . ASN B 1 161 ? -22.188 -21.531 -20.547 1 79.5 161 ASN B C 1
ATOM 3092 O O . ASN B 1 161 ? -22.703 -21.312 -21.641 1 79.5 161 ASN B O 1
ATOM 3096 N N . PHE B 1 162 ? -22.797 -21.469 -19.422 1 79.81 162 PHE B N 1
ATOM 3097 C CA . PHE B 1 162 ? -24.203 -21.094 -19.375 1 79.81 162 PHE B CA 1
ATOM 3098 C C . PHE B 1 162 ? -24.406 -19.688 -19.922 1 79.81 162 PHE B C 1
ATOM 3100 O O . PHE B 1 162 ? -25.266 -19.469 -20.781 1 79.81 162 PHE B O 1
ATOM 3107 N N . ILE B 1 163 ? -23.578 -18.797 -19.5 1 77 163 ILE B N 1
ATOM 3108 C CA . ILE B 1 163 ? -23.688 -17.406 -19.922 1 77 163 ILE B CA 1
ATOM 3109 C C . ILE B 1 163 ? -23.297 -17.281 -21.391 1 77 163 ILE B C 1
ATOM 3111 O O . ILE B 1 163 ? -23.906 -16.531 -22.156 1 77 163 ILE B O 1
ATOM 3115 N N . SER B 1 164 ? -22.219 -17.984 -21.797 1 78.56 164 SER B N 1
ATOM 3116 C CA . SER B 1 164 ? -21.797 -17.969 -23.188 1 78.56 164 SER B CA 1
ATOM 3117 C C . SER B 1 164 ? -22.906 -18.484 -24.109 1 78.56 164 SER B C 1
ATOM 3119 O O . SER B 1 164 ? -23.094 -17.969 -25.219 1 78.56 164 SER B O 1
ATOM 3121 N N . SER B 1 165 ? -23.641 -19.453 -23.609 1 78.31 165 SER B N 1
ATOM 3122 C CA . SER B 1 165 ? -24.75 -19.984 -24.391 1 78.31 165 SER B CA 1
ATOM 3123 C C . SER B 1 165 ? -25.875 -18.969 -24.516 1 78.31 165 SER B C 1
ATOM 3125 O O . SER B 1 165 ? -26.5 -18.859 -25.578 1 78.31 165 SER B O 1
ATOM 3127 N N . ILE B 1 166 ? -26.031 -18.203 -23.453 1 75.5 166 ILE B N 1
ATOM 3128 C CA . ILE B 1 166 ? -27.125 -17.234 -23.453 1 75.5 166 ILE B CA 1
ATOM 3129 C C . ILE B 1 166 ? -26.719 -16 -24.266 1 75.5 166 ILE B C 1
ATOM 3131 O O . ILE B 1 166 ? -27.5 -15.508 -25.078 1 75.5 166 ILE B O 1
ATOM 3135 N N . LEU B 1 167 ? -25.484 -15.641 -24.078 1 77.31 167 LEU B N 1
ATOM 3136 C CA . LEU B 1 167 ? -25.062 -14.383 -24.688 1 77.31 167 LEU B CA 1
ATOM 3137 C C . LEU B 1 167 ? -24.422 -14.633 -26.047 1 77.31 167 LEU B C 1
ATOM 3139 O O . LEU B 1 167 ? -24.172 -13.688 -26.797 1 77.31 167 LEU B O 1
ATOM 3143 N N . ASN B 1 168 ? -24.266 -15.875 -26.453 1 75.38 168 ASN B N 1
ATOM 3144 C CA . ASN B 1 168 ? -23.609 -16.234 -27.703 1 75.38 168 ASN B CA 1
ATOM 3145 C C . ASN B 1 168 ? -22.234 -15.602 -27.812 1 75.38 168 ASN B C 1
ATOM 3147 O O . ASN B 1 168 ? -21.859 -15.109 -28.891 1 75.38 168 ASN B O 1
ATOM 3151 N N . LEU B 1 169 ? -21.656 -15.219 -26.688 1 69.88 169 LEU B N 1
ATOM 3152 C CA . LEU B 1 169 ? -20.312 -14.672 -26.625 1 69.88 169 LEU B CA 1
ATOM 3153 C C . LEU B 1 169 ? -19.453 -15.43 -25.609 1 69.88 169 LEU B C 1
ATOM 3155 O O . LEU B 1 169 ? -19.984 -15.984 -24.641 1 69.88 169 LEU B O 1
ATOM 3159 N N . ASP B 1 170 ? -18.203 -15.688 -26 1 75.12 170 ASP B N 1
ATOM 3160 C CA . ASP B 1 170 ? -17.297 -16.359 -25.047 1 75.12 170 ASP B CA 1
ATOM 3161 C C . ASP B 1 170 ? -17.078 -15.5 -23.812 1 75.12 170 ASP B C 1
ATOM 3163 O O . ASP B 1 170 ? -16.297 -14.547 -23.828 1 75.12 170 ASP B O 1
ATOM 3167 N N . PHE B 1 171 ? -18.078 -15.727 -22.938 1 74 171 PHE B N 1
ATOM 3168 C CA . PHE B 1 171 ? -18.031 -15 -21.672 1 74 171 PHE B CA 1
ATOM 3169 C C . PHE B 1 171 ? -16.906 -15.531 -20.781 1 74 171 PHE B C 1
ATOM 3171 O O . PHE B 1 171 ? -16.781 -16.734 -20.594 1 74 171 PHE B O 1
ATOM 3178 N N . ASN B 1 172 ? -15.938 -14.617 -20.5 1 85.31 172 ASN B N 1
ATOM 3179 C CA . ASN B 1 172 ? -14.859 -14.953 -19.578 1 85.31 172 ASN B CA 1
ATOM 3180 C C . ASN B 1 172 ? -14.875 -14.039 -18.359 1 85.31 172 ASN B C 1
ATOM 3182 O O . ASN B 1 172 ? -14.672 -12.836 -18.469 1 85.31 172 ASN B O 1
ATOM 3186 N N . PHE B 1 173 ? -15.297 -14.594 -17.219 1 87.12 173 PHE B N 1
ATOM 3187 C CA . PHE B 1 173 ? -15.398 -13.844 -15.977 1 87.12 173 PHE B CA 1
ATOM 3188 C C . PHE B 1 173 ? -14.109 -13.086 -15.688 1 87.12 173 PHE B C 1
ATOM 3190 O O . PHE B 1 173 ? -14.148 -11.945 -15.211 1 87.12 173 PHE B O 1
ATOM 3197 N N . SER B 1 174 ? -12.969 -13.711 -15.961 1 88.44 174 SER B N 1
ATOM 3198 C CA . SER B 1 174 ? -11.672 -13.078 -15.719 1 88.44 174 SER B CA 1
ATOM 3199 C C . SER B 1 174 ? -11.516 -11.805 -16.531 1 88.44 174 SER B C 1
ATOM 3201 O O . SER B 1 174 ? -10.953 -10.82 -16.062 1 88.44 174 SER B O 1
ATOM 3203 N N . PHE B 1 175 ? -12.094 -11.812 -17.672 1 90.94 175 PHE B N 1
ATOM 3204 C CA . PHE B 1 175 ? -12 -10.656 -18.547 1 90.94 175 PHE B CA 1
ATOM 3205 C C . PHE B 1 175 ? -12.852 -9.508 -18.031 1 90.94 175 PHE B C 1
ATOM 3207 O O . PHE B 1 175 ? -12.406 -8.352 -18.031 1 90.94 175 PHE B O 1
ATOM 3214 N N . ILE B 1 176 ? -14.078 -9.781 -17.578 1 92 176 ILE B N 1
ATOM 3215 C CA . ILE B 1 176 ? -14.984 -8.766 -17.062 1 92 176 ILE B CA 1
ATOM 3216 C C . ILE B 1 176 ? -14.383 -8.133 -15.805 1 92 176 ILE B C 1
ATOM 3218 O O . ILE B 1 176 ? -14.398 -6.914 -15.648 1 92 176 ILE B O 1
ATOM 3222 N N . VAL B 1 177 ? -13.859 -9 -14.906 1 94.5 177 VAL B N 1
ATOM 3223 C CA . VAL B 1 177 ? -13.227 -8.508 -13.688 1 94.5 177 VAL B CA 1
ATOM 3224 C C . VAL B 1 177 ? -12.039 -7.617 -14.047 1 94.5 177 VAL B C 1
ATOM 3226 O O . VAL B 1 177 ? -11.852 -6.555 -13.453 1 94.5 177 VAL B O 1
ATOM 3229 N N . GLY B 1 178 ? -11.273 -8.008 -15.078 1 94.88 178 GLY B N 1
ATOM 3230 C CA . GLY B 1 178 ? -10.164 -7.207 -15.555 1 94.88 178 GLY B CA 1
ATOM 3231 C C . GLY B 1 178 ? -10.586 -5.836 -16.047 1 94.88 178 GLY B C 1
ATOM 3232 O O . GLY B 1 178 ? -9.906 -4.84 -15.789 1 94.88 178 GLY B O 1
ATOM 3233 N N . MET B 1 179 ? -11.711 -5.801 -16.719 1 95.75 179 MET B N 1
ATOM 3234 C CA . MET B 1 179 ? -12.227 -4.539 -17.234 1 95.75 179 MET B CA 1
ATOM 3235 C C . MET B 1 179 ? -12.648 -3.609 -16.109 1 95.75 179 MET B C 1
ATOM 3237 O O . MET B 1 179 ? -12.438 -2.396 -16.188 1 95.75 179 MET B O 1
ATOM 3241 N N . ILE B 1 180 ? -13.273 -4.176 -15.164 1 97.06 180 ILE B N 1
ATOM 3242 C CA . ILE B 1 180 ? -13.703 -3.387 -14.016 1 97.06 180 ILE B CA 1
ATOM 3243 C C . ILE B 1 180 ? -12.484 -2.803 -13.305 1 97.06 180 ILE B C 1
ATOM 3245 O O . ILE B 1 180 ? -12.484 -1.629 -12.922 1 97.06 180 ILE B O 1
ATOM 3249 N N . TYR B 1 181 ? -11.438 -3.627 -13.109 1 97.44 181 TYR B N 1
ATOM 3250 C CA . TYR B 1 181 ? -10.203 -3.141 -12.5 1 97.44 181 TYR B CA 1
ATOM 3251 C C . TYR B 1 181 ? -9.57 -2.045 -13.359 1 97.44 181 TYR B C 1
ATOM 3253 O O . TYR B 1 181 ? -9.031 -1.069 -12.828 1 97.44 181 TYR B O 1
ATOM 3261 N N . ALA B 1 182 ? -9.664 -2.203 -14.672 1 97 182 ALA B N 1
ATOM 3262 C CA . ALA B 1 182 ? -9.109 -1.202 -15.578 1 97 182 ALA B CA 1
ATOM 3263 C C . ALA B 1 182 ? -9.828 0.135 -15.422 1 97 182 ALA B C 1
ATOM 3265 O O . ALA B 1 182 ? -9.188 1.188 -15.375 1 97 182 ALA B O 1
ATOM 3266 N N . MET B 1 183 ? -11.086 0.055 -15.359 1 97 183 MET B N 1
ATOM 3267 C CA . MET B 1 183 ? -11.875 1.267 -15.156 1 97 183 MET B CA 1
ATOM 3268 C C . MET B 1 183 ? -11.547 1.909 -13.812 1 97 183 MET B C 1
ATOM 3270 O O . MET B 1 183 ? -11.391 3.129 -13.727 1 97 183 MET B O 1
ATOM 3274 N N . SER B 1 184 ? -11.469 1.093 -12.797 1 96.5 184 SER B N 1
ATOM 3275 C CA . SER B 1 184 ? -11.109 1.592 -11.477 1 96.5 184 SER B CA 1
ATOM 3276 C C . SER B 1 184 ? -9.742 2.26 -11.492 1 96.5 184 SER B C 1
ATOM 3278 O O . SER B 1 184 ? -9.547 3.314 -10.883 1 96.5 184 SER B O 1
ATOM 3280 N N . ALA B 1 185 ? -8.812 1.643 -12.18 1 96.81 185 ALA B N 1
ATOM 3281 C CA . ALA B 1 185 ? -7.457 2.186 -12.281 1 96.81 185 ALA B CA 1
ATOM 3282 C C . ALA B 1 185 ? -7.457 3.527 -13.008 1 96.81 185 ALA B C 1
ATOM 3284 O O . ALA B 1 185 ? -6.746 4.453 -12.609 1 96.81 185 ALA B O 1
ATOM 3285 N N . PHE B 1 186 ? -8.258 3.598 -14.008 1 96.56 186 PHE B N 1
ATOM 3286 C CA . PHE B 1 186 ? -8.375 4.836 -14.773 1 96.56 186 PHE B CA 1
ATOM 3287 C C . PHE B 1 186 ? -8.875 5.973 -13.883 1 96.56 186 PHE B C 1
ATOM 3289 O O . PHE B 1 186 ? -8.289 7.059 -13.867 1 96.56 186 PHE B O 1
ATOM 3296 N N . LEU B 1 187 ? -9.875 5.734 -13.164 1 95.38 187 LEU B N 1
ATOM 3297 C CA . LEU B 1 187 ? -10.453 6.734 -12.266 1 95.38 187 LEU B CA 1
ATOM 3298 C C . LEU B 1 187 ? -9.469 7.094 -11.156 1 95.38 187 LEU B C 1
ATOM 3300 O O . LEU B 1 187 ? -9.414 8.242 -10.719 1 95.38 187 LEU B O 1
ATOM 3304 N N . THR B 1 188 ? -8.742 6.098 -10.688 1 94.75 188 THR B N 1
ATOM 3305 C CA . THR B 1 188 ? -7.75 6.297 -9.641 1 94.75 188 THR B CA 1
ATOM 3306 C C . THR B 1 188 ? -6.66 7.258 -10.102 1 94.75 188 THR B C 1
ATOM 3308 O O . THR B 1 188 ? -6.25 8.148 -9.352 1 94.75 188 THR B O 1
ATOM 3311 N N . ILE B 1 189 ? -6.227 7.137 -11.312 1 95.44 189 ILE B N 1
ATOM 3312 C CA . ILE B 1 189 ? -5.195 8.008 -11.867 1 95.44 189 ILE B CA 1
ATOM 3313 C C . ILE B 1 189 ? -5.73 9.438 -11.977 1 95.44 189 ILE B C 1
ATOM 3315 O O . ILE B 1 189 ? -5.051 10.391 -11.602 1 95.44 189 ILE B O 1
ATOM 3319 N N . ILE B 1 190 ? -6.941 9.555 -12.453 1 94.75 190 ILE B N 1
ATOM 3320 C CA . ILE B 1 190 ? -7.547 10.875 -12.617 1 94.75 190 ILE B CA 1
ATOM 3321 C C . ILE B 1 190 ? -7.688 11.547 -11.25 1 94.75 190 ILE B C 1
ATOM 3323 O O . ILE B 1 190 ? -7.41 12.742 -11.109 1 94.75 190 ILE B O 1
ATOM 3327 N N . SER B 1 191 ? -8.125 10.797 -10.273 1 93.75 191 SER B N 1
ATOM 3328 C CA . SER B 1 191 ? -8.281 11.328 -8.93 1 93.75 191 SER B CA 1
ATOM 3329 C C . SER B 1 191 ? -6.941 11.797 -8.367 1 93.75 191 SER B C 1
ATOM 3331 O O . SER B 1 191 ? -6.875 12.805 -7.66 1 93.75 191 SER B O 1
ATOM 3333 N N . LEU B 1 192 ? -5.852 11.078 -8.617 1 93.25 192 LEU B N 1
ATOM 3334 C CA . LEU B 1 192 ? -4.523 11.461 -8.156 1 93.25 192 LEU B CA 1
ATOM 3335 C C . LEU B 1 192 ? -4.094 12.781 -8.781 1 93.25 192 LEU B C 1
ATOM 3337 O O . LEU B 1 192 ? -3.545 13.648 -8.094 1 93.25 192 LEU B O 1
ATOM 3341 N N . ILE B 1 193 ? -4.371 12.914 -10.078 1 93.5 193 ILE B N 1
ATOM 3342 C CA . ILE B 1 193 ? -4.008 14.141 -10.781 1 93.5 193 ILE B CA 1
ATOM 3343 C C . ILE B 1 193 ? -4.727 15.328 -10.156 1 93.5 193 ILE B C 1
ATOM 3345 O O . ILE B 1 193 ? -4.137 16.406 -9.992 1 93.5 193 ILE B O 1
ATOM 3349 N N . ASP B 1 194 ? -5.957 15.203 -9.797 1 91.5 194 ASP B N 1
ATOM 3350 C CA . ASP B 1 194 ? -6.734 16.25 -9.156 1 91.5 194 ASP B CA 1
ATOM 3351 C C . ASP B 1 194 ? -6.059 16.719 -7.867 1 91.5 194 ASP B C 1
ATOM 3353 O O . ASP B 1 194 ? -5.973 17.922 -7.605 1 91.5 194 ASP B O 1
ATOM 3357 N N . TYR B 1 195 ? -5.547 15.844 -7.059 1 90.31 195 TYR B N 1
ATOM 3358 C CA . TYR B 1 195 ? -4.898 16.188 -5.797 1 90.31 195 TYR B CA 1
ATOM 3359 C C . TYR B 1 195 ? -3.572 16.891 -6.043 1 90.31 195 TYR B C 1
ATOM 3361 O O . TYR B 1 195 ? -3.232 17.859 -5.34 1 90.31 195 TYR B O 1
ATOM 3369 N N . 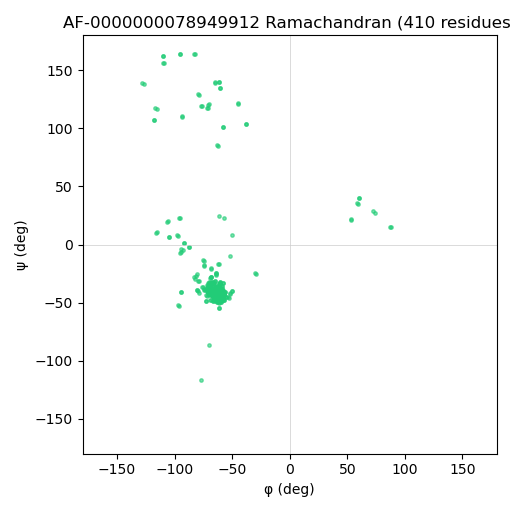VAL B 1 196 ? -2.859 16.422 -7.039 1 91 196 VAL B N 1
ATOM 3370 C CA . VAL B 1 196 ? -1.562 17.016 -7.352 1 91 196 VAL B CA 1
ATOM 3371 C C . VAL B 1 196 ? -1.75 18.438 -7.863 1 91 196 VAL B C 1
ATOM 3373 O O . VAL B 1 196 ? -0.995 19.344 -7.496 1 91 196 VAL B O 1
ATOM 3376 N N . VAL B 1 197 ? -2.775 18.688 -8.648 1 90.19 197 VAL B N 1
ATOM 3377 C CA . VAL B 1 197 ? -3.055 20.016 -9.203 1 90.19 197 VAL B CA 1
ATOM 3378 C C . VAL B 1 197 ? -3.396 20.984 -8.07 1 90.19 197 VAL B C 1
ATOM 3380 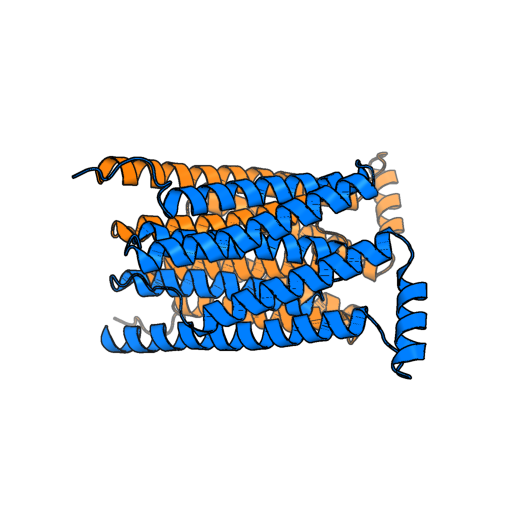O O . VAL B 1 197 ? -2.932 22.125 -8.062 1 90.19 197 VAL B O 1
ATOM 3383 N N . ILE B 1 198 ? -4.129 20.562 -7.117 1 86.62 198 ILE B N 1
ATOM 3384 C CA . ILE B 1 198 ? -4.496 21.391 -5.98 1 86.62 198 ILE B CA 1
ATOM 3385 C C . ILE B 1 198 ? -3.244 21.797 -5.199 1 86.62 198 ILE B C 1
ATOM 3387 O O . ILE B 1 198 ? -3.076 22.953 -4.828 1 86.62 198 ILE B O 1
ATOM 3391 N N . PHE B 1 199 ? -2.379 20.844 -5.004 1 87.06 199 PHE B N 1
ATOM 3392 C CA . PHE B 1 199 ? -1.146 21.125 -4.277 1 87.06 199 PHE B CA 1
ATOM 3393 C C . PHE B 1 199 ? -0.275 22.109 -5.039 1 87.06 199 PHE B C 1
ATOM 3395 O O . PHE B 1 199 ? 0.291 23.031 -4.445 1 87.06 199 PHE B O 1
ATOM 3402 N N . LEU B 1 200 ? -0.199 21.938 -6.336 1 86.69 200 LEU B N 1
ATOM 3403 C CA . LEU B 1 200 ? 0.622 22.828 -7.152 1 86.69 200 LEU B CA 1
ATOM 3404 C C . LEU B 1 200 ? 0.052 24.234 -7.156 1 86.69 200 LEU B C 1
ATOM 3406 O O . LEU B 1 200 ? 0.804 25.219 -7.164 1 86.69 200 LEU B O 1
ATOM 3410 N N . TYR B 1 201 ? -1.229 24.297 -7.086 1 85.69 201 TYR B N 1
ATOM 3411 C CA . TYR B 1 201 ? -1.889 25.594 -7.027 1 85.69 201 TYR B CA 1
ATOM 3412 C C . TYR B 1 201 ? -1.605 26.297 -5.703 1 85.69 201 TYR B C 1
ATOM 3414 O O . TYR B 1 201 ? -1.289 27.484 -5.672 1 85.69 201 TYR B O 1
ATOM 3422 N N . LEU B 1 202 ? -1.571 25.578 -4.598 1 82.31 202 LEU B N 1
ATOM 3423 C CA . LEU B 1 202 ? -1.34 26.125 -3.268 1 82.31 202 LEU B CA 1
ATOM 3424 C C . LEU B 1 202 ? 0.119 26.547 -3.096 1 82.31 202 LEU B C 1
ATOM 3426 O O . LEU B 1 202 ? 0.414 27.547 -2.439 1 82.31 202 LEU B O 1
ATOM 3430 N N . SER B 1 203 ? 1.012 25.781 -3.635 1 79.5 203 SER B N 1
ATOM 3431 C CA . SER B 1 203 ? 2.443 26.031 -3.508 1 79.5 203 SER B CA 1
ATOM 3432 C C . SER B 1 203 ? 2.857 27.281 -4.281 1 79.5 203 SER B C 1
ATOM 3434 O O . SER B 1 203 ? 3.854 27.922 -3.943 1 79.5 203 SER B O 1
ATOM 3436 N N . LYS B 1 204 ? 2.133 27.562 -5.309 1 77.19 204 LYS B N 1
ATOM 3437 C CA . LYS B 1 204 ? 2.408 28.766 -6.09 1 77.19 204 LYS B CA 1
ATOM 3438 C C . LYS B 1 204 ? 2.029 30.031 -5.312 1 77.19 204 LYS B C 1
ATOM 3440 O O . LYS B 1 204 ? 2.689 31.062 -5.434 1 77.19 204 LYS B O 1
ATOM 3445 N N . TYR B 1 205 ? 0.995 29.844 -4.523 1 63.38 205 TYR B N 1
ATOM 3446 C CA . TYR B 1 205 ? 0.54 31.016 -3.797 1 63.38 205 TYR B CA 1
ATOM 3447 C C . TYR B 1 205 ? 1.394 31.266 -2.557 1 63.38 205 TYR B C 1
ATOM 3449 O O . TYR B 1 205 ? 1.375 32.344 -1.984 1 63.38 205 TYR B O 1
ATOM 3457 N N . GLU B 1 206 ? 2.027 30.219 -1.996 1 58.62 206 GLU B N 1
ATOM 3458 C CA . GLU B 1 206 ? 2.904 30.484 -0.857 1 58.62 206 GLU B CA 1
ATOM 3459 C C . GLU B 1 206 ? 4.207 31.141 -1.303 1 58.62 206 GLU B C 1
ATOM 3461 O O . GLU B 1 206 ? 4.965 31.641 -0.474 1 58.62 206 GLU B O 1
ATOM 3466 N N . LYS B 1 207 ? 4.656 31.125 -2.514 1 47.94 207 LYS B N 1
ATOM 3467 C CA . LYS B 1 207 ? 5.758 32 -2.865 1 47.94 207 LYS B CA 1
ATOM 3468 C C . LYS B 1 207 ? 5.305 33.469 -2.879 1 47.94 207 LYS B C 1
ATOM 3470 O O . LYS B 1 207 ? 4.219 33.781 -3.369 1 47.94 207 LYS B O 1
#

Nearest PDB structures (foldseek):
  7drk-assembly1_B  TM=8.164E-01  e=7.105E-06  Staphylococcus aureus subsp. aureus N315
  7drk-assembly1_B  TM=8.161E-01  e=6.740E-06  Staphylococcus aureus subsp. aureus N315

Foldseek 3Di:
DCPDDPCQLVNLLVVLLVLLVVLLVLLVCCVVDDVVVSLVVNVVSLVVSVVSLVVSVVVCVVVVSDDLVCQVSSVVSLLSNLLSLLVSLVVVVQRDPVLNVLSVVLSVLLVVLQVLVCVVVDRDGDDPLNVVLSVLSSVLSVLSSVCVSCVSVVCQVVVQVVVCVVVVHNDDSSVVSVVSSVVSSVSSVVSSVVSVVVSVVVVVVVD/DPPPDPCQLVNLLVVLLVLLVVLLVLLVCCVVDDVVVSLVVNVVSLVVSVVSLVVSVVVCVVVVSDDLVCQVSSVVSLLSNLLSLLVSLVVVVQRDPVLNVLSVVLSVLLVVLQVLVCVVVDRDGDDPLNVVLSVLSSVLSVLSSVCVSCVSVVCQVVVQVVVCVVVVHNDDSSVVSVVSSVVSSVSSVVSSVVSVVVSVVVVVVVD

pLDDT: mean 87.89, std 11.45, range [29.56, 97.88]